Protein AF-A0AA38C274-F1 (afdb_monomer_lite)

Sequence (400 aa):
MEGNFMDNNTRTVDEELGSSNGDMHSKVSEFETTMLTLRRLDEKDYIDITPDGLDEDDSEDKEEDDNALPGQNKKLLSESEKHKRQLERLKEKDPEFFEFLKDHDKELLQFSDEDNDGNEEDDNSENEELAVPGEEQISDRKDSKHPERKVITTAIVDGWCKSIMEDQSLGALRSLMRAFRTACHYGDSGTDDSGPNLSVMTSNVFNKIMVFVLTEVDGIFRKLLGISSSGGKKGTILELKDTRRWMKFGSLVKSYLSNALHVLNQMTDNQMISFTIRRLRSSIIFLAVFPTLLRKYVKAALHFWGSGEGALSLVSFLFIRDMAVRLGSDCLEACLKGIYKVYVANCKFVNSAKLQQIQFLGNCVVELYGVDLASAYQHAFVFIRQLAMILRNAITMKTK

pLDDT: mean 70.93, std 26.47, range [25.7, 98.44]

Organism: Taxus chinensis (NCBI:txid29808)

Structure (mmCIF, N/CA/C/O backbone):
data_AF-A0AA38C274-F1
#
_entry.id   AF-A0AA38C274-F1
#
loop_
_atom_site.group_PDB
_atom_site.id
_atom_site.type_symbol
_atom_site.label_atom_id
_atom_site.label_alt_id
_atom_site.label_comp_id
_atom_site.label_asym_id
_atom_site.label_entity_id
_atom_site.label_seq_id
_atom_site.pdbx_PDB_ins_code
_atom_site.Cartn_x
_atom_site.Cartn_y
_atom_site.Cartn_z
_atom_site.occupancy
_atom_site.B_iso_or_equiv
_atom_site.auth_seq_id
_atom_site.auth_comp_id
_atom_site.auth_asym_id
_atom_site.auth_atom_id
_atom_site.pdbx_PDB_model_num
ATOM 1 N N . MET A 1 1 ? 55.433 37.184 35.333 1.00 33.81 1 MET A N 1
ATOM 2 C CA . MET A 1 1 ? 55.251 38.509 34.711 1.00 33.81 1 MET A CA 1
ATOM 3 C C . MET A 1 1 ? 54.304 38.291 33.550 1.00 33.81 1 MET A C 1
ATOM 5 O O . MET A 1 1 ? 54.651 37.525 32.668 1.00 33.81 1 MET A O 1
ATOM 9 N N . GLU A 1 2 ? 53.013 38.486 33.825 1.00 34.59 2 GLU A N 1
ATOM 10 C CA . GLU A 1 2 ? 52.192 39.613 33.311 1.00 34.59 2 GLU A CA 1
ATOM 11 C C . GLU A 1 2 ? 51.534 39.170 31.988 1.00 34.59 2 GLU A C 1
ATOM 13 O O . GLU A 1 2 ? 52.234 38.774 31.073 1.00 34.59 2 GLU A O 1
ATOM 18 N N . GLY A 1 3 ? 50.216 39.067 31.810 1.00 27.84 3 GLY A N 1
ATOM 19 C CA . GLY A 1 3 ? 49.087 39.662 32.517 1.00 27.84 3 GLY A CA 1
ATOM 20 C C . GLY A 1 3 ? 48.468 40.776 31.668 1.00 27.84 3 GLY A C 1
ATOM 21 O O . GLY A 1 3 ? 49.123 41.789 31.464 1.00 27.84 3 GLY A O 1
ATOM 22 N N . ASN A 1 4 ? 47.188 40.591 31.303 1.00 32.12 4 ASN A N 1
ATOM 23 C CA . ASN A 1 4 ? 46.208 41.609 30.874 1.00 32.12 4 ASN A CA 1
ATOM 24 C C . ASN A 1 4 ? 46.379 42.199 29.448 1.00 32.12 4 ASN A C 1
ATOM 26 O O . ASN A 1 4 ? 47.480 42.299 28.937 1.00 32.12 4 ASN A O 1
ATOM 30 N N . PHE A 1 5 ? 45.334 42.604 28.717 1.00 27.08 5 PHE A N 1
ATOM 31 C CA . PHE A 1 5 ? 43.948 42.905 29.085 1.00 27.08 5 PHE A CA 1
ATOM 32 C C . PHE A 1 5 ? 43.053 42.939 27.833 1.00 27.08 5 PHE A C 1
ATOM 34 O O . PHE A 1 5 ? 43.528 43.178 26.725 1.00 27.08 5 PHE A O 1
ATOM 41 N N . MET A 1 6 ? 41.759 42.743 28.069 1.00 35.56 6 MET A N 1
ATOM 42 C CA . MET A 1 6 ? 40.631 42.907 27.154 1.00 35.56 6 MET A CA 1
ATOM 43 C C . MET A 1 6 ? 40.442 44.370 26.700 1.00 35.56 6 MET A C 1
ATOM 45 O O . MET A 1 6 ? 40.862 45.283 27.402 1.00 35.56 6 MET A O 1
ATOM 49 N N . ASP A 1 7 ? 39.776 44.609 25.564 1.00 32.38 7 ASP A N 1
ATOM 50 C CA . ASP A 1 7 ? 38.358 45.029 25.538 1.00 32.38 7 ASP A CA 1
ATOM 51 C C . ASP A 1 7 ? 37.904 45.615 24.188 1.00 32.38 7 ASP A C 1
ATOM 53 O O . ASP A 1 7 ? 38.639 46.351 23.533 1.00 32.38 7 ASP A O 1
ATOM 57 N N . ASN A 1 8 ? 36.609 45.377 23.909 1.00 26.78 8 ASN A N 1
ATOM 58 C CA . ASN A 1 8 ? 35.688 46.164 23.069 1.00 26.78 8 ASN A CA 1
ATOM 59 C C . ASN A 1 8 ? 35.858 46.072 21.526 1.00 26.78 8 ASN A C 1
ATOM 61 O O . ASN A 1 8 ? 36.941 46.252 20.995 1.00 26.78 8 ASN A O 1
ATOM 65 N N . ASN A 1 9 ? 34.830 45.874 20.683 1.00 26.12 9 ASN A N 1
ATOM 66 C CA . ASN A 1 9 ? 33.372 45.913 20.846 1.00 26.12 9 ASN A CA 1
ATOM 67 C C . ASN A 1 9 ? 32.684 45.504 19.508 1.00 26.12 9 ASN A C 1
ATOM 69 O O . ASN A 1 9 ? 33.124 45.953 18.456 1.00 26.12 9 ASN A O 1
ATOM 73 N N . THR A 1 10 ? 31.594 44.727 19.575 1.00 34.69 10 THR A N 1
ATOM 74 C CA . THR A 1 10 ? 30.335 44.770 18.771 1.00 34.69 10 THR A CA 1
ATOM 75 C C . THR A 1 10 ? 30.289 45.168 17.277 1.00 34.69 10 THR A C 1
ATOM 77 O O . THR A 1 10 ? 30.739 46.253 16.915 1.00 34.69 10 THR A O 1
ATOM 80 N N . ARG A 1 11 ? 29.452 44.404 16.534 1.00 28.28 11 ARG A N 1
ATOM 81 C CA . ARG A 1 11 ? 28.863 44.557 15.165 1.00 28.28 11 ARG A CA 1
ATOM 82 C C . ARG A 1 11 ? 29.478 43.538 14.194 1.00 28.28 11 ARG A C 1
ATOM 84 O O . ARG A 1 11 ? 30.681 43.567 14.012 1.00 28.28 11 ARG A O 1
ATOM 91 N N . THR A 1 12 ? 28.786 42.582 13.577 1.00 32.59 12 THR A N 1
ATOM 92 C CA . THR A 1 12 ? 27.367 42.365 13.232 1.00 32.59 12 THR A CA 1
ATOM 93 C C . THR A 1 12 ? 27.217 40.866 12.918 1.00 32.59 12 THR A C 1
ATOM 95 O O . THR A 1 12 ? 27.958 40.359 12.084 1.00 32.59 12 THR A O 1
ATOM 98 N N . VAL A 1 13 ? 26.286 40.152 13.562 1.00 30.91 13 VAL A N 1
ATOM 99 C CA . VAL A 1 13 ? 25.948 38.735 13.261 1.00 30.91 13 VAL A CA 1
ATOM 100 C C . VAL A 1 13 ? 24.601 38.669 12.517 1.00 30.91 13 VAL A C 1
ATOM 102 O O . VAL A 1 13 ? 23.830 37.734 12.671 1.00 30.91 13 VAL A O 1
ATOM 105 N N . ASP A 1 14 ? 24.308 39.687 11.703 1.00 30.45 14 ASP A N 1
ATOM 106 C CA . ASP A 1 14 ? 23.024 39.830 10.999 1.00 30.45 14 ASP A CA 1
ATOM 107 C C . ASP A 1 14 ? 23.111 39.610 9.474 1.00 30.45 14 ASP A C 1
ATOM 109 O O . ASP A 1 14 ? 22.117 39.799 8.782 1.00 30.45 14 ASP A O 1
ATOM 113 N N . GLU A 1 15 ? 24.247 39.168 8.916 1.00 33.09 15 GLU A N 1
ATOM 114 C CA . GLU A 1 15 ? 24.390 39.023 7.448 1.00 33.09 15 GLU A CA 1
ATOM 115 C C . GLU A 1 15 ? 24.361 37.586 6.890 1.00 33.09 15 GLU A C 1
ATOM 117 O O . GLU A 1 15 ? 24.313 37.424 5.674 1.00 33.09 15 GLU A O 1
ATOM 122 N N . GLU A 1 16 ? 24.268 36.531 7.710 1.00 31.78 16 GLU A N 1
ATOM 123 C CA . GLU A 1 16 ? 24.236 35.138 7.199 1.00 31.78 16 GLU A CA 1
ATOM 124 C C . GLU A 1 16 ? 22.880 34.411 7.307 1.00 31.78 16 GLU A C 1
ATOM 126 O O . GLU A 1 16 ? 22.786 33.224 7.001 1.00 31.78 16 GLU A O 1
ATOM 131 N N . LEU A 1 17 ? 21.788 35.107 7.646 1.00 33.09 17 LEU A N 1
ATOM 132 C CA . LEU A 1 17 ? 20.430 34.523 7.640 1.00 33.09 17 LEU A CA 1
ATOM 133 C C . LEU A 1 17 ? 19.575 34.915 6.419 1.00 33.09 17 LEU A C 1
ATOM 135 O O . LEU A 1 17 ? 18.403 34.553 6.337 1.00 33.09 17 LEU A O 1
ATOM 139 N N . GLY A 1 18 ? 20.159 35.598 5.428 1.00 31.52 18 GLY A N 1
ATOM 140 C CA . GLY A 1 18 ? 19.436 36.094 4.250 1.00 31.52 18 GLY A CA 1
ATOM 141 C C . GLY A 1 18 ? 19.297 35.131 3.061 1.00 31.52 18 GLY A C 1
ATOM 142 O O . GLY A 1 18 ? 18.512 35.420 2.163 1.00 31.52 18 GLY A O 1
ATOM 143 N N . SER A 1 19 ? 20.016 34.000 3.018 1.00 35.91 19 SER A N 1
ATOM 144 C CA . SER A 1 19 ? 20.148 33.201 1.775 1.00 35.91 19 SER A CA 1
ATOM 145 C C . SER A 1 19 ? 19.495 31.806 1.795 1.00 35.91 19 SER A C 1
ATOM 147 O O . SER A 1 19 ? 19.570 31.073 0.814 1.00 35.91 19 SER A O 1
ATOM 149 N N . SER A 1 20 ? 18.815 31.413 2.881 1.00 39.56 20 SER A N 1
ATOM 150 C CA . SER A 1 20 ? 18.245 30.051 3.004 1.00 39.56 20 SER A CA 1
ATOM 151 C C . SER A 1 20 ? 16.761 29.942 2.603 1.00 39.56 20 SER A C 1
ATOM 153 O O . SER A 1 20 ? 16.269 28.860 2.287 1.00 39.56 20 SER A O 1
ATOM 155 N N . ASN A 1 21 ? 16.033 31.062 2.525 1.00 35.41 21 ASN A N 1
ATOM 156 C CA . ASN A 1 21 ? 14.605 31.039 2.168 1.00 35.41 21 ASN A CA 1
ATOM 157 C C . ASN A 1 21 ? 14.340 30.851 0.662 1.00 35.41 21 ASN A C 1
ATOM 159 O O . ASN A 1 21 ? 13.250 30.417 0.291 1.00 35.41 21 ASN A O 1
ATOM 163 N N . GLY A 1 22 ? 15.321 31.127 -0.206 1.00 36.56 22 GLY A N 1
ATOM 164 C CA . GLY A 1 22 ? 15.193 30.908 -1.654 1.00 36.56 22 GLY A CA 1
ATOM 165 C C . GLY A 1 22 ? 15.240 29.429 -2.055 1.00 36.56 22 GLY A C 1
ATOM 166 O O . GLY A 1 22 ? 14.537 29.013 -2.973 1.00 36.56 22 GLY A O 1
ATOM 167 N N . ASP A 1 23 ? 16.009 28.613 -1.328 1.00 42.88 23 ASP A N 1
ATOM 168 C CA . ASP A 1 23 ? 16.254 27.204 -1.669 1.00 42.88 23 ASP A CA 1
ATOM 169 C C . ASP A 1 23 ? 15.087 26.289 -1.247 1.00 42.88 23 ASP A C 1
ATOM 171 O O . ASP A 1 23 ? 14.753 25.317 -1.925 1.00 42.88 23 ASP A O 1
ATOM 175 N N . MET A 1 24 ? 14.377 26.636 -0.167 1.00 36.66 24 MET A N 1
ATOM 176 C CA . MET A 1 24 ? 13.190 25.887 0.264 1.00 36.66 24 MET A CA 1
ATOM 177 C C . MET A 1 24 ? 11.975 26.171 -0.631 1.00 36.66 24 MET A C 1
ATOM 179 O O . MET A 1 24 ? 11.243 25.247 -0.981 1.00 36.66 24 MET A O 1
ATOM 183 N N . HIS A 1 25 ? 11.804 27.418 -1.083 1.00 37.94 25 HIS A N 1
ATOM 184 C CA . HIS A 1 25 ? 10.734 27.773 -2.019 1.00 37.94 25 HIS A CA 1
ATOM 185 C C . HIS A 1 25 ? 10.987 27.200 -3.425 1.00 37.94 25 HIS A C 1
ATOM 187 O O . HIS A 1 25 ? 10.036 26.800 -4.098 1.00 37.94 25 HIS A O 1
ATOM 193 N N . SER A 1 26 ? 12.261 27.085 -3.830 1.00 38.41 26 SER A N 1
ATOM 194 C CA . SER A 1 26 ? 12.679 26.401 -5.061 1.00 38.41 26 SER A CA 1
ATOM 195 C C . SER A 1 26 ? 12.364 24.906 -5.014 1.00 38.41 26 SER A C 1
ATOM 197 O O . SER A 1 26 ? 11.780 24.387 -5.955 1.00 38.41 26 SER A O 1
ATOM 199 N N . LYS A 1 27 ? 12.661 24.213 -3.906 1.00 38.09 27 LYS A N 1
ATOM 200 C CA . LYS A 1 27 ? 12.401 22.765 -3.766 1.00 38.09 27 LYS A CA 1
ATOM 201 C C . LYS A 1 27 ? 10.914 22.422 -3.666 1.00 38.09 27 LYS A C 1
ATOM 203 O O . LYS A 1 27 ? 10.489 21.408 -4.212 1.00 38.09 27 LYS A O 1
ATOM 208 N N . VAL A 1 28 ? 10.111 23.274 -3.023 1.00 38.03 28 VAL A N 1
ATOM 209 C CA . VAL A 1 28 ? 8.642 23.130 -2.997 1.00 38.03 28 VAL A CA 1
ATOM 210 C C . VAL A 1 28 ? 8.048 23.402 -4.383 1.00 38.03 28 VAL A C 1
ATOM 212 O O . VAL A 1 28 ? 7.211 22.633 -4.845 1.00 38.03 28 VAL A O 1
ATOM 215 N N . SER A 1 29 ? 8.551 24.414 -5.097 1.00 36.66 29 SER A N 1
ATOM 216 C CA . SER A 1 29 ? 8.145 24.709 -6.477 1.00 36.66 29 SER A CA 1
ATOM 217 C C . SER A 1 29 ? 8.558 23.605 -7.458 1.00 36.66 29 SER A C 1
ATOM 219 O O . SER A 1 29 ? 7.803 23.270 -8.367 1.00 36.66 29 SER A O 1
ATOM 221 N N . GLU A 1 30 ? 9.716 22.977 -7.260 1.00 39.28 30 GLU A N 1
ATOM 222 C CA . GLU A 1 30 ? 10.208 21.863 -8.075 1.00 39.28 30 GLU A CA 1
ATOM 223 C C . GLU A 1 30 ? 9.433 20.563 -7.786 1.00 39.28 30 GLU A C 1
ATOM 225 O O . GLU A 1 30 ? 9.134 19.802 -8.709 1.00 39.28 30 GLU A O 1
ATOM 230 N N . PHE A 1 31 ? 8.996 20.347 -6.539 1.00 39.16 31 PHE A N 1
ATOM 231 C CA . PHE A 1 31 ? 8.083 19.266 -6.152 1.00 39.16 31 PHE A CA 1
ATOM 232 C C . PHE A 1 31 ? 6.672 19.461 -6.727 1.00 39.16 31 PHE A C 1
ATOM 234 O O . PHE A 1 31 ? 6.122 18.531 -7.318 1.00 39.16 31 PHE A O 1
ATOM 241 N N . GLU A 1 32 ? 6.109 20.670 -6.650 1.00 38.25 32 GLU A N 1
ATOM 242 C CA . GLU A 1 32 ? 4.829 21.017 -7.283 1.00 38.25 32 GLU A CA 1
ATOM 243 C C . GLU A 1 32 ? 4.909 20.929 -8.806 1.00 38.25 32 GLU A C 1
ATOM 245 O O . GLU A 1 32 ? 4.003 20.396 -9.441 1.00 38.25 32 GLU A O 1
ATOM 250 N N . THR A 1 33 ? 6.021 21.356 -9.404 1.00 37.88 33 THR A N 1
ATOM 251 C CA . THR A 1 33 ? 6.267 21.229 -10.845 1.00 37.88 33 THR A CA 1
ATOM 252 C C . THR A 1 33 ? 6.398 19.764 -11.240 1.00 37.88 33 THR A C 1
ATOM 254 O O . THR A 1 33 ? 5.824 19.359 -12.244 1.00 37.88 33 THR A O 1
ATOM 257 N N . THR A 1 34 ? 7.055 18.926 -10.438 1.00 39.81 34 THR A N 1
ATOM 258 C CA . THR A 1 34 ? 7.145 17.476 -10.677 1.00 39.81 34 THR A CA 1
ATOM 259 C C . THR A 1 34 ? 5.783 16.798 -10.515 1.00 39.81 34 THR A C 1
ATOM 261 O O . THR A 1 34 ? 5.417 15.971 -11.345 1.00 39.81 34 THR A O 1
ATOM 264 N N . MET A 1 35 ? 4.981 17.198 -9.527 1.00 39.28 35 MET A N 1
ATOM 265 C CA . MET A 1 35 ? 3.597 16.748 -9.335 1.00 39.28 35 MET A CA 1
ATOM 266 C C . MET A 1 35 ? 2.676 17.192 -10.476 1.00 39.28 35 MET A C 1
ATOM 268 O O . MET A 1 35 ? 1.863 16.400 -10.947 1.00 39.28 35 MET A O 1
ATOM 272 N N . LEU A 1 36 ? 2.836 18.418 -10.978 1.00 36.16 36 LEU A N 1
ATOM 273 C CA . LEU A 1 36 ? 2.133 18.951 -12.148 1.00 36.16 36 LEU A CA 1
ATOM 274 C C . LEU A 1 36 ? 2.602 18.291 -13.445 1.00 36.16 36 LEU A C 1
ATOM 276 O O . LEU A 1 36 ? 1.798 18.109 -14.350 1.00 36.16 36 LEU A O 1
ATOM 280 N N . THR A 1 37 ? 3.866 17.877 -13.531 1.00 35.47 37 THR A N 1
ATOM 281 C CA . THR A 1 37 ? 4.405 17.110 -14.663 1.00 35.47 37 THR A CA 1
ATOM 282 C C . THR A 1 37 ? 3.912 15.663 -14.613 1.00 35.47 37 THR A C 1
ATOM 284 O O . THR A 1 37 ? 3.541 15.110 -15.638 1.00 35.47 37 THR A O 1
ATOM 287 N N . LEU A 1 38 ? 3.795 15.064 -13.424 1.00 39.50 38 LEU A N 1
ATOM 288 C CA . LEU A 1 38 ? 3.184 13.748 -13.209 1.00 39.50 38 LEU A CA 1
ATOM 289 C C . LEU A 1 38 ? 1.660 13.757 -13.416 1.00 39.50 38 LEU A C 1
ATOM 291 O O . LEU A 1 38 ? 1.115 12.731 -13.816 1.00 39.50 38 LEU A O 1
ATOM 295 N N . ARG A 1 39 ? 0.989 14.896 -13.182 1.00 37.47 39 ARG A N 1
ATOM 296 C CA . ARG A 1 39 ? -0.410 15.156 -13.575 1.00 37.47 39 ARG A CA 1
ATOM 297 C C . ARG A 1 39 ? -0.559 15.449 -15.071 1.00 37.47 39 ARG A C 1
ATOM 299 O O . ARG A 1 39 ? -1.564 15.075 -15.638 1.00 37.47 39 ARG A O 1
ATOM 306 N N . ARG A 1 40 ? 0.423 16.093 -15.716 1.00 33.75 40 ARG A N 1
ATOM 307 C CA . ARG A 1 40 ? 0.431 16.379 -17.167 1.00 33.75 40 ARG A CA 1
ATOM 308 C C . ARG A 1 40 ? 0.866 15.208 -18.038 1.00 33.75 40 ARG A C 1
ATOM 310 O O . ARG A 1 40 ? 0.701 15.287 -19.248 1.00 33.75 40 ARG A O 1
ATOM 317 N N . LEU A 1 41 ? 1.382 14.126 -17.462 1.00 34.59 41 LEU A N 1
ATOM 318 C CA . LEU A 1 41 ? 1.585 12.858 -18.172 1.00 34.59 41 LEU A CA 1
ATOM 319 C C . LEU A 1 41 ? 0.264 12.074 -18.323 1.00 34.59 41 LEU A C 1
ATOM 321 O O . LEU A 1 41 ? 0.256 10.843 -18.207 1.00 34.59 41 LEU A O 1
ATOM 325 N N . ASP A 1 42 ? -0.825 12.804 -18.575 1.00 34.28 42 ASP A N 1
ATOM 326 C CA . ASP A 1 42 ? -2.084 12.295 -19.103 1.00 34.28 42 ASP A CA 1
ATOM 327 C C . ASP A 1 42 ? -1.873 11.979 -20.586 1.00 34.28 42 ASP A C 1
ATOM 329 O O . ASP A 1 42 ? -1.566 12.873 -21.371 1.00 34.28 42 ASP A O 1
ATOM 333 N N . GLU A 1 43 ? -1.989 10.689 -20.908 1.00 40.66 43 GLU A N 1
ATOM 334 C CA . GLU A 1 43 ? -2.330 10.017 -22.180 1.00 40.66 43 GLU A CA 1
ATOM 335 C C . GLU A 1 43 ? -1.762 10.482 -23.536 1.00 40.66 43 GLU A C 1
ATOM 337 O O . GLU A 1 43 ? -1.521 9.634 -24.386 1.00 40.66 43 GLU A O 1
ATOM 342 N N . LYS A 1 44 ? -1.499 11.763 -23.789 1.00 35.31 44 LYS A N 1
ATOM 343 C CA . LYS A 1 44 ? -1.290 12.303 -25.144 1.00 35.31 44 LYS A CA 1
ATOM 344 C C . LYS A 1 44 ? 0.108 12.105 -25.730 1.00 35.31 44 LYS A C 1
ATOM 346 O O . LYS A 1 44 ? 0.248 12.169 -26.946 1.00 35.31 44 LYS A O 1
ATOM 351 N N . ASP A 1 45 ? 1.107 11.819 -24.898 1.00 36.69 45 ASP A N 1
ATOM 352 C CA . ASP A 1 45 ? 2.456 11.426 -25.349 1.00 36.69 45 ASP A CA 1
ATOM 353 C C . ASP A 1 45 ? 2.698 9.912 -25.214 1.00 36.69 45 ASP A C 1
ATOM 355 O O . ASP A 1 45 ? 3.824 9.427 -25.356 1.00 36.69 45 ASP A O 1
ATOM 359 N N . TYR A 1 46 ? 1.646 9.148 -24.911 1.00 37.22 46 TYR A N 1
ATOM 360 C CA . TYR A 1 46 ? 1.692 7.698 -24.890 1.00 37.22 46 TYR A CA 1
ATOM 361 C C . TYR A 1 46 ? 1.103 7.179 -26.197 1.00 37.22 46 TYR A C 1
ATOM 363 O O . TYR A 1 46 ? -0.021 7.507 -26.563 1.00 37.22 46 TYR A O 1
ATOM 371 N N . ILE A 1 47 ? 1.883 6.369 -26.910 1.00 35.50 47 ILE A N 1
ATOM 372 C CA . ILE A 1 47 ? 1.347 5.514 -27.966 1.00 35.50 47 ILE A CA 1
ATOM 373 C C . ILE A 1 47 ? 0.303 4.631 -27.284 1.00 35.50 47 ILE A C 1
ATOM 375 O O . ILE A 1 47 ? 0.643 3.923 -26.332 1.00 35.50 47 ILE A O 1
ATOM 379 N N . ASP A 1 48 ? -0.944 4.744 -27.732 1.00 30.88 48 ASP A N 1
ATOM 380 C CA . ASP A 1 48 ? -2.066 3.931 -27.281 1.00 30.88 48 ASP A CA 1
ATOM 381 C C . ASP A 1 48 ? -1.646 2.452 -27.232 1.00 30.88 48 ASP A C 1
ATOM 383 O O . ASP A 1 48 ? -1.098 1.907 -28.193 1.00 30.88 48 ASP A O 1
ATOM 387 N N . ILE A 1 49 ? -1.794 1.837 -26.056 1.00 43.12 49 ILE A N 1
ATOM 388 C CA . ILE A 1 49 ? -1.471 0.426 -25.828 1.00 43.12 49 ILE A CA 1
ATOM 389 C C . ILE A 1 49 ? -2.790 -0.322 -25.776 1.00 43.12 49 ILE A C 1
ATOM 391 O O . ILE A 1 49 ? -3.230 -0.783 -24.721 1.00 43.12 49 ILE A O 1
ATOM 395 N N . THR A 1 50 ? -3.386 -0.448 -26.946 1.00 30.16 50 THR A N 1
ATOM 396 C CA . THR A 1 50 ? -4.298 -1.522 -27.303 1.00 30.16 50 THR A CA 1
ATOM 397 C C . THR A 1 50 ? -3.576 -2.375 -28.352 1.00 30.16 50 THR A C 1
ATOM 399 O O . THR A 1 50 ? -2.987 -1.843 -29.295 1.00 30.16 50 THR A O 1
ATOM 402 N N . PRO A 1 51 ? -3.487 -3.703 -28.174 1.00 28.59 51 PRO A N 1
ATOM 403 C CA . PRO A 1 51 ? -3.060 -4.571 -29.252 1.00 28.59 51 PRO A CA 1
ATOM 404 C C . PRO A 1 51 ? -4.226 -4.664 -30.233 1.00 28.59 51 PRO A C 1
ATOM 406 O O . PRO A 1 51 ? -5.144 -5.449 -30.007 1.00 28.59 51 PRO A O 1
ATOM 409 N N . ASP A 1 52 ? -4.192 -3.872 -31.304 1.00 28.80 52 ASP A N 1
ATOM 410 C CA . ASP A 1 52 ? -4.961 -4.222 -32.496 1.00 28.80 52 ASP A CA 1
ATOM 411 C C . ASP A 1 52 ? -4.470 -5.600 -32.959 1.00 28.80 52 ASP A C 1
ATOM 413 O O . ASP A 1 52 ? -3.280 -5.801 -33.245 1.00 28.80 52 ASP A O 1
ATOM 417 N N . GLY A 1 53 ? -5.391 -6.568 -32.922 1.00 26.30 53 GLY A N 1
ATOM 418 C CA . GLY A 1 53 ? -5.223 -7.901 -33.490 1.00 26.30 53 GLY A CA 1
ATOM 419 C C . GLY A 1 53 ? -4.730 -7.784 -34.930 1.00 26.30 53 GLY A C 1
ATOM 420 O O . GLY A 1 53 ? -5.084 -6.861 -35.652 1.00 26.30 53 GLY A O 1
ATOM 421 N N . LEU A 1 54 ? -3.748 -8.590 -35.326 1.00 29.69 54 LEU A N 1
ATOM 422 C CA . LEU A 1 54 ? -4.053 -9.828 -36.045 1.00 29.69 54 LEU A CA 1
ATOM 423 C C . LEU A 1 54 ? -5.096 -9.579 -37.140 1.00 29.69 54 LEU A C 1
ATOM 425 O O . LEU A 1 54 ? -6.266 -9.823 -36.898 1.00 29.69 54 LEU A O 1
ATOM 429 N N . ASP A 1 55 ? -4.639 -9.099 -38.297 1.00 28.22 55 ASP A N 1
ATOM 430 C CA . ASP A 1 55 ? -4.997 -9.681 -39.591 1.00 28.22 55 ASP A CA 1
ATOM 431 C C . ASP A 1 55 ? -3.902 -9.352 -40.623 1.00 28.22 55 ASP A C 1
ATOM 433 O O . ASP A 1 55 ? -3.472 -8.208 -40.792 1.00 28.22 55 ASP A O 1
ATOM 437 N N . GLU A 1 56 ? -3.387 -10.415 -41.237 1.00 32.69 56 GLU A N 1
ATOM 438 C CA . GLU A 1 56 ? -2.628 -10.410 -42.485 1.00 32.69 56 GLU A CA 1
ATOM 439 C C . GLU A 1 56 ? -3.599 -10.063 -43.627 1.00 32.69 56 GLU A C 1
ATOM 441 O O . GLU A 1 56 ? -4.611 -10.742 -43.741 1.00 32.69 56 GLU A O 1
ATOM 446 N N . ASP A 1 57 ? -3.313 -9.066 -44.473 1.00 26.69 57 ASP A N 1
ATOM 447 C CA . ASP A 1 57 ? -3.231 -9.288 -45.927 1.00 26.69 57 ASP A CA 1
ATOM 448 C C . ASP A 1 57 ? -2.643 -8.082 -46.685 1.00 26.69 57 ASP A C 1
ATOM 450 O O . ASP A 1 57 ? -2.671 -6.930 -46.250 1.00 26.69 57 ASP A O 1
ATOM 454 N N . ASP A 1 58 ? -2.078 -8.434 -47.828 1.00 29.53 58 ASP A N 1
ATOM 455 C CA . ASP A 1 58 ? -1.234 -7.726 -48.777 1.00 29.53 58 ASP A CA 1
ATOM 456 C C . ASP A 1 58 ? -2.011 -6.737 -49.678 1.00 29.53 58 ASP A C 1
ATOM 458 O O . ASP A 1 58 ? -3.120 -7.026 -50.128 1.00 29.53 58 ASP A O 1
ATOM 462 N N . SER A 1 59 ? -1.425 -5.573 -49.986 1.00 27.22 59 SER A N 1
ATOM 463 C CA . SER A 1 59 ? -1.398 -4.983 -51.345 1.00 27.22 59 SER A CA 1
ATOM 464 C C . SER A 1 59 ? -0.762 -3.586 -51.378 1.00 27.22 59 SER A C 1
ATOM 466 O O . SER A 1 59 ? -1.157 -2.645 -50.688 1.00 27.22 59 SER A O 1
ATOM 468 N N . GLU A 1 60 ? 0.249 -3.485 -52.238 1.00 30.95 60 GLU A N 1
ATOM 469 C CA . GLU A 1 60 ? 0.904 -2.277 -52.734 1.00 30.95 60 GLU A CA 1
ATOM 470 C C . GLU A 1 60 ? -0.073 -1.390 -53.535 1.00 30.95 60 GLU A C 1
ATOM 472 O O . GLU A 1 60 ? -0.858 -1.913 -54.319 1.00 30.95 60 GLU A O 1
ATOM 477 N N . ASP A 1 61 ? 0.011 -0.058 -53.407 1.00 26.58 61 ASP A N 1
ATOM 478 C CA . ASP A 1 61 ? 0.417 0.806 -54.530 1.00 26.58 61 ASP A CA 1
ATOM 479 C C . ASP A 1 61 ? 0.597 2.292 -54.142 1.00 26.58 61 ASP A C 1
ATOM 481 O O . ASP A 1 61 ? 0.056 2.799 -53.159 1.00 26.58 61 ASP A O 1
ATOM 485 N N . LYS A 1 62 ? 1.455 2.945 -54.934 1.00 30.89 62 LYS A N 1
ATOM 486 C CA . LYS A 1 62 ? 2.058 4.294 -54.831 1.00 30.89 62 LYS A CA 1
ATOM 487 C C . LYS A 1 62 ? 1.009 5.414 -55.066 1.00 30.89 62 LYS A C 1
ATOM 489 O O . LYS A 1 62 ? -0.089 5.127 -55.515 1.00 30.89 62 LYS A O 1
ATOM 494 N N . GLU A 1 63 ? 1.208 6.705 -54.780 1.00 27.73 63 GLU A N 1
ATOM 495 C CA . GLU A 1 63 ? 2.198 7.640 -55.349 1.00 27.73 63 GLU A CA 1
ATOM 496 C C . GLU A 1 63 ? 2.047 9.064 -54.724 1.00 27.73 63 GLU A C 1
ATOM 498 O O . GLU A 1 63 ? 1.105 9.328 -53.976 1.00 27.73 63 GLU A O 1
ATOM 503 N N . GLU A 1 64 ? 3.016 9.938 -55.028 1.00 29.22 64 GLU A N 1
ATOM 504 C CA . GLU A 1 64 ? 3.281 11.344 -54.620 1.00 29.22 64 GLU A CA 1
ATOM 505 C C . GLU A 1 64 ? 2.098 12.315 -54.949 1.00 29.22 64 GLU A C 1
ATOM 507 O O . GLU A 1 64 ? 1.199 11.951 -55.695 1.00 29.22 64 GLU A O 1
ATOM 512 N N . ASP A 1 65 ? 1.932 13.555 -54.465 1.00 27.42 65 ASP A N 1
ATOM 513 C CA . ASP A 1 65 ? 2.886 14.656 -54.313 1.00 27.42 65 ASP A CA 1
ATOM 514 C C . ASP A 1 65 ? 2.244 15.895 -53.613 1.00 27.42 65 ASP A C 1
ATOM 516 O O . ASP A 1 65 ? 1.036 16.129 -53.674 1.00 27.42 65 ASP A O 1
ATOM 520 N N . ASP A 1 66 ? 3.125 16.678 -52.990 1.00 29.42 66 ASP A N 1
ATOM 521 C CA . ASP A 1 66 ? 3.216 18.132 -52.791 1.00 29.42 66 ASP A CA 1
ATOM 522 C C . ASP A 1 66 ? 2.203 19.080 -52.083 1.00 29.42 66 ASP A C 1
ATOM 524 O O . ASP A 1 66 ? 1.066 19.328 -52.475 1.00 29.42 66 ASP A O 1
ATOM 528 N N . ASN A 1 67 ? 2.821 19.801 -51.127 1.00 28.02 67 ASN A N 1
ATOM 529 C CA . ASN A 1 67 ? 2.755 21.238 -50.802 1.00 28.02 67 ASN A CA 1
ATOM 530 C C . ASN A 1 67 ? 1.459 21.906 -50.290 1.00 28.02 67 ASN A C 1
ATOM 532 O O . ASN A 1 67 ? 0.588 22.292 -51.060 1.00 28.02 67 ASN A O 1
ATOM 536 N N . ALA A 1 68 ? 1.460 22.276 -48.995 1.00 27.19 68 ALA A N 1
ATOM 537 C CA . ALA A 1 68 ? 1.469 23.683 -48.533 1.00 27.19 68 ALA A CA 1
ATOM 538 C C . ALA A 1 68 ? 1.313 23.816 -46.995 1.00 27.19 68 ALA A C 1
ATOM 540 O O . ALA A 1 68 ? 0.395 23.279 -46.381 1.00 27.19 68 ALA A O 1
ATOM 541 N N . LEU A 1 69 ? 2.181 24.620 -46.376 1.00 31.48 69 LEU A N 1
ATOM 542 C CA . LEU A 1 69 ? 1.949 25.351 -45.112 1.00 31.48 69 LEU A CA 1
ATOM 543 C C . LEU A 1 69 ? 1.699 26.839 -45.481 1.00 31.48 69 LEU A C 1
ATOM 545 O O . LEU A 1 69 ? 2.071 27.197 -46.600 1.00 31.48 69 LEU A O 1
ATOM 549 N N . PRO A 1 70 ? 1.204 27.756 -44.609 1.00 41.69 70 PRO A N 1
ATOM 550 C CA . PRO A 1 70 ? 0.931 27.638 -43.168 1.00 41.69 70 PRO A CA 1
ATOM 551 C C . PRO A 1 70 ? -0.395 28.288 -42.670 1.00 41.69 70 PRO A C 1
ATOM 553 O O . PRO A 1 70 ? -0.930 29.218 -43.260 1.00 41.69 70 PRO A O 1
ATOM 556 N N . GLY A 1 71 ? -0.812 27.908 -41.454 1.00 29.52 71 GLY A N 1
ATOM 557 C CA . GLY A 1 71 ? -1.464 28.821 -40.501 1.00 29.52 71 GLY A CA 1
ATOM 558 C C . GLY A 1 71 ? -2.997 28.891 -40.491 1.00 29.52 71 GLY A C 1
ATOM 559 O O . GLY A 1 71 ? -3.597 29.491 -41.368 1.00 29.52 71 GLY A O 1
ATOM 560 N N . GLN A 1 72 ? -3.602 28.376 -39.410 1.00 30.41 72 GLN A N 1
ATOM 561 C CA . GLN A 1 72 ? -4.579 29.044 -38.520 1.00 30.41 72 GLN A CA 1
ATOM 562 C C . GLN A 1 72 ? -5.459 28.013 -37.787 1.00 30.41 72 GLN A C 1
ATOM 564 O O . GLN A 1 72 ? -6.030 27.114 -38.391 1.00 30.41 72 GLN A O 1
ATOM 569 N N . ASN A 1 73 ? -5.552 28.176 -36.461 1.00 36.00 73 ASN A N 1
ATOM 570 C CA . ASN A 1 73 ? -6.602 27.684 -35.561 1.00 36.00 73 ASN A CA 1
ATOM 571 C C . ASN A 1 73 ? -7.156 26.269 -35.818 1.00 36.00 73 ASN A C 1
ATOM 573 O O . ASN A 1 73 ? -8.236 26.098 -36.382 1.00 36.00 73 ASN A O 1
ATOM 577 N N . LYS A 1 74 ? -6.487 25.248 -35.259 1.00 37.94 74 LYS A N 1
ATOM 578 C CA . LYS A 1 74 ? -7.129 23.951 -34.996 1.00 37.94 74 LYS A CA 1
ATOM 579 C C . LYS A 1 74 ? -8.242 24.151 -33.963 1.00 37.94 74 LYS A C 1
ATOM 581 O O . LYS A 1 74 ? -8.008 24.104 -32.759 1.00 37.94 74 LYS A O 1
ATOM 586 N N . LYS A 1 75 ? -9.462 24.366 -34.454 1.00 42.41 75 LYS A N 1
ATOM 587 C CA . LYS A 1 75 ? -10.690 24.092 -33.709 1.00 42.41 75 LYS A CA 1
ATOM 588 C C . LYS A 1 75 ? -10.634 22.604 -33.346 1.00 42.41 75 LYS A C 1
ATOM 590 O O . LYS A 1 75 ? -10.563 21.760 -34.239 1.00 42.41 75 LYS A O 1
ATOM 595 N N . LEU A 1 76 ? -10.531 22.295 -32.057 1.00 39.91 76 LEU A N 1
ATOM 596 C CA . LEU A 1 76 ? -10.587 20.924 -31.557 1.00 39.91 76 LEU A CA 1
ATOM 597 C C . LEU A 1 76 ? -11.987 20.390 -31.881 1.00 39.91 76 LEU A C 1
ATOM 599 O O . LEU A 1 76 ? -12.946 20.748 -31.208 1.00 39.91 76 LEU A O 1
ATOM 603 N N . LEU A 1 77 ? -12.106 19.623 -32.965 1.00 45.22 77 LEU A N 1
ATOM 604 C CA . LEU A 1 77 ? -13.320 18.866 -33.263 1.00 45.22 77 LEU A CA 1
ATOM 605 C C . LEU A 1 77 ? -13.457 17.780 -32.196 1.00 45.22 77 LEU A C 1
ATOM 607 O O . LEU A 1 77 ? -12.462 17.101 -31.895 1.00 45.22 77 LEU A O 1
ATOM 611 N N . SER A 1 78 ? -14.650 17.651 -31.621 1.00 59.81 78 SER A N 1
ATOM 612 C CA . SER A 1 78 ? -14.914 16.664 -30.572 1.00 59.81 78 SER A CA 1
ATOM 613 C C . SER A 1 78 ? -14.743 15.244 -31.121 1.00 59.81 78 SER A C 1
ATOM 615 O O . SER A 1 78 ? -14.784 15.010 -32.334 1.00 59.81 78 SER A O 1
ATOM 617 N N . GLU A 1 79 ? -14.505 14.270 -30.246 1.00 54.03 79 GLU A N 1
ATOM 618 C CA . GLU A 1 79 ? -14.381 12.868 -30.666 1.00 54.03 79 GLU A CA 1
ATOM 619 C C . GLU A 1 79 ? -15.686 12.347 -31.287 1.00 54.03 79 GLU A C 1
ATOM 621 O O . GLU A 1 79 ? -15.632 11.653 -32.301 1.00 54.03 79 GLU A O 1
ATOM 626 N N . SER A 1 80 ? -16.837 12.837 -30.809 1.00 52.38 80 SER A N 1
ATOM 627 C CA . SER A 1 80 ? -18.167 12.626 -31.406 1.00 52.38 80 SER A CA 1
ATOM 628 C C . SER A 1 80 ? -18.231 13.094 -32.876 1.00 52.38 80 SER A C 1
ATOM 630 O O . SER A 1 80 ? -18.671 12.356 -33.762 1.00 52.38 80 SER A O 1
ATOM 632 N N . GLU A 1 81 ? -17.667 14.265 -33.207 1.00 61.53 81 GLU A N 1
ATOM 633 C CA . GLU A 1 81 ? -17.617 14.764 -34.592 1.00 61.53 81 GLU A CA 1
ATOM 634 C C . GLU A 1 81 ? -16.670 13.958 -35.498 1.00 61.53 81 GLU A C 1
ATOM 636 O O . GLU A 1 81 ? -16.926 13.810 -36.698 1.00 61.53 81 GLU A O 1
ATOM 641 N N . LYS A 1 82 ? -15.568 13.426 -34.954 1.00 65.25 82 LYS A N 1
ATOM 642 C CA . LYS A 1 82 ? -14.648 12.550 -35.703 1.00 65.25 82 LYS A CA 1
ATOM 643 C C . LYS A 1 82 ? -15.282 11.189 -35.978 1.00 65.25 82 LYS A C 1
ATOM 645 O O . LYS A 1 82 ? -15.139 10.679 -37.088 1.00 65.25 82 LYS A O 1
ATOM 650 N N . HIS A 1 83 ? -16.008 10.649 -35.004 1.00 63.12 83 HIS A N 1
ATOM 651 C CA . HIS A 1 83 ? -16.667 9.353 -35.105 1.00 63.12 83 HIS A CA 1
ATOM 652 C C . HIS A 1 83 ? -17.852 9.392 -36.079 1.00 63.12 83 HIS A C 1
ATOM 654 O O . HIS A 1 83 ? -17.977 8.540 -36.958 1.00 63.12 83 HIS A O 1
ATOM 660 N N . LYS A 1 84 ? -18.645 10.471 -36.056 1.00 72.62 84 LYS A N 1
ATOM 661 C CA . LYS A 1 84 ? -19.707 10.698 -37.049 1.00 72.62 84 LYS A CA 1
ATOM 662 C C . LYS A 1 84 ? -19.174 10.719 -38.486 1.00 72.62 84 LYS A C 1
ATOM 664 O O . LYS A 1 84 ? -19.772 10.131 -39.383 1.00 72.62 84 LYS A O 1
ATOM 669 N N . ARG A 1 85 ? -18.002 11.326 -38.700 1.00 73.31 85 ARG A N 1
ATOM 670 C CA . ARG A 1 85 ? -17.323 11.317 -40.007 1.00 73.31 85 ARG A CA 1
ATOM 671 C C . ARG A 1 85 ? -16.796 9.936 -40.405 1.00 73.31 85 ARG A C 1
ATOM 673 O O . ARG A 1 85 ? -16.695 9.658 -41.596 1.00 73.31 85 ARG A O 1
ATOM 680 N N . GLN A 1 86 ? -16.433 9.082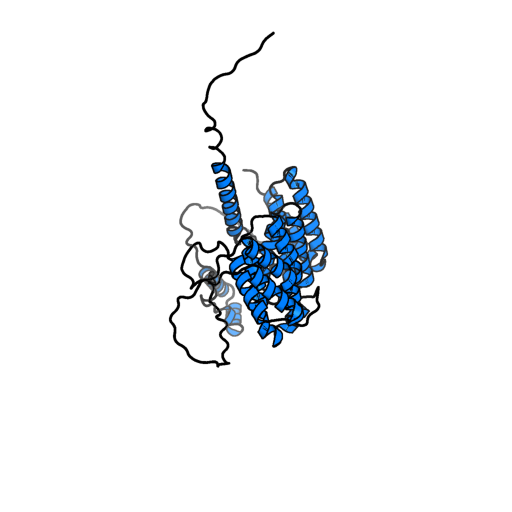 -39.449 1.00 71.25 86 GLN A N 1
ATOM 681 C CA . GLN A 1 86 ? -16.029 7.699 -39.730 1.00 71.25 86 GLN A CA 1
ATOM 682 C C . GLN A 1 86 ? -17.229 6.846 -40.159 1.00 71.25 86 GLN A C 1
ATOM 684 O O . GLN A 1 86 ? -17.116 6.108 -41.132 1.00 71.25 86 GLN A O 1
ATOM 689 N N . LEU A 1 87 ? -18.392 7.034 -39.529 1.00 69.69 87 LEU A N 1
ATOM 690 C CA . LEU A 1 87 ? -19.657 6.414 -39.941 1.00 69.69 87 LEU A CA 1
ATOM 691 C C . LEU A 1 87 ? -20.110 6.851 -41.342 1.00 69.69 87 LEU A C 1
ATOM 693 O O . LEU A 1 87 ? -20.522 6.016 -42.145 1.00 69.69 87 LEU A O 1
ATOM 697 N N . GLU A 1 88 ? -19.994 8.140 -41.671 1.00 74.88 88 GLU A N 1
ATOM 698 C CA . GLU A 1 88 ? -20.300 8.645 -43.020 1.00 74.88 88 GLU A CA 1
ATOM 699 C C . GLU A 1 88 ? -19.363 8.041 -44.077 1.00 74.88 88 GLU A C 1
ATOM 701 O O . GLU A 1 88 ? -19.816 7.623 -45.141 1.00 74.88 88 GLU A O 1
ATOM 706 N N . ARG A 1 89 ? -18.072 7.896 -43.753 1.00 78.44 89 ARG A N 1
ATOM 707 C CA . ARG A 1 89 ? -17.101 7.222 -44.627 1.00 78.44 89 ARG A CA 1
ATOM 708 C C . ARG A 1 89 ? -17.361 5.726 -44.775 1.00 78.44 89 ARG A C 1
ATOM 710 O O . ARG A 1 89 ? -17.111 5.194 -45.851 1.00 78.44 89 ARG A O 1
ATOM 717 N N . LEU A 1 90 ? -17.839 5.051 -43.728 1.00 74.19 90 LEU A N 1
ATOM 718 C CA . LEU A 1 90 ? -18.195 3.632 -43.793 1.00 74.19 90 LEU A CA 1
ATOM 719 C C . LEU A 1 90 ? -19.387 3.421 -44.729 1.00 74.19 90 LEU A C 1
ATOM 721 O O . LEU A 1 90 ? -19.345 2.545 -45.582 1.00 74.19 90 LEU A O 1
ATOM 725 N N . LYS A 1 91 ? -20.388 4.304 -44.651 1.00 77.56 91 LYS A N 1
ATOM 726 C CA . LYS A 1 91 ? -21.539 4.307 -45.560 1.00 77.56 91 LYS A CA 1
ATOM 727 C C . LYS A 1 91 ? -21.152 4.549 -47.025 1.00 77.56 91 LYS A C 1
ATOM 729 O O . LYS A 1 91 ? -21.799 4.010 -47.916 1.00 77.56 91 LYS A O 1
ATOM 734 N N . GLU A 1 92 ? -20.140 5.379 -47.283 1.00 77.25 92 GLU A N 1
ATOM 735 C CA . GLU A 1 92 ? -19.648 5.642 -48.643 1.00 77.25 92 GLU A CA 1
ATOM 736 C C . GLU A 1 92 ? -18.778 4.511 -49.200 1.00 77.25 92 GLU A C 1
ATOM 738 O O . GLU A 1 92 ? -18.856 4.220 -50.392 1.00 77.25 92 GLU A O 1
ATOM 743 N N . LYS A 1 93 ? -17.938 3.892 -48.362 1.00 79.19 93 LYS A N 1
ATOM 744 C CA . LYS A 1 93 ? -17.012 2.838 -48.795 1.00 79.19 93 LYS A CA 1
ATOM 745 C C . LYS A 1 93 ? -17.670 1.467 -48.904 1.00 79.19 93 LYS A C 1
ATOM 747 O O . LYS A 1 93 ? -17.302 0.718 -49.802 1.00 79.19 93 LYS A O 1
ATOM 752 N N . ASP A 1 94 ? -18.606 1.152 -48.013 1.00 81.12 94 ASP A N 1
ATOM 753 C CA . ASP A 1 94 ? -19.284 -0.142 -47.982 1.00 81.12 94 ASP A CA 1
ATOM 754 C C . ASP A 1 94 ? -20.742 -0.006 -47.488 1.00 81.12 94 ASP A C 1
ATOM 756 O O . ASP A 1 94 ? -21.034 -0.106 -46.288 1.00 81.12 94 ASP A O 1
ATOM 760 N N . PRO A 1 95 ? -21.683 0.268 -48.409 1.00 82.12 95 PRO A N 1
ATOM 761 C CA . PRO A 1 95 ? -23.086 0.447 -48.061 1.00 82.12 95 PRO A CA 1
ATOM 762 C C . PRO A 1 95 ? -23.773 -0.858 -47.631 1.00 82.12 95 PRO A C 1
ATOM 764 O O . PRO A 1 95 ? -24.677 -0.787 -46.799 1.00 82.12 95 PRO A O 1
ATOM 767 N N . GLU A 1 96 ? -23.345 -2.027 -48.130 1.00 76.88 96 GLU A N 1
ATOM 768 C CA . GLU A 1 96 ? -23.917 -3.323 -47.728 1.00 76.88 96 GLU A CA 1
ATOM 769 C C . GLU A 1 96 ? -23.541 -3.663 -46.281 1.00 76.88 96 GLU A C 1
ATOM 771 O O . GLU A 1 96 ? -24.400 -4.080 -45.503 1.00 76.88 96 GLU A O 1
ATOM 776 N N . PHE A 1 97 ? -22.294 -3.408 -45.873 1.00 75.06 97 PHE A N 1
ATOM 777 C CA . PHE A 1 97 ? -21.866 -3.627 -44.491 1.00 75.06 97 PHE A CA 1
ATOM 778 C C . PHE A 1 97 ? -22.501 -2.635 -43.508 1.00 75.06 97 PHE A C 1
ATOM 780 O O . PHE A 1 97 ? -22.894 -3.007 -42.399 1.00 75.06 97 PHE A O 1
ATOM 787 N N . PHE A 1 98 ? -22.670 -1.375 -43.917 1.00 78.50 98 PHE A N 1
ATOM 788 C CA . PHE A 1 98 ? -23.402 -0.387 -43.123 1.00 78.50 98 PHE A CA 1
ATOM 789 C C . PHE A 1 98 ? -24.873 -0.792 -42.918 1.00 78.50 98 PHE A C 1
ATOM 791 O O . PHE A 1 98 ? -25.425 -0.611 -41.830 1.00 78.50 98 PHE A O 1
ATOM 798 N N . GLU A 1 99 ? -25.516 -1.356 -43.943 1.00 79.50 99 GLU A N 1
ATOM 799 C CA . GLU A 1 99 ? -26.893 -1.854 -43.861 1.00 79.50 99 GLU A CA 1
ATOM 800 C C . GLU A 1 99 ? -26.989 -3.127 -43.000 1.00 79.50 99 GLU A C 1
ATOM 802 O O . GLU A 1 99 ? -27.888 -3.234 -42.166 1.00 79.50 99 GLU A O 1
ATOM 807 N N . PHE A 1 100 ? -25.991 -4.012 -43.075 1.00 77.38 100 PHE A N 1
ATOM 808 C CA . PHE A 1 100 ? -25.858 -5.178 -42.197 1.00 77.38 100 PHE A CA 1
ATOM 809 C C . PHE A 1 100 ? -25.716 -4.793 -40.712 1.00 77.38 100 PHE A C 1
ATOM 811 O O . PHE A 1 100 ? -26.432 -5.328 -39.863 1.00 77.38 100 PHE A O 1
ATOM 818 N N . LEU A 1 101 ? -24.854 -3.821 -40.386 1.00 75.06 101 LEU A N 1
ATOM 819 C CA . LEU A 1 101 ? -24.709 -3.282 -39.024 1.00 75.06 101 LEU A CA 1
ATOM 820 C C . LEU A 1 101 ? -26.012 -2.655 -38.522 1.00 75.06 101 LEU A C 1
ATOM 822 O O . LEU A 1 101 ? -26.388 -2.816 -37.362 1.00 75.06 101 LEU A O 1
ATOM 826 N N . LYS A 1 102 ? -26.748 -1.980 -39.408 1.00 76.50 102 LYS A N 1
ATOM 827 C CA . LYS A 1 102 ? -28.031 -1.363 -39.073 1.00 76.50 102 LYS A CA 1
ATOM 828 C C . LYS A 1 102 ? -29.123 -2.382 -38.762 1.00 76.50 102 LYS A C 1
ATOM 830 O O . LYS A 1 102 ? -30.007 -2.063 -37.969 1.00 76.50 102 LYS A O 1
ATOM 835 N N . ASP A 1 103 ? -29.083 -3.571 -39.347 1.00 76.19 103 ASP A N 1
ATOM 836 C CA . ASP A 1 103 ? -30.096 -4.601 -39.111 1.00 76.19 103 ASP A CA 1
ATOM 837 C C . ASP A 1 103 ? -29.745 -5.541 -37.952 1.00 76.19 103 ASP A C 1
ATOM 839 O O . ASP A 1 103 ? -30.655 -5.994 -37.251 1.00 76.19 103 ASP A O 1
ATOM 843 N N . HIS A 1 104 ? -28.454 -5.778 -37.697 1.00 67.81 104 HIS A N 1
ATOM 844 C CA . HIS A 1 104 ? -28.001 -6.750 -36.700 1.00 67.81 104 HIS A CA 1
ATOM 845 C C . HIS A 1 104 ? -27.467 -6.151 -35.395 1.00 67.81 104 HIS A C 1
ATOM 847 O O . HIS A 1 104 ? -27.615 -6.803 -34.362 1.00 67.81 104 HIS A O 1
ATOM 853 N N . ASP A 1 105 ? -26.906 -4.937 -35.401 1.00 62.69 105 ASP A N 1
ATOM 854 C CA . ASP A 1 105 ? -26.291 -4.343 -34.207 1.00 62.69 105 ASP A CA 1
ATOM 855 C C . ASP A 1 105 ? -26.455 -2.810 -34.161 1.00 62.69 105 ASP A C 1
ATOM 857 O O . ASP A 1 105 ? -25.550 -2.015 -34.424 1.00 62.69 105 ASP A O 1
ATOM 861 N N . LYS A 1 106 ? -27.685 -2.378 -33.854 1.00 67.44 106 LYS A N 1
ATOM 862 C CA . LYS A 1 106 ? -28.088 -0.959 -33.854 1.00 67.44 106 LYS A CA 1
ATOM 863 C C . LYS A 1 106 ? -27.434 -0.126 -32.749 1.00 67.44 106 LYS A C 1
ATOM 865 O O . LYS A 1 106 ? -27.420 1.097 -32.883 1.00 67.44 106 LYS A O 1
ATOM 870 N N . GLU A 1 107 ? -26.924 -0.753 -31.689 1.00 55.28 107 GLU A N 1
ATOM 871 C CA . GLU A 1 107 ? -26.286 -0.060 -30.561 1.00 55.28 107 GLU A CA 1
ATOM 872 C C . GLU A 1 107 ? -24.915 0.508 -30.958 1.00 55.28 107 GLU A C 1
ATOM 874 O O . GLU A 1 107 ? -24.597 1.634 -30.588 1.00 55.28 107 GLU A O 1
ATOM 879 N N . LEU A 1 108 ? -24.177 -0.163 -31.852 1.00 58.84 108 LEU A N 1
ATOM 880 C CA . LEU A 1 108 ? -22.921 0.351 -32.427 1.00 58.84 108 LEU A CA 1
ATOM 881 C C . LEU A 1 108 ? -23.104 1.592 -33.321 1.00 58.84 108 LEU A C 1
ATOM 883 O O . LEU A 1 108 ? -22.128 2.246 -33.684 1.00 58.84 108 LEU A O 1
ATOM 887 N N . LEU A 1 109 ? -24.339 1.920 -33.712 1.00 58.06 109 LEU A N 1
ATOM 888 C CA . LEU A 1 109 ? -24.655 3.088 -34.543 1.00 58.06 109 LEU A CA 1
ATOM 889 C C . LEU A 1 109 ? -25.227 4.264 -33.735 1.00 58.06 109 LEU A C 1
ATOM 891 O O . LEU A 1 109 ? -25.351 5.363 -34.280 1.00 58.06 109 LEU A O 1
ATOM 895 N N . GLN A 1 110 ? -25.601 4.051 -32.469 1.00 52.28 110 GLN A N 1
ATOM 896 C CA . GLN A 1 110 ? -26.255 5.048 -31.620 1.00 52.28 110 GLN A CA 1
ATOM 897 C C . GLN A 1 110 ? -25.360 5.411 -30.438 1.00 52.28 110 GLN A C 1
ATOM 899 O O . GLN A 1 110 ? -25.501 4.869 -29.350 1.00 52.28 110 GLN A O 1
ATOM 904 N N . PHE A 1 111 ? -24.468 6.377 -30.645 1.00 49.44 111 PHE A N 1
ATOM 905 C CA . PHE A 1 111 ? -23.744 7.005 -29.544 1.00 49.44 111 PHE A CA 1
ATOM 906 C C . PHE A 1 111 ? -24.486 8.275 -29.126 1.00 49.44 111 PHE A C 1
ATOM 908 O O . PHE A 1 111 ? -24.583 9.228 -29.903 1.00 49.44 111 PHE A O 1
ATOM 915 N N . SER A 1 112 ? -25.050 8.258 -27.918 1.00 36.97 112 SER A N 1
ATOM 916 C CA . SER A 1 112 ? -25.520 9.465 -27.236 1.00 36.97 112 SER A CA 1
ATOM 917 C C . SER A 1 112 ? -24.317 10.205 -26.656 1.00 36.97 112 SER A C 1
ATOM 919 O O . SER A 1 112 ? -23.397 9.579 -26.136 1.00 36.97 112 SER A O 1
ATOM 921 N N . ASP A 1 113 ? -24.350 11.538 -26.682 1.00 39.44 113 ASP A N 1
ATOM 922 C CA . ASP A 1 113 ? -23.326 12.424 -26.101 1.00 39.44 113 ASP A CA 1
ATOM 923 C C . ASP A 1 113 ? -23.199 12.308 -24.552 1.00 39.44 113 ASP A C 1
ATOM 925 O O . ASP A 1 113 ? -22.559 13.147 -23.927 1.00 39.44 113 ASP A O 1
ATOM 929 N N . GLU A 1 114 ? -23.787 11.283 -23.922 1.00 35.00 114 GLU A N 1
ATOM 930 C CA . GLU A 1 114 ? -23.746 11.030 -22.471 1.00 35.00 114 GLU A CA 1
ATOM 931 C C . GLU A 1 114 ? -22.562 10.147 -22.031 1.00 35.00 114 GLU A C 1
ATOM 933 O O . GLU A 1 114 ? -22.220 10.150 -20.853 1.00 35.00 114 GLU A O 1
ATOM 938 N N . ASP A 1 115 ? -21.864 9.470 -22.953 1.00 36.81 115 ASP A N 1
ATOM 939 C CA . ASP A 1 115 ? -20.664 8.669 -22.627 1.00 36.81 115 ASP A CA 1
ATOM 940 C C . ASP A 1 115 ? -19.352 9.477 -22.697 1.00 36.81 115 ASP A C 1
ATOM 942 O O . ASP A 1 115 ? -18.251 8.926 -22.636 1.00 36.81 115 ASP A O 1
ATOM 946 N N . ASN A 1 116 ? -19.451 10.804 -22.819 1.00 35.28 116 ASN A N 1
ATOM 947 C CA . ASN A 1 116 ? -18.310 11.710 -22.794 1.00 35.28 116 ASN A CA 1
ATOM 948 C C . ASN A 1 116 ? -18.533 12.846 -21.792 1.00 35.28 116 ASN A C 1
ATOM 950 O O . ASN A 1 116 ? -18.652 14.008 -22.178 1.00 35.28 116 ASN A O 1
ATOM 954 N N . ASP A 1 117 ? -18.494 12.504 -20.506 1.00 29.20 117 ASP A N 1
ATOM 955 C CA . ASP A 1 117 ? -18.055 13.446 -19.482 1.00 29.20 117 ASP A CA 1
ATOM 956 C C . ASP A 1 117 ? -16.822 12.897 -18.759 1.00 29.20 117 ASP A C 1
ATOM 958 O O . ASP A 1 117 ? -16.865 12.216 -17.735 1.00 29.20 117 ASP A O 1
ATOM 962 N N . GLY A 1 118 ? -15.660 13.247 -19.315 1.00 41.72 118 GLY A N 1
ATOM 963 C CA . GLY A 1 118 ? -14.435 13.384 -18.547 1.00 41.72 118 GLY A CA 1
ATOM 964 C C . GLY A 1 118 ? -14.594 14.525 -17.546 1.00 41.72 118 GLY A C 1
ATOM 965 O O . GLY A 1 118 ? -14.127 15.629 -17.801 1.00 41.72 118 GLY A O 1
ATOM 966 N N . ASN A 1 119 ? -15.283 14.241 -16.443 1.00 38.78 119 ASN A N 1
ATOM 967 C CA . ASN A 1 119 ? -15.262 14.934 -15.156 1.00 38.78 119 ASN A CA 1
ATOM 968 C C . ASN A 1 119 ? -16.202 14.183 -14.199 1.00 38.78 119 ASN A C 1
ATOM 970 O O . ASN A 1 119 ? -17.270 14.671 -13.851 1.00 38.78 119 ASN A O 1
ATOM 974 N N . GLU A 1 120 ? -15.799 13.003 -13.725 1.00 30.02 120 GLU A N 1
ATOM 975 C CA . GLU A 1 120 ? -16.417 12.448 -12.516 1.00 30.02 120 GLU A CA 1
ATOM 976 C C . GLU A 1 120 ? -15.777 13.117 -11.298 1.00 30.02 120 GLU A C 1
ATOM 978 O O . GLU A 1 120 ? -14.733 12.708 -10.785 1.00 30.02 120 GLU A O 1
ATOM 983 N N . GLU A 1 121 ? -16.377 14.262 -10.990 1.00 26.95 121 GLU A N 1
ATOM 984 C CA . GLU A 1 121 ? -16.702 14.785 -9.670 1.00 26.95 121 GLU A CA 1
ATOM 985 C C . GLU A 1 121 ? -15.762 14.412 -8.514 1.00 26.95 121 GLU A C 1
ATOM 987 O O . GLU A 1 121 ? -15.595 13.270 -8.081 1.00 26.95 121 GLU A O 1
ATOM 992 N N . ASP A 1 122 ? -15.193 15.484 -7.971 1.00 31.05 122 ASP A N 1
ATOM 993 C CA . ASP A 1 122 ? -15.024 15.711 -6.545 1.00 31.05 122 ASP A CA 1
ATOM 994 C C . ASP A 1 122 ? -16.139 15.018 -5.737 1.00 31.05 122 ASP A C 1
ATOM 996 O O . ASP A 1 122 ? -17.208 15.583 -5.517 1.00 31.05 122 ASP A O 1
ATOM 1000 N N . ASP A 1 123 ? -15.890 13.776 -5.305 1.00 25.70 123 ASP A N 1
ATOM 1001 C CA . ASP A 1 123 ? -16.661 13.101 -4.254 1.00 25.70 123 ASP A CA 1
ATOM 1002 C C . ASP A 1 123 ? -16.310 13.802 -2.937 1.00 25.70 123 ASP A C 1
ATOM 1004 O O . ASP A 1 123 ? -15.525 13.336 -2.097 1.00 25.70 123 ASP A O 1
ATOM 1008 N N . ASN A 1 124 ? -16.833 15.023 -2.854 1.00 26.92 124 ASN A N 1
ATOM 1009 C CA . ASN A 1 124 ? -16.948 15.825 -1.671 1.00 26.92 124 ASN A CA 1
ATOM 1010 C C . ASN A 1 124 ? -17.541 14.923 -0.594 1.00 26.92 124 ASN A C 1
ATOM 1012 O O . ASN A 1 124 ? -18.463 14.151 -0.843 1.00 26.92 124 ASN A O 1
ATOM 1016 N N . SER A 1 125 ? -16.965 14.985 0.600 1.00 36.03 125 SER A N 1
ATOM 1017 C CA . SER A 1 125 ? -17.368 14.173 1.741 1.00 36.03 125 SER A CA 1
ATOM 1018 C C . SER A 1 125 ? -18.850 14.375 2.075 1.00 36.03 125 SER A C 1
ATOM 1020 O O . SER A 1 125 ? -19.184 15.143 2.976 1.00 36.03 125 SER A O 1
ATOM 1022 N N . GLU A 1 126 ? -19.742 13.612 1.450 1.00 27.55 126 GLU A N 1
ATOM 1023 C CA . GLU A 1 126 ? -21.088 13.419 1.961 1.00 27.55 126 GLU A CA 1
ATOM 1024 C C . GLU A 1 126 ? -21.009 12.460 3.147 1.00 27.55 126 GLU A C 1
ATOM 1026 O O . GLU A 1 126 ? -20.926 11.235 3.067 1.00 27.55 126 GLU A O 1
ATOM 1031 N N . ASN A 1 127 ? -20.872 13.109 4.295 1.00 35.50 127 ASN A N 1
ATOM 1032 C CA . ASN A 1 127 ? -21.535 12.833 5.555 1.00 35.50 127 ASN A CA 1
ATOM 1033 C C . ASN A 1 127 ? -22.559 11.669 5.535 1.00 35.50 127 ASN A C 1
ATOM 1035 O O . ASN A 1 127 ? -23.759 11.884 5.672 1.00 35.50 127 ASN A O 1
ATOM 1039 N N . GLU A 1 128 ? -22.092 10.417 5.483 1.00 28.59 128 GLU A N 1
ATOM 1040 C CA . GLU A 1 128 ? -22.856 9.289 6.025 1.00 28.59 128 GLU A CA 1
ATOM 1041 C C . GLU A 1 128 ? -22.893 9.445 7.552 1.00 28.59 128 GLU A C 1
ATOM 1043 O O . GLU A 1 128 ? -22.077 8.897 8.308 1.00 28.59 128 GLU A O 1
ATOM 1048 N N . GLU A 1 129 ? -23.857 10.239 8.016 1.00 31.84 129 GLU A N 1
ATOM 1049 C CA . GLU A 1 129 ? -24.401 10.085 9.351 1.00 31.84 129 GLU A CA 1
ATOM 1050 C C . GLU A 1 129 ? -24.767 8.611 9.532 1.00 31.84 129 GLU A C 1
ATOM 1052 O O . GLU A 1 129 ? -25.623 8.056 8.846 1.00 31.84 129 GLU A O 1
ATOM 1057 N N . LEU A 1 130 ? -24.095 7.961 10.480 1.00 30.94 130 LEU A N 1
ATOM 1058 C CA . LEU A 1 130 ? -24.491 6.662 11.004 1.00 30.94 130 LEU A CA 1
ATOM 1059 C C . LEU A 1 130 ? -25.819 6.823 11.760 1.00 30.94 130 LEU A C 1
ATOM 1061 O O . LEU A 1 130 ? -25.844 6.793 12.989 1.00 30.94 130 LEU A O 1
ATOM 1065 N N . ALA A 1 131 ? -26.913 7.011 11.030 1.00 32.62 131 ALA A N 1
ATOM 1066 C CA . ALA A 1 131 ? -28.263 6.928 11.546 1.00 32.62 131 ALA A CA 1
ATOM 1067 C C . ALA A 1 131 ? -28.776 5.503 11.312 1.00 32.62 131 ALA A C 1
ATOM 1069 O O . ALA A 1 131 ? -29.086 5.105 10.193 1.00 32.62 131 ALA A O 1
ATOM 1070 N N . VAL A 1 132 ? -28.872 4.720 12.387 1.00 30.98 132 VAL A N 1
ATOM 1071 C CA . VAL A 1 132 ? -29.773 3.562 12.429 1.00 30.98 132 VAL A CA 1
ATOM 1072 C C . VAL A 1 132 ? -30.632 3.702 13.692 1.00 30.98 132 VAL A C 1
ATOM 1074 O O . VAL A 1 132 ? -30.070 3.952 14.763 1.00 30.98 132 VAL A O 1
ATOM 1077 N N . PRO A 1 133 ? -31.970 3.610 13.571 1.00 33.09 133 PRO A N 1
ATOM 1078 C CA . PRO A 1 133 ? -32.918 3.996 14.609 1.00 33.09 133 PRO A CA 1
ATOM 1079 C C . PRO A 1 133 ? -33.133 2.901 15.659 1.00 33.09 133 PRO A C 1
ATOM 1081 O O . PRO A 1 133 ? -33.106 1.713 15.345 1.00 33.09 133 PRO A O 1
ATOM 1084 N N . GLY A 1 134 ? -33.460 3.336 16.879 1.00 27.25 134 GLY A N 1
ATOM 1085 C CA . GLY A 1 134 ? -34.160 2.526 17.877 1.00 27.25 134 GLY A CA 1
ATOM 1086 C C . GLY A 1 134 ? -33.294 1.992 19.015 1.00 27.25 134 GLY A C 1
ATOM 1087 O O . GLY A 1 134 ? -32.779 0.886 18.931 1.00 27.25 134 GLY A O 1
ATOM 1088 N N . GLU A 1 135 ? -33.197 2.766 20.097 1.00 28.30 135 GLU A N 1
ATOM 1089 C CA . GLU A 1 135 ? -33.728 2.363 21.410 1.00 28.30 135 GLU A CA 1
ATOM 1090 C C . GLU A 1 135 ? -33.743 3.594 22.333 1.00 28.30 135 GLU A C 1
ATOM 1092 O O . GLU A 1 135 ? -32.720 4.062 22.833 1.00 28.30 135 GLU A O 1
ATOM 1097 N N . GLU A 1 136 ? -34.938 4.165 22.494 1.00 30.30 136 GLU A N 1
ATOM 1098 C CA . GLU A 1 136 ? -35.247 5.133 23.539 1.00 30.30 136 GLU A CA 1
ATOM 1099 C C . GLU A 1 136 ? -35.241 4.435 24.903 1.00 30.30 136 GLU A C 1
ATOM 1101 O O . GLU A 1 136 ? -35.874 3.396 25.070 1.00 30.30 136 GLU A O 1
ATOM 1106 N N . GLN A 1 137 ? -34.597 5.050 25.894 1.00 29.28 137 GLN A N 1
ATOM 1107 C CA . GLN A 1 137 ? -35.243 5.619 27.087 1.00 29.28 137 GLN A CA 1
ATOM 1108 C C . GLN A 1 137 ? -34.169 5.918 28.141 1.00 29.28 137 GLN A C 1
ATOM 1110 O O . GLN A 1 137 ? -33.408 5.037 28.525 1.00 29.28 137 GLN A O 1
ATOM 1115 N N . ILE A 1 138 ? -34.124 7.166 28.619 1.00 30.06 138 ILE A N 1
ATOM 1116 C CA . ILE A 1 138 ? -34.278 7.532 30.039 1.00 30.06 138 ILE A CA 1
ATOM 1117 C C . ILE A 1 138 ? -34.316 9.071 30.145 1.00 30.06 138 ILE A C 1
ATOM 1119 O O . ILE A 1 138 ? -33.328 9.768 29.939 1.00 30.06 138 ILE A O 1
ATOM 1123 N N . SER A 1 139 ? -35.528 9.535 30.461 1.00 29.02 139 SER A N 1
ATOM 1124 C CA . SER A 1 139 ? -35.949 10.724 31.216 1.00 29.02 139 SER A CA 1
ATOM 1125 C C . SER A 1 139 ? -35.341 12.106 30.940 1.00 29.02 139 SER A C 1
ATOM 1127 O O . SER A 1 139 ? -34.192 12.397 31.270 1.00 29.02 139 SER A O 1
ATOM 1129 N N . ASP A 1 140 ? -36.248 12.990 30.522 1.00 30.58 140 ASP A N 1
ATOM 1130 C CA . ASP A 1 140 ? -36.277 14.440 30.702 1.00 30.58 140 ASP A CA 1
ATOM 1131 C C . ASP A 1 140 ? -35.468 14.997 31.883 1.00 30.58 140 ASP A C 1
ATOM 1133 O O . ASP A 1 140 ? -35.728 14.675 33.045 1.00 30.58 140 ASP A O 1
ATOM 1137 N N . ARG A 1 141 ? -34.623 15.989 31.580 1.00 29.59 141 ARG A N 1
ATOM 1138 C CA . ARG A 1 141 ? -34.579 17.277 32.294 1.00 29.59 141 ARG A CA 1
ATOM 1139 C C . ARG A 1 141 ? -33.839 18.316 31.450 1.00 29.59 141 ARG A C 1
ATOM 1141 O O . ARG A 1 141 ? -32.671 18.153 31.116 1.00 29.59 141 ARG A O 1
ATOM 1148 N N . LYS A 1 142 ? -34.567 19.386 31.123 1.00 35.00 142 LYS A N 1
ATOM 1149 C CA . LYS A 1 142 ? -34.074 20.635 30.534 1.00 35.00 142 LYS A CA 1
ATOM 1150 C C . LYS A 1 142 ? -32.848 21.146 31.293 1.00 35.00 142 LYS A C 1
ATOM 1152 O O . LYS A 1 142 ? -32.971 21.440 32.477 1.00 35.00 142 LYS A O 1
ATOM 1157 N N . ASP A 1 143 ? -31.739 21.346 30.589 1.00 28.44 143 ASP A N 1
ATOM 1158 C CA . ASP A 1 143 ? -30.928 22.547 30.779 1.00 28.44 143 ASP A CA 1
ATOM 1159 C C . ASP A 1 143 ? -30.050 22.817 29.553 1.00 28.44 143 ASP A C 1
ATOM 1161 O O . ASP A 1 143 ? -29.291 21.974 29.078 1.00 28.44 143 ASP A O 1
ATOM 1165 N N . SER A 1 144 ? -30.193 24.024 29.026 1.00 37.94 144 SER A N 1
ATOM 1166 C CA . SER A 1 144 ? -29.405 24.605 27.948 1.00 37.94 144 SER A CA 1
ATOM 1167 C C . SER A 1 144 ? -27.939 24.753 28.363 1.00 37.94 144 SER A C 1
ATOM 1169 O O . SER A 1 144 ? -27.607 25.628 29.163 1.00 37.94 144 SER A O 1
ATOM 1171 N N . LYS A 1 145 ? -27.046 23.941 27.786 1.00 32.16 145 LYS A N 1
ATOM 1172 C CA . LYS A 1 145 ? -25.593 24.159 27.820 1.00 32.16 145 LYS A CA 1
ATOM 1173 C C . LYS A 1 145 ? -25.004 23.977 26.424 1.00 32.16 145 LYS A C 1
ATOM 1175 O O . LYS A 1 145 ? -25.295 23.002 25.740 1.00 32.16 145 LYS A O 1
ATOM 1180 N N . HIS A 1 146 ? -24.180 24.941 26.019 1.00 31.56 146 HIS A N 1
ATOM 1181 C CA . HIS A 1 146 ? -23.327 24.879 24.833 1.00 31.56 146 HIS A CA 1
ATOM 1182 C C . HIS A 1 146 ? -22.593 23.525 24.735 1.00 31.56 146 HIS A C 1
ATOM 1184 O O . HIS A 1 146 ? -22.206 22.986 25.774 1.00 31.56 146 HIS A O 1
ATOM 1190 N N . PRO A 1 147 ? -22.348 22.982 23.526 1.00 37.50 147 PRO A N 1
ATOM 1191 C CA . PRO A 1 147 ? -21.609 21.736 23.378 1.00 37.50 147 PRO A CA 1
ATOM 1192 C C . PRO A 1 147 ? -20.152 21.974 23.788 1.00 37.50 147 PRO A C 1
ATOM 1194 O O . PRO A 1 147 ? -19.359 22.548 23.038 1.00 37.50 147 PRO A O 1
ATOM 1197 N N . GLU A 1 148 ? -19.804 21.565 25.007 1.00 39.41 148 GLU A N 1
ATOM 1198 C CA . GLU A 1 148 ? -18.427 21.562 25.488 1.00 39.41 148 GLU A CA 1
ATOM 1199 C C . GLU A 1 148 ? -17.566 20.736 24.524 1.00 39.41 148 GLU A C 1
ATOM 1201 O O . GLU A 1 148 ? -17.844 19.569 24.234 1.00 39.41 148 GLU A O 1
ATOM 1206 N N . ARG A 1 149 ? -16.510 21.361 23.994 1.00 51.66 149 ARG A N 1
ATOM 1207 C CA . ARG A 1 149 ? -15.504 20.708 23.154 1.00 51.66 149 ARG A CA 1
ATOM 1208 C C . ARG A 1 149 ? -14.915 19.526 23.925 1.00 51.66 149 ARG A C 1
ATOM 1210 O O . ARG A 1 149 ? -14.124 19.717 24.844 1.00 51.66 149 ARG A O 1
ATOM 1217 N N . LYS A 1 150 ? -15.286 18.300 23.553 1.00 59.53 150 LYS A N 1
ATOM 1218 C CA . LYS A 1 150 ? -14.776 17.083 24.192 1.00 59.53 150 LYS A CA 1
ATOM 1219 C C . LYS A 1 150 ? -13.292 16.916 23.855 1.00 59.53 150 LYS A C 1
ATOM 1221 O O . LYS A 1 150 ? -12.948 16.504 22.750 1.00 59.53 150 LYS A O 1
ATOM 1226 N N . VAL A 1 151 ? -12.419 17.270 24.795 1.00 71.75 151 VAL A N 1
ATOM 1227 C CA . VAL A 1 151 ? -10.968 17.079 24.672 1.00 71.75 151 VAL A CA 1
ATOM 1228 C C . VAL A 1 151 ? -10.658 15.590 24.794 1.00 71.75 151 VAL A C 1
ATOM 1230 O O . VAL A 1 151 ? -10.981 14.960 25.803 1.00 71.75 151 VAL A O 1
ATOM 1233 N N . ILE A 1 152 ? -10.033 15.013 23.770 1.00 77.44 152 ILE A N 1
ATOM 1234 C CA . ILE A 1 152 ? -9.570 13.625 23.812 1.00 77.44 152 ILE A CA 1
ATOM 1235 C C . ILE A 1 152 ? -8.247 13.594 24.581 1.00 77.44 152 ILE A C 1
ATOM 1237 O O . ILE A 1 152 ? -7.247 14.160 24.145 1.00 77.44 152 ILE A O 1
ATOM 1241 N N . THR A 1 153 ? -8.242 12.935 25.739 1.00 83.12 153 THR A N 1
ATOM 1242 C CA . THR A 1 153 ? -7.044 12.732 26.563 1.00 83.12 153 THR A CA 1
ATOM 1243 C C . THR A 1 153 ? -6.449 11.346 26.324 1.00 83.12 153 THR A C 1
ATOM 1245 O O . THR A 1 153 ? -7.128 10.426 25.866 1.00 83.12 153 THR A O 1
ATOM 1248 N N . THR A 1 154 ? -5.175 11.161 26.673 1.00 83.50 154 THR A N 1
ATOM 1249 C CA . THR A 1 154 ? -4.501 9.857 26.563 1.00 83.50 154 THR A CA 1
ATOM 1250 C C . THR A 1 154 ? -5.192 8.774 27.388 1.00 83.50 154 THR A C 1
ATOM 1252 O O . THR A 1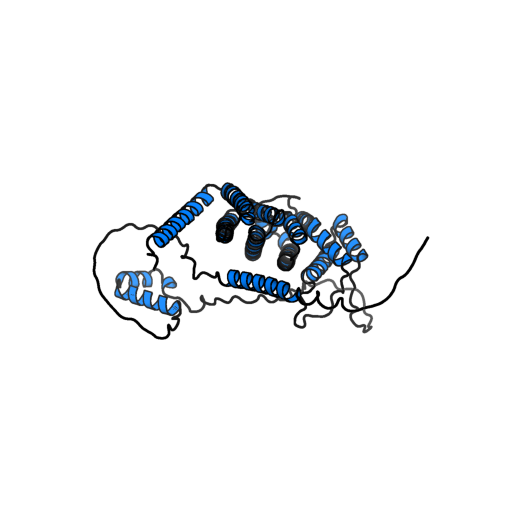 154 ? -5.290 7.645 26.922 1.00 83.50 154 THR A O 1
ATOM 1255 N N . ALA A 1 155 ? -5.738 9.125 28.557 1.00 83.69 155 ALA A N 1
ATOM 1256 C CA . ALA A 1 155 ? -6.479 8.205 29.418 1.00 83.69 155 ALA A CA 1
ATOM 1257 C C . ALA A 1 155 ? -7.778 7.696 28.768 1.00 83.69 155 ALA A C 1
ATOM 1259 O O . ALA A 1 155 ? -8.126 6.527 28.922 1.00 83.69 155 ALA A O 1
ATOM 1260 N N . ILE A 1 156 ? -8.476 8.549 28.007 1.00 85.81 156 ILE A N 1
ATOM 1261 C CA . ILE A 1 156 ? -9.668 8.142 27.248 1.00 85.81 156 ILE A CA 1
ATOM 1262 C C . ILE A 1 156 ? -9.275 7.143 26.155 1.00 85.81 156 ILE A C 1
ATOM 1264 O O . ILE A 1 156 ? -9.927 6.110 26.006 1.00 85.81 156 ILE A O 1
ATOM 1268 N N . VAL A 1 157 ? -8.185 7.422 25.433 1.00 86.62 157 VAL A N 1
ATOM 1269 C CA . VAL A 1 157 ? -7.662 6.511 24.404 1.00 86.62 157 VAL A CA 1
ATOM 1270 C C . VAL A 1 157 ? -7.237 5.179 25.026 1.00 86.62 157 VAL A C 1
ATOM 1272 O O . VAL A 1 157 ? -7.596 4.137 24.495 1.00 86.62 157 VAL A O 1
ATOM 1275 N N . ASP A 1 158 ? -6.562 5.188 26.178 1.00 89.12 158 ASP A N 1
ATOM 1276 C CA . ASP A 1 158 ? -6.206 3.967 26.915 1.00 89.12 158 ASP A CA 1
ATOM 1277 C C . ASP A 1 158 ? -7.426 3.137 27.315 1.00 89.12 158 ASP A C 1
ATOM 1279 O O . ASP A 1 158 ? -7.412 1.914 27.175 1.00 89.12 158 ASP A O 1
ATOM 1283 N N . GLY A 1 159 ? -8.487 3.798 27.783 1.00 89.38 159 GLY A N 1
ATOM 1284 C CA . GLY A 1 159 ? -9.759 3.145 28.078 1.00 89.38 159 GLY A CA 1
ATOM 1285 C C . GLY A 1 159 ? -10.340 2.462 26.841 1.00 89.38 159 GLY A C 1
ATOM 1286 O O . GLY A 1 159 ? -10.700 1.289 26.903 1.00 89.38 159 GLY A O 1
ATOM 1287 N N . TRP A 1 160 ? -10.360 3.153 25.694 1.00 91.31 160 TRP A N 1
ATOM 1288 C CA . TRP A 1 160 ? -10.811 2.552 24.437 1.00 91.31 160 TRP A CA 1
ATOM 1289 C C . TRP A 1 160 ? -9.943 1.365 24.022 1.00 91.31 160 TRP A C 1
ATOM 1291 O O . TRP A 1 160 ? -10.488 0.314 23.698 1.00 91.31 160 TRP A O 1
ATOM 1301 N N . CYS A 1 161 ? -8.616 1.496 24.070 1.00 88.56 161 CYS A N 1
ATOM 1302 C CA . CYS A 1 161 ? -7.694 0.419 23.716 1.00 88.56 161 CYS A CA 1
ATOM 1303 C C . CYS A 1 161 ? -7.932 -0.834 24.570 1.00 88.56 161 CYS A C 1
ATOM 1305 O O . CYS A 1 161 ? -8.037 -1.928 24.020 1.00 88.56 161 CYS A O 1
ATOM 1307 N N . LYS A 1 162 ? -8.082 -0.682 25.893 1.00 90.31 162 LYS A N 1
ATOM 1308 C CA . LYS A 1 162 ? -8.369 -1.805 26.802 1.00 90.31 162 LYS A CA 1
ATOM 1309 C C . LYS A 1 162 ? -9.711 -2.459 26.494 1.00 90.31 162 LYS A C 1
ATOM 1311 O O . LYS A 1 162 ? -9.745 -3.655 26.235 1.00 90.31 162 LYS A O 1
ATOM 1316 N N . SER A 1 163 ? -10.789 -1.680 26.399 1.00 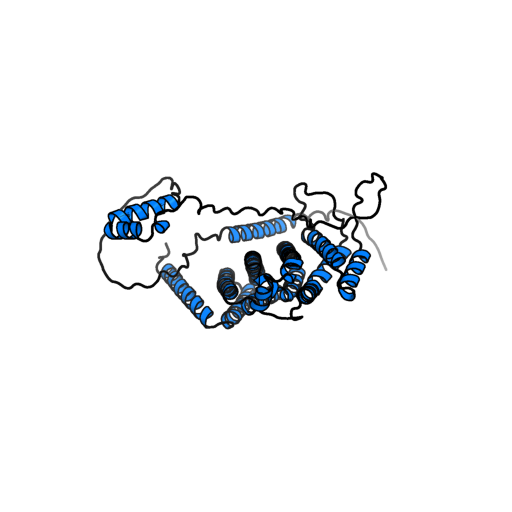90.25 163 SER A N 1
ATOM 1317 C CA . SER A 1 163 ? -12.123 -2.217 26.095 1.00 90.25 163 SER A CA 1
ATOM 1318 C C . SER A 1 163 ? -12.215 -2.884 24.717 1.00 90.25 163 SER A C 1
ATOM 1320 O O . SER A 1 163 ? -13.048 -3.762 24.508 1.00 90.25 163 SER A O 1
ATOM 1322 N N . ILE A 1 164 ? -11.391 -2.482 23.746 1.00 89.94 164 ILE A N 1
ATOM 1323 C CA . ILE A 1 164 ? -11.322 -3.154 22.441 1.00 89.94 164 ILE A CA 1
ATOM 1324 C C . ILE A 1 164 ? -10.591 -4.496 22.559 1.00 89.94 164 ILE A C 1
ATOM 1326 O O . ILE A 1 164 ? -11.027 -5.481 21.963 1.00 89.94 164 ILE A O 1
ATOM 1330 N N . MET A 1 165 ? -9.488 -4.539 23.308 1.00 86.75 165 MET A N 1
ATOM 1331 C CA . MET A 1 165 ? -8.647 -5.733 23.424 1.00 86.75 165 MET A CA 1
ATOM 1332 C C . MET A 1 165 ? -9.249 -6.801 24.342 1.00 86.75 165 MET A C 1
ATOM 1334 O O . MET A 1 165 ? -9.146 -7.985 24.025 1.00 86.75 165 MET A O 1
ATOM 1338 N N . GLU A 1 166 ? -9.877 -6.387 25.443 1.00 89.56 166 GLU A N 1
ATOM 1339 C CA . GLU A 1 166 ? -10.457 -7.268 26.462 1.00 89.56 166 GLU A CA 1
ATOM 1340 C C . GLU A 1 166 ? -11.914 -7.625 26.124 1.00 89.56 166 GLU A C 1
ATOM 1342 O O . GLU A 1 166 ? -12.245 -8.804 26.002 1.00 89.56 166 GLU A O 1
ATOM 1347 N N . ASP A 1 167 ? -12.760 -6.619 25.869 1.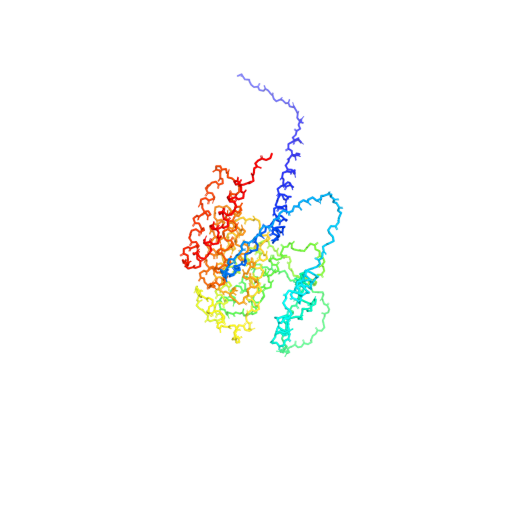00 84.56 167 ASP A N 1
ATOM 1348 C CA . ASP A 1 167 ? -14.218 -6.798 25.757 1.00 84.56 167 ASP A CA 1
ATOM 1349 C C . ASP A 1 167 ? -14.748 -6.803 24.311 1.00 84.56 167 ASP A C 1
ATOM 1351 O O . ASP A 1 167 ? -15.952 -6.936 24.087 1.00 84.56 167 ASP A O 1
ATOM 1355 N N . GLN A 1 168 ? -13.883 -6.601 23.307 1.00 84.44 168 GLN A N 1
ATOM 1356 C CA . GLN A 1 168 ? -14.273 -6.410 21.898 1.00 84.44 168 GLN A CA 1
ATOM 1357 C C . GLN A 1 168 ? -15.354 -5.324 21.710 1.00 84.44 168 GLN A C 1
ATOM 1359 O O . GLN A 1 168 ? -16.241 -5.426 20.855 1.00 84.44 168 GLN A O 1
ATOM 1364 N N . SER A 1 169 ? -15.281 -4.253 22.509 1.00 89.88 169 SER A N 1
ATOM 1365 C CA . SER A 1 169 ? -16.295 -3.198 22.529 1.00 89.88 169 SER A CA 1
ATOM 1366 C C . SER A 1 169 ? -16.376 -2.432 21.204 1.00 89.88 169 SER A C 1
ATOM 1368 O O . SER A 1 169 ? -15.489 -1.655 20.834 1.00 89.88 169 SER A O 1
ATOM 1370 N N . LEU A 1 170 ? -17.508 -2.579 20.506 1.00 87.12 170 LEU A N 1
ATOM 1371 C CA . LEU A 1 170 ? -17.776 -1.862 19.254 1.00 87.12 170 LEU A CA 1
ATOM 1372 C C . LEU A 1 170 ? -17.931 -0.349 19.458 1.00 87.12 170 LEU A C 1
ATOM 1374 O O . LEU A 1 170 ? -17.601 0.429 18.565 1.00 87.12 170 LEU A O 1
ATOM 1378 N N . GLY A 1 171 ? -18.433 0.083 20.618 1.00 88.31 171 GLY A N 1
ATOM 1379 C CA . GLY A 1 171 ? -18.553 1.506 20.950 1.00 88.31 171 GLY A CA 1
ATOM 1380 C C . GLY A 1 171 ? -17.184 2.178 21.079 1.00 88.31 171 GLY A C 1
ATOM 1381 O O . GLY A 1 171 ? -16.965 3.261 20.528 1.00 88.31 171 GLY A O 1
ATOM 1382 N N . ALA A 1 172 ? -16.241 1.495 21.734 1.00 90.62 172 ALA A N 1
ATOM 1383 C CA . ALA A 1 172 ? -14.859 1.947 21.849 1.00 90.62 172 ALA A CA 1
ATOM 1384 C C . ALA A 1 172 ? -14.161 1.975 20.480 1.00 90.62 172 ALA A C 1
ATOM 1386 O O . ALA A 1 172 ? -13.540 2.980 20.141 1.00 90.62 172 ALA A O 1
ATOM 1387 N N . LEU A 1 173 ? -14.346 0.939 19.649 1.00 92.06 173 LEU A N 1
ATOM 1388 C CA . LEU A 1 173 ? -13.785 0.903 18.294 1.00 92.06 173 LEU A CA 1
ATOM 1389 C C . LEU A 1 173 ? -14.287 2.068 17.432 1.00 92.06 173 LEU A C 1
ATOM 1391 O O . LEU A 1 173 ? -13.484 2.751 16.806 1.00 92.06 173 LEU A O 1
ATOM 1395 N N . ARG A 1 174 ? -15.597 2.350 17.420 1.00 91.44 174 ARG A N 1
ATOM 1396 C CA . ARG A 1 174 ? -16.143 3.487 16.654 1.00 91.44 174 ARG A CA 1
ATOM 1397 C C . ARG A 1 174 ? -15.610 4.831 17.149 1.00 91.44 174 ARG A C 1
ATOM 1399 O O . ARG A 1 174 ? -15.321 5.706 16.335 1.00 91.44 174 ARG A O 1
ATOM 1406 N N . SER A 1 175 ? -15.461 4.987 18.464 1.00 91.00 175 SER A N 1
ATOM 1407 C CA . SER A 1 175 ? -14.897 6.203 19.063 1.00 91.00 175 SER A CA 1
ATOM 1408 C C . SER A 1 175 ? -13.432 6.393 18.663 1.00 91.00 175 SER A C 1
ATOM 1410 O O . SER A 1 175 ? -13.046 7.481 18.236 1.00 91.00 175 SER A O 1
ATOM 1412 N N . LEU A 1 176 ? -12.645 5.315 18.704 1.00 93.12 176 LEU A N 1
ATOM 1413 C CA . LEU A 1 176 ? -11.255 5.303 18.259 1.00 93.12 176 LEU A CA 1
ATOM 1414 C C . LEU A 1 176 ? -11.129 5.599 16.758 1.00 93.12 176 LEU A C 1
ATOM 1416 O O . LEU A 1 176 ? -10.298 6.414 16.373 1.00 93.12 176 LEU A O 1
ATOM 1420 N N . MET A 1 177 ? -11.973 5.001 15.912 1.00 93.31 177 MET A N 1
ATOM 1421 C CA . MET A 1 177 ? -11.970 5.253 14.465 1.00 93.31 177 MET A CA 1
ATOM 1422 C C . MET A 1 177 ? -12.339 6.702 14.125 1.00 93.31 177 MET A C 1
ATOM 1424 O O . MET A 1 177 ? -11.758 7.283 13.211 1.00 93.31 177 MET A O 1
ATOM 1428 N N . ARG A 1 178 ? -13.256 7.321 14.880 1.00 91.19 178 ARG A N 1
ATOM 1429 C CA . ARG A 1 178 ? -13.566 8.752 14.735 1.00 91.19 178 ARG A CA 1
ATOM 1430 C C . ARG A 1 178 ? -12.364 9.619 15.107 1.00 91.19 178 ARG A C 1
ATOM 1432 O O . ARG A 1 178 ? -12.026 10.533 14.366 1.00 91.19 178 ARG A O 1
ATOM 1439 N N . ALA A 1 179 ? -11.694 9.294 16.211 1.00 91.44 179 ALA A N 1
ATOM 1440 C CA . ALA A 1 179 ? -10.474 9.980 16.620 1.00 91.44 179 ALA A CA 1
ATOM 1441 C C . ALA A 1 179 ? -9.348 9.809 15.581 1.00 91.44 179 ALA A C 1
ATOM 1443 O O . ALA A 1 179 ? -8.654 10.769 15.267 1.00 91.44 179 ALA A O 1
ATOM 1444 N N . PHE A 1 180 ? -9.212 8.620 14.987 1.00 93.56 180 PHE A N 1
ATOM 1445 C CA . PHE A 1 180 ? -8.268 8.357 13.900 1.00 93.56 180 PHE A CA 1
ATOM 1446 C C . PHE A 1 180 ? -8.559 9.186 12.649 1.00 93.56 180 PHE A C 1
ATOM 1448 O O . PHE A 1 180 ? -7.636 9.767 12.090 1.00 93.56 180 PHE A O 1
ATOM 1455 N N . ARG A 1 181 ? -9.829 9.295 12.236 1.00 92.38 181 ARG A N 1
ATOM 1456 C CA . ARG A 1 181 ? -10.233 10.157 11.114 1.00 92.38 181 ARG A CA 1
ATOM 1457 C C . ARG A 1 181 ? -9.812 11.606 11.348 1.00 92.38 181 ARG A C 1
ATOM 1459 O O . ARG A 1 181 ? -9.201 12.206 10.469 1.00 92.38 181 ARG A O 1
ATOM 1466 N N . THR A 1 182 ? -10.091 12.139 12.537 1.00 90.00 182 THR A N 1
ATOM 1467 C CA . THR A 1 182 ? -9.690 13.500 12.923 1.00 90.00 182 THR A CA 1
ATOM 1468 C C . THR A 1 182 ? -8.175 13.663 12.975 1.00 90.00 182 THR A C 1
ATOM 1470 O O . THR A 1 182 ? -7.671 14.692 12.547 1.00 90.00 182 THR A O 1
ATOM 1473 N N . ALA A 1 183 ? -7.441 12.650 13.443 1.00 89.31 183 ALA A N 1
ATOM 1474 C CA . ALA A 1 183 ? -5.982 12.660 13.406 1.00 89.31 183 ALA A CA 1
ATOM 1475 C C . ALA A 1 183 ? -5.451 12.668 11.960 1.00 89.31 183 ALA A C 1
ATOM 1477 O O . ALA A 1 183 ? -4.546 13.430 11.651 1.00 89.31 183 ALA A O 1
ATOM 1478 N N . CYS A 1 184 ? -6.024 11.876 11.052 1.00 90.31 184 CYS A N 1
ATOM 1479 C CA . CYS A 1 184 ? -5.561 11.814 9.661 1.00 90.31 184 CYS A CA 1
ATOM 1480 C C . CYS A 1 184 ? -5.750 13.134 8.904 1.00 90.31 184 CYS A C 1
ATOM 1482 O O . CYS A 1 184 ? -4.913 13.452 8.072 1.00 90.31 184 CYS A O 1
ATOM 1484 N N . HIS A 1 185 ? -6.800 13.893 9.226 1.00 87.44 185 HIS A N 1
ATOM 1485 C CA . HIS A 1 185 ? -7.100 15.205 8.633 1.00 87.44 185 HIS A CA 1
ATOM 1486 C C . HIS A 1 185 ? -6.597 16.368 9.507 1.00 87.44 185 HIS A C 1
ATOM 1488 O O . HIS A 1 185 ? -7.058 17.506 9.398 1.00 87.44 185 HIS A O 1
ATOM 1494 N N . TYR A 1 186 ? -5.673 16.090 10.431 1.00 77.00 186 TYR A N 1
ATOM 1495 C CA . TYR A 1 186 ? -5.103 17.107 11.301 1.00 77.00 186 TYR A CA 1
ATOM 1496 C C . TYR A 1 186 ? -4.213 18.042 10.473 1.00 77.00 186 TYR A C 1
ATOM 1498 O O . TYR A 1 186 ? -3.112 17.668 10.079 1.00 77.00 186 TYR A O 1
ATOM 1506 N N . GLY A 1 187 ? -4.703 19.255 10.208 1.00 68.44 187 GLY A N 1
ATOM 1507 C CA . GLY A 1 187 ? -4.030 20.246 9.359 1.00 68.44 187 GLY A CA 1
ATOM 1508 C C . GLY A 1 187 ? -4.696 20.492 8.002 1.00 68.44 187 GLY A C 1
ATOM 1509 O O . GLY A 1 187 ? -4.278 21.411 7.311 1.00 68.44 187 GLY A O 1
ATOM 1510 N N . ASP A 1 188 ? -5.753 19.747 7.656 1.00 69.88 188 ASP A N 1
ATOM 1511 C CA . ASP A 1 188 ? -6.523 19.920 6.407 1.00 69.88 188 ASP A CA 1
ATOM 1512 C C . ASP A 1 188 ? -7.530 21.090 6.480 1.00 69.88 188 ASP A C 1
ATOM 1514 O O . ASP A 1 188 ? -8.191 21.445 5.510 1.00 69.88 188 ASP A O 1
ATOM 1518 N N . SER A 1 189 ? -7.660 21.729 7.649 1.00 54.94 189 SER A N 1
ATOM 1519 C CA . SER A 1 189 ? -8.553 22.868 7.886 1.00 54.94 189 SER A CA 1
ATOM 1520 C C . SER A 1 189 ? -7.984 24.164 7.291 1.00 54.94 189 SER A C 1
ATOM 1522 O O . SER A 1 189 ? -7.598 25.076 8.026 1.00 54.94 189 SER A O 1
ATOM 1524 N N . GLY A 1 190 ? -7.891 24.202 5.962 1.00 50.53 190 GLY A N 1
ATOM 1525 C CA . GLY A 1 190 ? -7.455 25.343 5.164 1.00 50.53 190 GLY A CA 1
ATOM 1526 C C . GLY A 1 190 ? -8.584 26.218 4.610 1.00 50.53 190 GLY A C 1
ATOM 1527 O O . GLY A 1 190 ? -8.311 27.378 4.329 1.00 50.53 190 GLY A O 1
ATOM 1528 N N . THR A 1 191 ? -9.828 25.734 4.491 1.00 43.53 191 THR A N 1
ATOM 1529 C CA . THR A 1 191 ? -10.975 26.501 3.949 1.00 43.53 191 THR A CA 1
ATOM 1530 C C . THR A 1 191 ? -12.319 25.847 4.322 1.00 43.53 191 THR A C 1
ATOM 1532 O O . THR A 1 191 ? -12.526 24.679 4.022 1.00 43.53 191 THR A O 1
ATOM 1535 N N . ASP A 1 192 ? -13.204 26.628 4.949 1.00 37.34 192 ASP A N 1
ATOM 1536 C CA . ASP A 1 192 ? -14.664 26.479 5.129 1.00 37.34 192 ASP A CA 1
ATOM 1537 C C . ASP A 1 192 ? -15.311 25.313 5.928 1.00 37.34 192 ASP A C 1
ATOM 1539 O O . ASP A 1 192 ? -15.377 24.150 5.545 1.00 37.34 192 ASP A O 1
ATOM 1543 N N . ASP A 1 193 ? -15.879 25.725 7.070 1.00 45.78 193 ASP A N 1
ATOM 1544 C CA . ASP A 1 193 ? -17.224 25.432 7.598 1.00 45.78 193 ASP A CA 1
ATOM 1545 C C . ASP A 1 193 ? -17.841 24.031 7.383 1.00 45.78 193 ASP A C 1
ATOM 1547 O O . ASP A 1 193 ? -18.830 23.849 6.678 1.00 45.78 193 ASP A O 1
ATOM 1551 N N . SER A 1 194 ? -17.323 23.028 8.100 1.00 38.28 194 SER A N 1
ATOM 1552 C CA . SER A 1 194 ? -18.008 21.743 8.310 1.00 38.28 194 SER A CA 1
ATOM 1553 C C . SER A 1 194 ? -18.147 21.410 9.802 1.00 38.28 194 SER A C 1
ATOM 1555 O O . SER A 1 194 ? -17.353 20.664 10.370 1.00 38.28 194 SER A O 1
ATOM 1557 N N . GLY A 1 195 ? -19.199 21.944 10.432 1.00 35.19 195 GLY A N 1
ATOM 1558 C CA . GLY A 1 195 ? -19.830 21.386 11.638 1.00 35.19 195 GLY A CA 1
ATOM 1559 C C . GLY A 1 195 ? -19.100 21.547 12.991 1.00 35.19 195 GLY A C 1
ATOM 1560 O O . GLY A 1 195 ? -17.893 21.777 13.073 1.00 35.19 195 GLY A O 1
ATOM 1561 N N . PRO A 1 196 ? -19.830 21.438 14.120 1.00 36.72 196 PRO A N 1
ATOM 1562 C CA . PRO A 1 196 ? -19.308 21.777 15.435 1.00 36.72 196 PRO A CA 1
ATOM 1563 C C . PRO A 1 196 ? -18.363 20.693 15.983 1.00 36.72 196 PRO A C 1
ATOM 1565 O O . PRO A 1 196 ? -18.771 19.578 16.288 1.00 36.72 196 PRO A O 1
ATOM 1568 N N . ASN A 1 197 ? -17.121 21.110 16.241 1.00 48.06 197 ASN A N 1
ATOM 1569 C CA . ASN A 1 197 ? -16.216 20.627 17.291 1.00 48.06 197 ASN A CA 1
ATOM 1570 C C . ASN A 1 197 ? -15.839 19.128 17.299 1.00 48.06 197 ASN A C 1
ATOM 1572 O O . ASN A 1 197 ? -16.492 18.316 17.958 1.00 48.06 197 ASN A O 1
ATOM 1576 N N . LEU A 1 198 ? -14.628 18.801 16.824 1.00 43.03 198 LEU A N 1
ATOM 1577 C CA . LEU A 1 198 ? -13.871 17.695 17.420 1.00 43.03 198 LEU A CA 1
ATOM 1578 C C . LEU A 1 198 ? -12.418 18.069 17.746 1.00 43.03 198 LEU A C 1
ATOM 1580 O O . LEU A 1 198 ? -11.555 18.129 16.885 1.00 43.03 198 LEU A O 1
ATOM 1584 N N . SER A 1 199 ? -12.205 18.247 19.054 1.00 52.78 199 SER A N 1
ATOM 1585 C CA . SER A 1 199 ? -10.987 17.994 19.832 1.00 52.78 199 SER A CA 1
ATOM 1586 C C . SER A 1 199 ? -9.671 18.616 19.353 1.00 52.78 199 SER A C 1
ATOM 1588 O O . SER A 1 199 ? -8.986 18.076 18.492 1.00 52.78 199 SER A O 1
ATOM 1590 N N . VAL A 1 200 ? -9.197 19.620 20.098 1.00 56.38 200 VAL A N 1
ATOM 1591 C CA . VAL A 1 200 ? -7.758 19.915 20.194 1.00 56.38 200 VAL A CA 1
ATOM 1592 C C . VAL A 1 200 ? -7.049 18.639 20.672 1.00 56.38 200 VAL A C 1
ATOM 1594 O O . VAL A 1 200 ? -7.204 18.235 21.825 1.00 56.38 200 VAL A O 1
ATOM 1597 N N . MET A 1 201 ? -6.337 17.955 19.776 1.00 70.44 201 MET A N 1
ATOM 1598 C CA . MET A 1 201 ? -5.511 16.795 20.110 1.00 70.44 201 MET A CA 1
ATOM 1599 C C . MET A 1 201 ? -4.098 17.266 20.441 1.00 70.44 201 MET A C 1
ATOM 1601 O O . MET A 1 201 ? -3.486 18.007 19.680 1.00 70.44 201 MET A O 1
ATOM 1605 N N . THR A 1 202 ? -3.553 16.818 21.570 1.00 81.19 202 THR A N 1
ATOM 1606 C CA . THR A 1 202 ? -2.123 17.012 21.846 1.00 81.19 202 THR A CA 1
ATOM 1607 C C . THR A 1 202 ? -1.294 16.046 20.999 1.00 81.19 202 THR A C 1
ATOM 1609 O O . THR A 1 202 ? -1.759 14.949 20.676 1.00 81.19 202 THR A O 1
ATOM 1612 N N . SER A 1 203 ? -0.039 16.393 20.695 1.00 84.50 203 SER A N 1
ATOM 1613 C CA . SER A 1 203 ? 0.862 15.542 19.895 1.00 84.50 203 SER A CA 1
ATOM 1614 C C . SER A 1 203 ? 1.005 14.123 20.461 1.00 84.50 203 SER A C 1
ATOM 1616 O O . SER A 1 203 ? 1.138 13.157 19.712 1.00 84.50 203 SER A O 1
ATOM 1618 N N . ASN A 1 204 ? 0.917 13.975 21.787 1.00 86.31 204 ASN A N 1
ATOM 1619 C CA . ASN A 1 204 ? 0.971 12.675 22.453 1.00 86.31 204 ASN A CA 1
ATOM 1620 C C . ASN A 1 204 ? -0.290 11.827 22.194 1.00 86.31 204 ASN A C 1
ATOM 1622 O O . ASN A 1 204 ? -0.197 10.625 21.957 1.00 86.31 204 ASN A O 1
ATOM 1626 N N . VAL A 1 205 ? -1.474 12.452 22.204 1.00 88.12 205 VAL A N 1
ATOM 1627 C CA . VAL A 1 205 ? -2.748 11.788 21.878 1.00 88.12 205 VAL A CA 1
ATOM 1628 C C . VAL A 1 205 ? -2.770 11.379 20.408 1.00 88.12 205 VAL A C 1
ATOM 1630 O O . VAL A 1 205 ? -3.105 10.236 20.108 1.00 88.12 205 VAL A O 1
ATOM 1633 N N . PHE A 1 206 ? -2.342 12.276 19.514 1.00 87.44 206 PHE A N 1
ATOM 1634 C CA . PHE A 1 206 ? -2.204 11.999 18.085 1.00 87.44 206 PHE A CA 1
ATOM 1635 C C . PHE A 1 206 ? -1.314 10.776 17.829 1.00 87.44 206 PHE A C 1
ATOM 1637 O O . PHE A 1 206 ? -1.761 9.802 17.225 1.00 87.44 206 PHE A O 1
ATOM 1644 N N . ASN A 1 207 ? -0.078 10.789 18.345 1.00 89.44 207 ASN A N 1
ATOM 1645 C CA . ASN A 1 207 ? 0.883 9.707 18.128 1.00 89.44 207 ASN A CA 1
ATOM 1646 C C . ASN A 1 207 ? 0.332 8.373 18.653 1.00 89.44 207 ASN A C 1
ATOM 1648 O O . ASN A 1 207 ? 0.335 7.367 17.946 1.00 89.44 207 ASN A O 1
ATOM 1652 N N . LYS A 1 208 ? -0.253 8.380 19.854 1.00 91.06 208 LYS A N 1
ATOM 1653 C CA . LYS A 1 208 ? -0.848 7.184 20.452 1.00 91.06 208 LYS A CA 1
ATOM 1654 C C . LYS A 1 208 ? -1.971 6.587 19.604 1.00 91.06 208 LYS A C 1
ATOM 1656 O O . LYS A 1 208 ? -1.993 5.373 19.413 1.00 91.06 208 LYS A O 1
ATOM 1661 N N . ILE A 1 209 ? -2.875 7.422 19.087 1.00 92.50 209 ILE A N 1
ATOM 1662 C CA . ILE A 1 209 ? -3.954 6.981 18.193 1.00 92.50 209 ILE A CA 1
ATOM 1663 C C . ILE A 1 209 ? -3.360 6.388 16.916 1.00 92.50 209 ILE A C 1
ATOM 1665 O O . ILE A 1 209 ? -3.714 5.267 16.556 1.00 92.50 209 ILE A O 1
ATOM 1669 N N . MET A 1 210 ? -2.436 7.099 16.265 1.00 91.50 210 MET A N 1
ATOM 1670 C CA . MET A 1 210 ? -1.803 6.654 15.021 1.00 91.50 210 MET A CA 1
ATOM 1671 C C . MET A 1 210 ? -1.094 5.310 15.192 1.00 91.50 210 MET A C 1
ATOM 1673 O O . MET A 1 210 ? -1.335 4.380 14.423 1.00 91.50 210 MET A O 1
ATOM 1677 N N . VAL A 1 211 ? -0.264 5.180 16.231 1.00 92.75 211 VAL A N 1
ATOM 1678 C CA . VAL A 1 211 ? 0.468 3.946 16.521 1.00 92.75 211 VAL A CA 1
ATOM 1679 C C . VAL A 1 211 ? -0.498 2.812 16.822 1.00 92.75 211 VAL A C 1
ATOM 1681 O O . VAL A 1 211 ? -0.369 1.755 16.212 1.00 92.75 211 VAL A O 1
ATOM 1684 N N . PHE A 1 212 ? -1.475 3.002 17.710 1.00 94.38 212 PHE A N 1
ATOM 1685 C CA . PHE A 1 212 ? -2.400 1.929 18.071 1.00 94.38 212 PHE A CA 1
ATOM 1686 C C . PHE A 1 212 ? -3.242 1.480 16.870 1.00 94.38 212 PHE A C 1
ATOM 1688 O O . PHE A 1 212 ? -3.308 0.289 16.576 1.00 94.38 212 PHE A O 1
ATOM 1695 N N . VAL A 1 213 ? -3.831 2.424 16.130 1.00 95.62 213 VAL A N 1
ATOM 1696 C CA . VAL A 1 213 ? -4.720 2.118 15.003 1.00 95.62 213 VAL A CA 1
ATOM 1697 C C . VAL A 1 213 ? -3.973 1.406 13.884 1.00 95.62 213 VAL A C 1
ATOM 1699 O O . VAL A 1 213 ? -4.399 0.338 13.455 1.00 95.62 213 VAL A O 1
ATOM 1702 N N . LEU A 1 214 ? -2.823 1.927 13.453 1.00 94.31 214 LEU A N 1
ATOM 1703 C CA . LEU A 1 214 ? -2.029 1.285 12.403 1.00 94.31 214 LEU A CA 1
ATOM 1704 C C . LEU A 1 214 ? -1.470 -0.081 12.838 1.00 94.31 214 LEU A C 1
ATOM 1706 O O . LEU A 1 214 ? -1.148 -0.910 11.993 1.00 94.31 214 LEU A O 1
ATOM 1710 N N . THR A 1 215 ? -1.351 -0.334 14.141 1.00 94.25 215 THR A N 1
ATOM 1711 C CA . THR A 1 215 ? -0.819 -1.593 14.671 1.00 94.25 215 THR A CA 1
ATOM 1712 C C . THR A 1 215 ? -1.878 -2.678 14.829 1.00 94.25 215 THR A C 1
ATOM 1714 O O . THR A 1 215 ? -1.653 -3.807 14.399 1.00 94.25 215 THR A O 1
ATOM 1717 N N . GLU A 1 216 ? -3.001 -2.353 15.468 1.00 94.00 216 GLU A N 1
ATOM 1718 C CA . GLU A 1 216 ? -3.919 -3.353 16.026 1.00 94.00 216 GLU A CA 1
ATOM 1719 C C . GLU A 1 216 ? -5.202 -3.519 15.203 1.00 94.00 216 GLU A C 1
ATOM 1721 O O . GLU A 1 216 ? -5.826 -4.583 15.230 1.00 94.00 216 GLU A O 1
ATOM 1726 N N . VAL A 1 217 ? -5.617 -2.491 14.450 1.00 93.56 217 VAL A N 1
ATOM 1727 C CA . VAL A 1 217 ? -6.947 -2.474 13.810 1.00 93.56 217 VAL A CA 1
ATOM 1728 C C . VAL A 1 217 ? -7.102 -3.552 12.742 1.00 93.56 217 VAL A C 1
ATOM 1730 O O . VAL A 1 217 ? -8.184 -4.126 12.629 1.00 93.56 217 VAL A O 1
ATOM 1733 N N . ASP A 1 218 ? -6.027 -3.926 12.047 1.00 94.88 218 ASP A N 1
ATOM 1734 C CA . ASP A 1 218 ? -6.033 -5.088 11.153 1.00 94.88 218 ASP A CA 1
ATOM 1735 C C . ASP A 1 218 ? -6.474 -6.370 11.881 1.00 94.88 218 ASP A C 1
ATOM 1737 O O . ASP A 1 218 ? -7.415 -7.048 11.464 1.00 94.88 218 ASP A O 1
ATOM 1741 N N . GLY A 1 219 ? -5.839 -6.668 13.018 1.00 93.94 219 GLY A N 1
ATOM 1742 C CA . GLY A 1 219 ? -6.148 -7.838 13.836 1.00 93.94 219 GLY A CA 1
ATOM 1743 C C . GLY A 1 219 ? -7.562 -7.786 14.414 1.00 93.94 219 GLY A C 1
ATOM 1744 O O . GLY A 1 219 ? -8.247 -8.810 14.470 1.00 93.94 219 GLY A O 1
ATOM 1745 N N . ILE A 1 220 ? -8.031 -6.595 14.792 1.00 93.88 220 ILE A N 1
ATOM 1746 C CA . ILE A 1 220 ? -9.400 -6.376 15.271 1.00 93.88 220 ILE A CA 1
ATOM 1747 C C . ILE A 1 220 ? -10.411 -6.663 14.153 1.00 93.88 220 ILE A C 1
ATOM 1749 O O . ILE A 1 220 ? -11.337 -7.446 14.362 1.00 93.88 220 ILE A O 1
ATOM 1753 N N . PHE A 1 221 ? -10.225 -6.110 12.951 1.00 94.38 221 PHE A N 1
ATOM 1754 C CA . PHE A 1 221 ? -11.110 -6.385 11.817 1.00 94.38 221 PHE A CA 1
ATOM 1755 C C . PHE A 1 221 ? -11.102 -7.858 11.425 1.00 94.38 221 PHE A C 1
ATOM 1757 O O . PHE A 1 221 ? -12.166 -8.422 11.175 1.00 94.38 221 PHE A O 1
ATOM 1764 N N . ARG A 1 222 ? -9.938 -8.517 11.446 1.00 93.69 222 ARG A N 1
ATOM 1765 C CA . ARG A 1 222 ? -9.840 -9.959 11.182 1.00 93.69 222 ARG A CA 1
ATOM 1766 C C . ARG A 1 222 ? -10.665 -10.783 12.168 1.00 93.69 222 ARG A C 1
ATOM 1768 O O . ARG A 1 222 ? -11.413 -11.659 11.739 1.00 93.69 222 ARG A O 1
ATOM 1775 N N . LYS A 1 223 ? -10.598 -10.464 13.466 1.00 92.44 223 LYS A N 1
ATOM 1776 C CA . LYS A 1 223 ? -11.422 -11.107 14.506 1.00 92.44 223 LYS A CA 1
ATOM 1777 C C . LYS A 1 223 ? -12.916 -10.855 14.287 1.00 92.44 223 LYS A C 1
ATOM 1779 O O . LYS A 1 223 ? -13.692 -11.804 14.308 1.00 92.44 223 LYS A O 1
ATOM 1784 N N . LEU A 1 224 ? -13.312 -9.608 14.016 1.00 90.62 224 LEU A N 1
ATOM 1785 C CA . LEU A 1 224 ? -14.716 -9.232 13.783 1.00 90.62 224 LEU A CA 1
ATOM 1786 C C . LEU A 1 224 ? -15.312 -9.891 12.531 1.00 90.62 224 LEU A C 1
ATOM 1788 O O . LEU A 1 224 ? -16.486 -10.265 12.513 1.00 90.62 224 LEU A O 1
ATOM 1792 N N . LEU A 1 225 ? -14.502 -10.050 11.485 1.00 90.19 225 LEU A N 1
ATOM 1793 C CA . LEU A 1 225 ? -14.890 -10.724 10.248 1.00 90.19 225 LEU A CA 1
ATOM 1794 C C . LEU A 1 225 ? -14.760 -12.250 10.349 1.00 90.19 225 LEU A C 1
ATOM 1796 O O . LEU A 1 225 ? -15.363 -12.961 9.548 1.00 90.19 225 LEU A O 1
ATOM 1800 N N . GLY A 1 226 ? -14.064 -12.770 11.363 1.00 89.38 226 GLY A N 1
ATOM 1801 C CA . GLY A 1 226 ? -13.837 -14.200 11.575 1.00 89.38 226 GLY A CA 1
ATOM 1802 C C . GLY A 1 226 ? -12.928 -14.828 10.519 1.00 89.38 226 GLY A C 1
ATOM 1803 O O . GLY A 1 226 ? -13.191 -15.943 10.078 1.00 89.38 226 GLY A O 1
ATOM 1804 N N . ILE A 1 227 ? -11.894 -14.099 10.092 1.00 91.19 227 ILE A N 1
ATOM 1805 C CA . ILE A 1 227 ? -10.865 -14.572 9.153 1.00 91.19 227 ILE A CA 1
ATOM 1806 C C . ILE A 1 227 ? -9.545 -14.843 9.873 1.00 91.19 227 ILE A C 1
ATOM 1808 O O . ILE A 1 227 ? -9.344 -14.425 11.013 1.00 91.19 227 ILE A O 1
ATOM 1812 N N . SER A 1 228 ? -8.626 -15.529 9.185 1.00 89.06 228 SER A N 1
ATOM 1813 C CA . SER A 1 228 ? -7.281 -15.811 9.699 1.00 89.06 228 SER A CA 1
ATOM 1814 C C . SER A 1 228 ? -6.595 -14.547 10.228 1.00 89.06 228 SER A C 1
ATOM 1816 O O . SER A 1 228 ? -6.654 -13.476 9.610 1.00 89.06 228 SER A O 1
ATOM 1818 N N . SER A 1 229 ? -5.894 -14.703 11.352 1.00 84.12 229 SER A N 1
ATOM 1819 C CA . SER A 1 229 ? -5.159 -13.640 12.044 1.00 84.12 229 SER A CA 1
ATOM 1820 C C . SER A 1 229 ? -4.030 -13.035 11.209 1.00 84.12 229 SER A C 1
ATOM 1822 O O . SER A 1 229 ? -3.602 -11.920 11.486 1.00 84.12 229 SER A O 1
ATOM 1824 N N . SER A 1 230 ? -3.562 -13.731 10.170 1.00 84.56 230 SER A N 1
ATOM 1825 C CA . SER A 1 230 ? -2.601 -13.197 9.208 1.00 84.56 230 SER A CA 1
ATOM 1826 C C . SER A 1 230 ? -2.785 -13.801 7.814 1.00 84.56 230 SER A C 1
ATOM 1828 O O . SER A 1 230 ? -3.452 -14.825 7.631 1.00 84.56 230 SER A O 1
ATOM 1830 N N . GLY A 1 231 ? -2.202 -13.137 6.812 1.00 83.00 231 GLY A N 1
ATOM 1831 C CA . GLY A 1 231 ? -2.246 -13.578 5.420 1.00 83.00 231 GLY A CA 1
ATOM 1832 C C . GLY A 1 231 ? -3.622 -13.398 4.775 1.00 83.00 231 GLY A C 1
ATOM 1833 O O . GLY A 1 231 ? -4.330 -12.429 5.066 1.00 83.00 231 GLY A O 1
ATOM 1834 N N . GLY A 1 232 ? -3.969 -14.325 3.882 1.00 86.19 232 GLY A N 1
ATOM 1835 C CA . GLY A 1 232 ? -5.185 -14.303 3.065 1.00 86.19 232 GLY A CA 1
ATOM 1836 C C . GLY A 1 232 ? -4.920 -13.925 1.604 1.00 86.19 232 GLY A C 1
ATOM 1837 O O . GLY A 1 232 ? -3.898 -13.314 1.280 1.00 86.19 232 GLY A O 1
ATOM 1838 N N . LYS A 1 233 ? -5.854 -14.308 0.730 1.00 89.94 233 LYS A N 1
ATOM 1839 C CA . LYS A 1 233 ? -5.880 -13.959 -0.701 1.00 89.94 233 LYS A CA 1
ATOM 1840 C C . LYS A 1 233 ? -7.171 -13.200 -1.027 1.00 89.94 233 LYS A C 1
ATOM 1842 O O . LYS A 1 233 ? -8.094 -13.199 -0.216 1.00 89.94 233 LYS A O 1
ATOM 1847 N N . LYS A 1 234 ? -7.255 -12.615 -2.229 1.00 89.38 234 LYS A N 1
ATOM 1848 C CA . LYS A 1 234 ? -8.435 -11.910 -2.774 1.00 89.38 234 LYS A CA 1
ATOM 1849 C C . LYS A 1 234 ? -9.749 -12.639 -2.453 1.00 89.38 234 LYS A C 1
ATOM 1851 O O . LYS A 1 234 ? -10.660 -12.037 -1.891 1.00 89.38 234 LYS A O 1
ATOM 1856 N N . GLY A 1 235 ? -9.804 -13.946 -2.735 1.00 87.25 235 GLY A N 1
ATOM 1857 C CA . GLY A 1 235 ? -10.993 -14.784 -2.531 1.00 87.25 235 GLY A CA 1
ATOM 1858 C C . GLY A 1 235 ? -11.524 -14.773 -1.096 1.00 87.25 235 GLY A C 1
ATOM 1859 O O . GLY A 1 235 ? -12.723 -14.633 -0.897 1.00 87.25 235 GLY A O 1
ATOM 1860 N N . THR A 1 236 ? -10.637 -14.771 -0.094 1.00 86.62 236 THR A N 1
ATOM 1861 C CA . THR A 1 236 ? -11.014 -14.793 1.330 1.00 86.62 236 THR A CA 1
ATOM 1862 C C . THR A 1 236 ? -11.905 -13.616 1.733 1.00 86.62 236 THR A C 1
ATOM 1864 O O . THR A 1 236 ? -12.769 -13.767 2.589 1.00 86.62 236 THR A O 1
ATOM 1867 N N . ILE A 1 237 ? -11.685 -12.431 1.154 1.00 88.62 237 ILE A N 1
ATOM 1868 C CA . ILE A 1 237 ? -12.487 -11.237 1.460 1.00 88.62 237 ILE A CA 1
ATOM 1869 C C . ILE A 1 237 ? -13.670 -11.100 0.500 1.00 88.62 237 ILE A C 1
ATOM 1871 O O . ILE A 1 237 ? -14.734 -10.655 0.922 1.00 88.62 237 ILE A O 1
ATOM 1875 N N . LEU A 1 238 ? -13.523 -11.512 -0.764 1.00 88.69 238 LEU A N 1
ATOM 1876 C CA . LEU A 1 238 ? -14.627 -11.473 -1.726 1.00 88.69 238 LEU A CA 1
ATOM 1877 C C . LEU A 1 238 ? -15.795 -12.372 -1.304 1.00 88.69 238 LEU A C 1
ATOM 1879 O O . LEU A 1 238 ? -16.936 -11.936 -1.388 1.00 88.69 238 LEU A O 1
ATOM 1883 N N . GLU A 1 239 ? -15.521 -13.557 -0.754 1.00 88.25 239 GLU A N 1
ATOM 1884 C CA . GLU A 1 239 ? -16.548 -14.452 -0.190 1.00 88.25 239 GLU A CA 1
ATOM 1885 C C . GLU A 1 239 ? -17.319 -13.819 0.979 1.00 88.25 239 GLU A C 1
ATOM 1887 O O . GLU A 1 239 ? -18.457 -14.188 1.265 1.00 88.25 239 GLU A O 1
ATOM 1892 N N . LEU A 1 240 ? -16.712 -12.850 1.670 1.00 87.75 240 LEU A N 1
ATOM 1893 C CA . LEU A 1 240 ? -17.349 -12.163 2.786 1.00 87.75 240 LEU A CA 1
ATOM 1894 C C . LEU A 1 240 ? -18.210 -10.984 2.358 1.00 87.75 240 LEU A C 1
ATOM 1896 O O . LEU A 1 240 ? -19.029 -10.558 3.171 1.00 87.75 240 LEU A O 1
ATOM 1900 N N . LYS A 1 241 ? -18.054 -10.474 1.133 1.00 85.12 241 LYS A N 1
ATOM 1901 C CA . LYS A 1 241 ? -18.687 -9.233 0.663 1.00 85.12 241 LYS A CA 1
ATOM 1902 C C . LYS A 1 241 ? -20.205 -9.228 0.878 1.00 85.12 241 LYS A C 1
ATOM 1904 O O . LYS A 1 241 ? -20.747 -8.221 1.322 1.00 85.12 241 LYS A O 1
ATOM 1909 N N . ASP A 1 242 ? -20.853 -10.370 0.666 1.00 85.38 242 ASP A N 1
ATOM 1910 C CA . ASP A 1 242 ? -22.314 -10.504 0.754 1.00 85.38 242 ASP A CA 1
ATOM 1911 C C . ASP A 1 242 ? -22.801 -10.958 2.144 1.00 85.38 242 ASP A C 1
ATOM 1913 O O . ASP A 1 242 ? -23.991 -11.164 2.389 1.00 85.38 242 ASP A O 1
ATOM 1917 N N . THR A 1 243 ? -21.889 -11.123 3.104 1.00 90.06 243 THR A N 1
ATOM 1918 C CA . THR A 1 243 ? -22.239 -11.583 4.451 1.00 90.06 243 THR A CA 1
ATOM 1919 C C . THR A 1 243 ? -22.728 -10.438 5.337 1.00 90.06 243 THR A C 1
ATOM 1921 O O . THR A 1 243 ? -22.230 -9.313 5.292 1.00 90.06 243 THR A O 1
ATOM 1924 N N . ARG A 1 244 ? -23.632 -10.745 6.281 1.00 88.19 244 ARG A N 1
ATOM 1925 C CA . ARG A 1 244 ? -24.078 -9.779 7.309 1.00 88.19 244 ARG A CA 1
ATOM 1926 C C . ARG A 1 244 ? -22.920 -9.189 8.126 1.00 88.19 244 ARG A C 1
ATOM 1928 O O . ARG A 1 244 ? -23.019 -8.062 8.601 1.00 88.19 244 ARG A O 1
ATOM 1935 N N . ARG A 1 245 ? -21.827 -9.946 8.298 1.00 87.62 245 ARG A N 1
ATOM 1936 C CA . ARG A 1 245 ? -20.608 -9.475 8.975 1.00 87.62 245 ARG A CA 1
ATOM 1937 C C . ARG A 1 245 ? -19.961 -8.332 8.197 1.00 87.62 245 ARG A C 1
ATOM 1939 O O . ARG A 1 245 ? -19.650 -7.304 8.793 1.00 87.62 245 ARG A O 1
ATOM 1946 N N . TRP A 1 246 ? -19.820 -8.481 6.883 1.00 92.31 246 TRP A N 1
ATOM 1947 C CA . TRP A 1 246 ? -19.293 -7.421 6.033 1.00 92.31 246 TRP A CA 1
ATOM 1948 C C . TRP A 1 246 ? -20.218 -6.207 5.986 1.00 92.31 246 TRP A C 1
ATOM 1950 O O . TRP A 1 246 ? -19.749 -5.098 6.202 1.00 92.31 246 TRP A O 1
ATOM 1960 N N . MET A 1 247 ? -21.532 -6.399 5.851 1.00 89.62 247 MET A N 1
ATOM 1961 C CA . MET A 1 247 ? -22.491 -5.282 5.888 1.00 89.62 247 MET A CA 1
ATOM 1962 C C . MET A 1 247 ? -22.406 -4.470 7.193 1.00 89.62 247 MET A C 1
ATOM 1964 O O . MET A 1 247 ? -22.607 -3.260 7.192 1.00 89.62 247 MET A O 1
ATOM 1968 N N . LYS A 1 248 ? -22.057 -5.115 8.314 1.00 89.44 248 LYS A N 1
ATOM 1969 C CA . LYS A 1 248 ? -21.910 -4.458 9.621 1.00 89.44 248 LYS A CA 1
ATOM 1970 C C . LYS A 1 248 ? -20.584 -3.707 9.801 1.00 89.44 248 LYS A C 1
ATOM 1972 O O . LYS A 1 248 ? -20.557 -2.708 10.519 1.00 89.44 248 LYS A O 1
ATOM 1977 N N . PHE A 1 249 ? -19.483 -4.202 9.232 1.00 90.56 249 PHE A N 1
ATOM 1978 C CA . PHE A 1 249 ? -18.127 -3.703 9.524 1.00 90.56 249 PHE A CA 1
ATOM 1979 C C . PHE A 1 249 ? -17.380 -3.130 8.311 1.00 90.56 249 PHE A C 1
ATOM 1981 O O . PHE A 1 249 ? -16.379 -2.441 8.488 1.00 90.56 249 PHE A O 1
ATOM 1988 N N . GLY A 1 250 ? -17.854 -3.372 7.092 1.00 91.31 250 GLY A N 1
ATOM 1989 C CA . GLY A 1 250 ? -17.193 -2.991 5.845 1.00 91.31 250 GLY A CA 1
ATOM 1990 C C . GLY A 1 250 ? -16.998 -1.482 5.708 1.00 91.31 250 GLY A C 1
ATOM 1991 O O . GLY A 1 250 ? -15.940 -1.048 5.261 1.00 91.31 250 GLY A O 1
ATOM 1992 N N . SER A 1 251 ? -17.951 -0.671 6.181 1.00 93.06 251 SER A N 1
ATOM 1993 C CA . SER A 1 251 ? -17.809 0.792 6.211 1.00 93.06 251 SER A CA 1
ATOM 1994 C C . SER A 1 251 ? -16.694 1.257 7.157 1.00 93.06 251 SER A C 1
ATOM 1996 O O . SER A 1 251 ? -15.950 2.177 6.820 1.00 93.06 251 SER A O 1
ATOM 1998 N N . LEU A 1 252 ? -16.491 0.583 8.298 1.00 94.50 252 LEU A N 1
ATOM 1999 C CA . LEU A 1 252 ? -15.366 0.864 9.203 1.00 94.50 252 LEU A CA 1
ATOM 2000 C C . LEU A 1 252 ? -14.024 0.496 8.565 1.00 94.50 252 LEU A C 1
ATOM 2002 O O . LEU A 1 252 ? -13.060 1.247 8.708 1.00 94.50 252 LEU A O 1
ATOM 2006 N N . VAL A 1 253 ? -13.970 -0.621 7.834 1.00 96.19 253 VAL A N 1
ATOM 2007 C CA . VAL A 1 253 ? -12.776 -1.037 7.084 1.00 96.19 253 VAL A CA 1
ATOM 2008 C C . VAL A 1 253 ? -12.458 -0.032 5.975 1.00 96.19 253 VAL A C 1
ATOM 2010 O O . VAL A 1 253 ? -11.320 0.425 5.877 1.00 96.19 253 VAL A O 1
ATOM 2013 N N . LYS A 1 254 ? -13.462 0.372 5.181 1.00 96.00 254 LYS A N 1
ATOM 2014 C CA . LYS A 1 254 ? -13.315 1.407 4.144 1.00 96.00 254 LYS A CA 1
ATOM 2015 C C . LYS A 1 254 ? -12.797 2.706 4.755 1.00 96.00 254 LYS A C 1
ATOM 2017 O O . LYS A 1 254 ? -11.817 3.257 4.271 1.00 96.00 254 LYS A O 1
ATOM 2022 N N . SER A 1 255 ? -13.412 3.156 5.850 1.00 96.31 255 SER A N 1
ATOM 2023 C CA . SER A 1 255 ? -13.013 4.370 6.563 1.00 96.31 255 SER A CA 1
ATOM 2024 C C . SER A 1 255 ? -11.559 4.298 7.034 1.00 96.31 255 SER A C 1
ATOM 2026 O O . SER A 1 255 ? -10.793 5.219 6.768 1.00 96.31 255 SER A O 1
ATOM 2028 N N . TYR A 1 256 ? -11.137 3.194 7.658 1.00 97.31 256 TYR A N 1
ATOM 2029 C CA . TYR A 1 256 ? -9.743 2.989 8.062 1.00 97.31 256 TYR A CA 1
ATOM 2030 C C . TYR A 1 256 ? -8.768 3.147 6.889 1.00 97.31 256 TYR A C 1
ATOM 2032 O O . TYR A 1 256 ? -7.830 3.938 6.977 1.00 97.31 256 TYR A O 1
ATOM 2040 N N . LEU A 1 257 ? -9.012 2.432 5.789 1.00 97.75 257 LEU A N 1
ATOM 2041 C CA . LEU A 1 257 ? -8.121 2.432 4.630 1.00 97.75 257 LEU A CA 1
ATOM 2042 C C . LEU A 1 257 ? -8.106 3.799 3.931 1.00 97.75 257 LEU A C 1
ATOM 2044 O O . LEU A 1 257 ? -7.040 4.317 3.621 1.00 97.75 257 LEU A O 1
ATOM 2048 N N . SER A 1 258 ? -9.261 4.435 3.733 1.00 97.25 258 SER A N 1
ATOM 2049 C CA . SER A 1 258 ? -9.324 5.764 3.112 1.00 97.25 258 SER A CA 1
ATOM 2050 C C . SER A 1 258 ? -8.585 6.823 3.934 1.00 97.25 258 SER A C 1
ATOM 2052 O O . SER A 1 258 ? -7.797 7.586 3.381 1.00 97.25 258 SER A O 1
ATOM 2054 N N . ASN A 1 259 ? -8.778 6.841 5.258 1.00 96.00 259 ASN A N 1
ATOM 2055 C CA . ASN A 1 259 ? -8.088 7.779 6.150 1.00 96.00 259 ASN A CA 1
ATOM 2056 C C . ASN A 1 259 ? -6.577 7.508 6.209 1.00 96.00 259 ASN A C 1
ATOM 2058 O O . ASN A 1 259 ? -5.777 8.440 6.164 1.00 96.00 259 ASN A O 1
ATOM 2062 N N . ALA A 1 260 ? -6.177 6.233 6.252 1.00 96.56 260 ALA A N 1
ATOM 2063 C CA . ALA A 1 260 ? -4.770 5.854 6.244 1.00 96.56 260 ALA A CA 1
ATOM 2064 C C . ALA A 1 260 ? -4.073 6.218 4.923 1.00 96.56 260 ALA A C 1
ATOM 2066 O O . ALA A 1 260 ? -2.905 6.597 4.931 1.00 96.56 260 ALA A O 1
ATOM 2067 N N . LEU A 1 261 ? -4.774 6.125 3.790 1.00 96.62 261 LEU A N 1
ATOM 2068 C CA . LEU A 1 261 ? -4.260 6.593 2.506 1.00 96.62 261 LEU A CA 1
ATOM 2069 C C . LEU A 1 261 ? -4.137 8.120 2.465 1.00 96.62 261 LEU A C 1
ATOM 2071 O O . LEU A 1 261 ? -3.136 8.624 1.964 1.00 96.62 261 LEU A O 1
ATOM 2075 N N . HIS A 1 262 ? -5.137 8.844 2.980 1.00 94.75 262 HIS A N 1
ATOM 2076 C CA . HIS A 1 262 ? -5.092 10.304 3.046 1.00 94.75 262 HIS A CA 1
ATOM 2077 C C . HIS A 1 262 ? -3.845 10.758 3.808 1.00 94.75 262 HIS A C 1
ATOM 2079 O O . HIS A 1 262 ? -3.003 11.441 3.235 1.00 94.75 262 HIS A O 1
ATOM 2085 N N . VAL A 1 263 ? -3.659 10.292 5.048 1.00 91.94 263 VAL A N 1
ATOM 2086 C CA . VAL A 1 263 ? -2.496 10.699 5.849 1.00 91.94 263 VAL A CA 1
ATOM 2087 C C . VAL A 1 263 ? -1.178 10.265 5.200 1.00 91.94 263 VAL A C 1
ATOM 2089 O O . VAL A 1 263 ? -0.221 11.030 5.205 1.00 91.94 263 VAL A O 1
ATOM 2092 N N . LEU A 1 264 ? -1.127 9.085 4.569 1.00 94.00 264 LEU A N 1
ATOM 2093 C CA . LEU A 1 264 ? 0.057 8.617 3.845 1.00 94.00 264 LEU A CA 1
ATOM 2094 C C . LEU A 1 264 ? 0.467 9.579 2.716 1.00 94.00 264 LEU A C 1
ATOM 2096 O O . LEU A 1 264 ? 1.659 9.782 2.513 1.00 94.00 264 LEU A O 1
ATOM 2100 N N . ASN A 1 265 ? -0.497 10.174 2.010 1.00 92.56 265 ASN A N 1
ATOM 2101 C CA . ASN A 1 265 ? -0.231 11.132 0.932 1.00 92.56 265 ASN A CA 1
ATOM 2102 C C . ASN A 1 265 ? 0.154 12.531 1.440 1.00 92.56 265 ASN A C 1
ATOM 2104 O O . ASN A 1 265 ? 0.772 13.281 0.692 1.00 92.56 265 ASN A O 1
ATOM 2108 N N . GLN A 1 266 ? -0.205 12.878 2.679 1.00 90.38 266 GLN A N 1
ATOM 2109 C CA . GLN A 1 266 ? 0.153 14.160 3.298 1.00 90.38 266 GLN A CA 1
ATOM 2110 C C . GLN A 1 266 ? 1.503 14.115 4.032 1.00 90.38 266 GLN A C 1
ATOM 2112 O O . GLN A 1 266 ? 2.111 15.149 4.299 1.00 90.38 266 GLN A O 1
ATOM 2117 N N . MET A 1 267 ? 1.988 12.922 4.390 1.00 88.75 267 MET A N 1
ATOM 2118 C CA . MET A 1 267 ? 3.269 12.769 5.075 1.00 88.75 267 MET A CA 1
ATOM 2119 C C . MET A 1 267 ? 4.451 13.069 4.146 1.00 88.75 267 MET A C 1
ATOM 2121 O O . MET A 1 267 ? 4.507 12.601 3.012 1.00 88.75 267 MET A O 1
ATOM 2125 N N . THR A 1 268 ? 5.447 13.776 4.681 1.00 89.75 268 THR A N 1
ATOM 2126 C CA . THR A 1 268 ? 6.732 14.052 4.013 1.00 89.75 268 THR A CA 1
ATOM 2127 C C . THR A 1 268 ? 7.915 13.343 4.675 1.00 89.75 268 THR A C 1
ATOM 2129 O O . THR A 1 268 ? 8.958 13.159 4.053 1.00 89.75 268 THR A O 1
ATOM 2132 N N . ASP A 1 269 ? 7.769 12.909 5.930 1.00 90.88 269 ASP A N 1
ATOM 2133 C CA . ASP A 1 269 ? 8.822 12.203 6.660 1.00 90.88 269 ASP A CA 1
ATOM 2134 C C . ASP A 1 269 ? 8.945 10.743 6.189 1.00 90.88 269 ASP A C 1
ATOM 2136 O O . ASP A 1 269 ? 8.055 9.913 6.402 1.00 90.88 269 ASP A O 1
ATOM 2140 N N . ASN A 1 270 ? 10.088 10.407 5.583 1.00 93.00 270 ASN A N 1
ATOM 2141 C CA . ASN A 1 270 ? 10.350 9.082 5.012 1.00 93.00 270 ASN A CA 1
ATOM 2142 C C . ASN A 1 270 ? 10.237 7.931 6.029 1.00 93.00 270 ASN A C 1
ATOM 2144 O O . ASN A 1 270 ? 9.862 6.817 5.646 1.00 93.00 270 ASN A O 1
ATOM 2148 N N . GLN A 1 271 ? 10.552 8.158 7.309 1.00 92.44 271 GLN A N 1
ATOM 2149 C CA . GLN A 1 271 ? 10.451 7.128 8.348 1.00 92.44 271 GLN A CA 1
ATOM 2150 C C . GLN A 1 271 ? 8.993 6.881 8.733 1.00 92.44 271 GLN A C 1
ATOM 2152 O O . GLN A 1 271 ? 8.577 5.727 8.848 1.00 92.44 271 GLN A O 1
ATOM 2157 N N . MET A 1 272 ? 8.195 7.941 8.859 1.00 91.38 272 MET A N 1
ATOM 2158 C CA . MET A 1 272 ? 6.760 7.855 9.135 1.00 91.38 272 MET A CA 1
ATOM 2159 C C . MET A 1 272 ? 5.988 7.229 7.972 1.00 91.38 272 MET A C 1
ATOM 2161 O O . MET A 1 272 ? 5.136 6.364 8.199 1.00 91.38 272 MET A O 1
ATOM 2165 N N . ILE A 1 273 ? 6.332 7.578 6.729 1.00 95.06 273 ILE A N 1
ATOM 2166 C CA . ILE A 1 273 ? 5.777 6.936 5.528 1.00 95.06 273 ILE A CA 1
ATOM 2167 C C . ILE A 1 273 ? 6.130 5.442 5.540 1.00 95.06 273 ILE A C 1
ATOM 2169 O O . ILE A 1 273 ? 5.247 4.590 5.426 1.00 95.06 273 ILE A O 1
ATOM 2173 N N . SER A 1 274 ? 7.404 5.101 5.771 1.00 95.94 274 SER A N 1
ATOM 2174 C CA . SER A 1 274 ? 7.863 3.706 5.845 1.00 95.94 274 SER A CA 1
ATOM 2175 C C . SER A 1 274 ? 7.147 2.917 6.943 1.00 95.94 274 SER A C 1
ATOM 2177 O O . SER A 1 274 ? 6.736 1.775 6.724 1.00 95.94 274 SER A O 1
ATOM 2179 N N . PHE A 1 275 ? 6.974 3.512 8.124 1.00 94.31 275 PHE A N 1
ATOM 2180 C CA . PHE A 1 275 ? 6.224 2.920 9.229 1.00 94.31 275 PHE A CA 1
ATOM 2181 C C . PHE A 1 275 ? 4.768 2.656 8.830 1.00 94.31 275 PHE A C 1
ATOM 2183 O O . PHE A 1 275 ? 4.268 1.544 9.017 1.00 94.31 275 PHE A O 1
ATOM 2190 N N . THR A 1 276 ? 4.114 3.643 8.220 1.00 95.25 276 THR A N 1
ATOM 2191 C CA . THR A 1 276 ? 2.708 3.568 7.809 1.00 95.25 276 THR A CA 1
ATOM 2192 C C . THR A 1 276 ? 2.495 2.497 6.740 1.00 95.25 276 THR A C 1
ATOM 2194 O O . THR A 1 276 ? 1.641 1.629 6.914 1.00 95.25 276 THR A O 1
ATOM 2197 N N . ILE A 1 277 ? 3.320 2.462 5.687 1.00 96.75 277 ILE A N 1
ATOM 2198 C CA . ILE A 1 277 ? 3.253 1.420 4.647 1.00 96.75 277 ILE A CA 1
ATOM 2199 C C . ILE A 1 277 ? 3.496 0.036 5.256 1.00 96.75 277 ILE A C 1
ATOM 2201 O O . ILE A 1 277 ? 2.750 -0.906 4.982 1.00 96.75 277 ILE A O 1
ATOM 2205 N N . ARG A 1 278 ? 4.509 -0.105 6.125 1.00 95.88 278 ARG A N 1
ATOM 2206 C CA . ARG A 1 278 ? 4.814 -1.381 6.792 1.00 95.88 278 ARG A CA 1
ATOM 2207 C C . ARG A 1 278 ? 3.630 -1.893 7.602 1.00 95.88 278 ARG A C 1
ATOM 2209 O O . ARG A 1 278 ? 3.387 -3.097 7.611 1.00 95.88 278 ARG A O 1
ATOM 2216 N N . ARG A 1 279 ? 2.909 -0.993 8.267 1.00 94.44 279 ARG A N 1
ATOM 2217 C CA . ARG A 1 279 ? 1.692 -1.321 9.002 1.00 94.44 279 ARG A CA 1
ATOM 2218 C C . ARG A 1 279 ? 0.543 -1.699 8.080 1.00 94.44 279 ARG A C 1
ATOM 2220 O O . ARG A 1 279 ? -0.040 -2.757 8.267 1.00 94.44 279 ARG A O 1
ATOM 2227 N N . LEU A 1 280 ? 0.300 -0.933 7.022 1.00 95.88 280 LEU A N 1
ATOM 2228 C CA . LEU A 1 280 ? -0.779 -1.207 6.069 1.00 95.88 280 LEU A CA 1
ATOM 2229 C C . LEU A 1 280 ? -0.588 -2.509 5.274 1.00 95.88 280 LEU A C 1
ATOM 2231 O O . LEU A 1 280 ? -1.569 -3.061 4.774 1.00 95.88 280 LEU A O 1
ATOM 2235 N N . ARG A 1 281 ? 0.635 -3.064 5.201 1.00 95.00 281 ARG A N 1
ATOM 2236 C CA . ARG A 1 281 ? 0.890 -4.401 4.620 1.00 95.00 281 ARG A CA 1
ATOM 2237 C C . ARG A 1 281 ? -0.005 -5.490 5.211 1.00 95.00 281 ARG A C 1
ATOM 2239 O O . ARG A 1 281 ? -0.368 -6.420 4.489 1.00 95.00 281 ARG A O 1
ATOM 2246 N N . SER A 1 282 ? -0.341 -5.434 6.501 1.00 92.44 282 SER A N 1
ATOM 2247 C CA . SER A 1 282 ? -1.204 -6.452 7.120 1.00 92.44 282 SER A CA 1
ATOM 2248 C C . SER A 1 282 ? -2.638 -6.392 6.574 1.00 92.44 282 SER A C 1
ATOM 2250 O O . SER A 1 282 ? -3.252 -7.439 6.360 1.00 92.44 282 SER A O 1
ATOM 2252 N N . SER A 1 283 ? -3.098 -5.194 6.207 1.00 95.38 283 SER A N 1
ATOM 2253 C CA . SER A 1 283 ? -4.462 -4.893 5.760 1.00 95.38 283 SER A CA 1
ATOM 2254 C C . SER A 1 283 ? -4.695 -4.938 4.250 1.00 95.38 283 SER A C 1
ATOM 2256 O O . SER A 1 283 ? -5.817 -4.698 3.809 1.00 95.38 283 SER A O 1
ATOM 2258 N N . ILE A 1 284 ? -3.688 -5.305 3.447 1.00 95.88 284 ILE A N 1
ATOM 2259 C CA . ILE A 1 284 ? -3.781 -5.368 1.973 1.00 95.88 284 ILE A CA 1
ATOM 2260 C C . ILE A 1 284 ? -5.017 -6.131 1.486 1.00 95.88 284 ILE A C 1
ATOM 2262 O O . ILE A 1 284 ? -5.670 -5.699 0.541 1.00 95.88 284 ILE A O 1
ATOM 2266 N N . ILE A 1 285 ? -5.359 -7.254 2.123 1.00 95.06 285 ILE A N 1
ATOM 2267 C CA . ILE A 1 285 ? -6.463 -8.112 1.664 1.00 95.06 285 ILE A CA 1
ATOM 2268 C C . ILE A 1 285 ? -7.810 -7.379 1.651 1.00 95.06 285 ILE A C 1
ATOM 2270 O O . ILE A 1 285 ? -8.662 -7.687 0.823 1.00 95.06 285 ILE A O 1
ATOM 2274 N N . PHE A 1 286 ? -7.993 -6.385 2.524 1.00 95.81 286 PHE A N 1
ATOM 2275 C CA . PHE A 1 286 ? -9.223 -5.605 2.599 1.00 95.81 286 PHE A CA 1
ATOM 2276 C C . PHE A 1 286 ? -9.396 -4.660 1.406 1.00 95.81 286 PHE A C 1
ATOM 2278 O O . PHE A 1 286 ? -10.515 -4.252 1.119 1.00 95.81 286 PHE A O 1
ATOM 2285 N N . LEU A 1 287 ? -8.327 -4.354 0.663 1.00 96.19 287 LEU A N 1
ATOM 2286 C CA . LEU A 1 287 ? -8.415 -3.572 -0.572 1.00 96.19 287 LEU A CA 1
ATOM 2287 C C . LEU A 1 287 ? -9.101 -4.339 -1.711 1.00 96.19 287 LEU A C 1
ATOM 2289 O O . LEU A 1 287 ? -9.585 -3.711 -2.648 1.00 96.19 287 LEU A O 1
ATOM 2293 N N . ALA A 1 288 ? -9.201 -5.673 -1.624 1.00 94.25 288 ALA A N 1
ATOM 2294 C CA . ALA A 1 288 ? -9.792 -6.524 -2.665 1.00 94.25 288 ALA A CA 1
ATOM 2295 C C . ALA A 1 288 ? -11.235 -6.138 -3.042 1.00 94.25 288 ALA A C 1
ATOM 2297 O O . ALA A 1 288 ? -11.660 -6.349 -4.173 1.00 94.25 288 ALA A O 1
ATOM 2298 N N . VAL A 1 289 ? -11.982 -5.586 -2.089 1.00 93.88 289 VAL A N 1
ATOM 2299 C CA . VAL A 1 289 ? -13.395 -5.189 -2.221 1.00 93.88 289 VAL A CA 1
ATOM 2300 C C . VAL A 1 289 ? -13.575 -3.702 -2.527 1.00 93.88 289 VAL A C 1
ATOM 2302 O O . VAL A 1 289 ? -14.697 -3.259 -2.756 1.00 93.88 289 VAL A O 1
ATOM 2305 N N . PHE A 1 290 ? -12.480 -2.939 -2.577 1.00 95.00 290 PHE A N 1
ATOM 2306 C CA . PHE A 1 290 ? -12.471 -1.507 -2.870 1.00 95.00 290 PHE A CA 1
ATOM 2307 C C . PHE A 1 290 ? -11.529 -1.218 -4.054 1.00 95.00 290 PHE A C 1
ATOM 2309 O O . PHE A 1 290 ? -10.442 -0.676 -3.853 1.00 95.00 290 PHE A O 1
ATOM 2316 N N . PRO A 1 291 ? -11.907 -1.565 -5.301 1.00 93.75 291 PRO A N 1
ATOM 2317 C CA . PRO A 1 291 ? -11.015 -1.471 -6.462 1.00 93.75 291 PRO A CA 1
ATOM 2318 C C . PRO A 1 291 ? -10.530 -0.041 -6.749 1.00 93.75 291 PRO A C 1
ATOM 2320 O O . PRO A 1 291 ? -9.376 0.156 -7.127 1.00 93.75 291 PRO A O 1
ATOM 2323 N N . THR A 1 292 ? -11.369 0.972 -6.518 1.00 95.38 292 THR A N 1
ATOM 2324 C CA . THR A 1 292 ? -10.985 2.390 -6.626 1.00 95.38 292 THR A CA 1
ATOM 2325 C C . THR A 1 292 ? -9.884 2.747 -5.630 1.00 95.38 292 THR A C 1
ATOM 2327 O O . THR A 1 292 ? -8.878 3.354 -5.996 1.00 95.38 292 THR A O 1
ATOM 2330 N N . LEU A 1 293 ? -10.038 2.322 -4.376 1.00 96.19 293 LEU A N 1
ATOM 2331 C CA . LEU A 1 293 ? -9.064 2.557 -3.317 1.00 96.19 293 LEU A CA 1
ATOM 2332 C C . LEU A 1 293 ? -7.765 1.781 -3.567 1.00 96.19 293 LEU A C 1
ATOM 2334 O O . LEU A 1 293 ? -6.683 2.343 -3.419 1.00 96.19 293 LEU A O 1
ATOM 2338 N N . LEU A 1 294 ? -7.864 0.530 -4.027 1.00 96.75 294 LEU A N 1
ATOM 2339 C CA . LEU A 1 294 ? -6.721 -0.285 -4.436 1.00 96.75 294 LEU A CA 1
ATOM 2340 C C . LEU A 1 294 ? -5.865 0.429 -5.490 1.00 96.75 294 LEU A C 1
ATOM 2342 O O . LEU A 1 294 ? -4.654 0.538 -5.313 1.00 96.75 294 LEU A O 1
ATOM 2346 N N . ARG A 1 295 ? -6.479 0.976 -6.549 1.00 96.44 295 ARG A N 1
ATOM 2347 C CA . ARG A 1 295 ? -5.748 1.738 -7.579 1.00 96.44 295 ARG A CA 1
ATOM 2348 C C . ARG A 1 295 ? -4.992 2.928 -6.986 1.00 96.44 295 ARG A C 1
ATOM 2350 O O . ARG A 1 295 ? -3.833 3.152 -7.337 1.00 96.44 295 ARG A O 1
ATOM 2357 N N . LYS A 1 296 ? -5.612 3.662 -6.053 1.00 97.69 296 LYS A N 1
ATOM 2358 C CA . LYS A 1 296 ? -4.957 4.786 -5.363 1.00 97.69 296 LYS A CA 1
ATOM 2359 C C . LYS A 1 296 ? -3.761 4.315 -4.520 1.00 97.69 296 LYS A C 1
ATOM 2361 O O . LYS A 1 296 ? -2.707 4.944 -4.568 1.00 97.69 296 LYS A O 1
ATOM 2366 N N . TYR A 1 297 ? -3.879 3.181 -3.826 1.00 98.25 297 TYR A N 1
ATOM 2367 C CA . TYR A 1 297 ? -2.770 2.571 -3.082 1.00 98.25 297 TYR A CA 1
ATOM 2368 C C . TYR A 1 297 ? -1.620 2.104 -3.975 1.00 98.25 297 TYR A C 1
ATOM 2370 O O . TYR A 1 297 ? -0.463 2.353 -3.645 1.00 98.25 297 TYR A O 1
ATOM 2378 N N . VAL A 1 298 ? -1.917 1.463 -5.110 1.00 97.94 298 VAL A N 1
ATOM 2379 C CA . VAL A 1 298 ? -0.897 1.059 -6.090 1.00 97.94 298 VAL A CA 1
ATOM 2380 C C . VAL A 1 298 ? -0.132 2.285 -6.587 1.00 97.94 298 VAL A C 1
ATOM 2382 O O . VAL A 1 298 ? 1.097 2.280 -6.574 1.00 97.94 298 VAL A O 1
ATOM 2385 N N . LYS A 1 299 ? -0.836 3.369 -6.940 1.00 97.62 299 LYS A N 1
ATOM 2386 C CA . LYS A 1 299 ? -0.214 4.627 -7.380 1.00 97.62 299 LYS A CA 1
ATOM 2387 C C . LYS A 1 299 ? 0.682 5.243 -6.299 1.00 97.62 299 LYS A C 1
ATOM 2389 O O . LYS A 1 299 ? 1.820 5.599 -6.597 1.00 97.62 299 LYS A O 1
ATOM 2394 N N . ALA A 1 3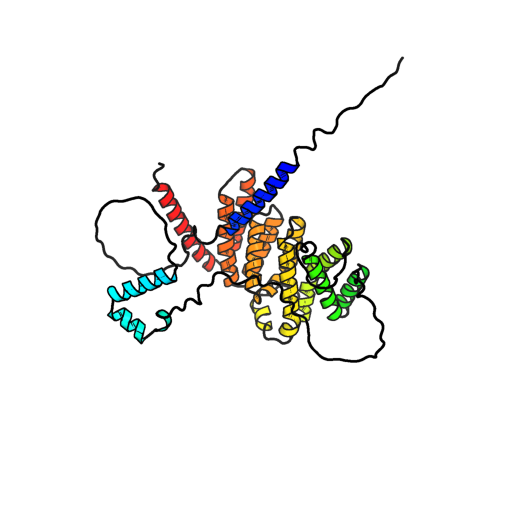00 ? 0.203 5.329 -5.057 1.00 97.62 300 ALA A N 1
ATOM 2395 C CA . ALA A 1 300 ? 0.982 5.861 -3.937 1.00 97.62 300 ALA A CA 1
ATOM 2396 C C . ALA A 1 300 ? 2.237 5.015 -3.659 1.00 97.62 300 ALA A C 1
ATOM 2398 O O . ALA A 1 300 ? 3.337 5.545 -3.528 1.00 97.62 300 ALA A O 1
ATOM 2399 N N . ALA A 1 301 ? 2.100 3.688 -3.642 1.00 98.06 301 ALA A N 1
ATOM 2400 C CA . ALA A 1 301 ? 3.221 2.784 -3.412 1.00 98.06 301 ALA A CA 1
ATOM 2401 C C . ALA A 1 301 ? 4.274 2.861 -4.528 1.00 98.06 301 ALA A C 1
ATOM 2403 O O . ALA A 1 301 ? 5.467 2.873 -4.240 1.00 98.06 301 ALA A O 1
ATOM 2404 N N . LEU A 1 302 ? 3.845 2.959 -5.791 1.00 98.19 302 LEU A N 1
ATOM 2405 C CA . LEU A 1 302 ? 4.738 3.154 -6.937 1.00 98.19 302 LEU A CA 1
ATOM 2406 C C . LEU A 1 302 ? 5.486 4.488 -6.864 1.00 98.19 302 LEU A C 1
ATOM 2408 O O . LEU A 1 302 ? 6.678 4.525 -7.162 1.00 98.19 302 LEU A O 1
ATOM 2412 N N . HIS A 1 303 ? 4.809 5.556 -6.431 1.00 96.38 303 HIS A N 1
ATOM 2413 C CA . HIS A 1 303 ? 5.445 6.847 -6.185 1.00 96.38 303 HIS A CA 1
ATOM 2414 C C . HIS A 1 303 ? 6.566 6.711 -5.148 1.00 96.38 303 HIS A C 1
ATOM 2416 O O . HIS A 1 303 ? 7.719 6.962 -5.483 1.00 96.38 303 HIS A O 1
ATOM 2422 N N . PHE A 1 304 ? 6.264 6.226 -3.938 1.00 96.50 304 PHE A N 1
ATOM 2423 C CA . PHE A 1 304 ? 7.268 6.090 -2.874 1.00 96.50 304 PHE A CA 1
ATOM 2424 C C . PHE A 1 304 ? 8.363 5.067 -3.186 1.00 96.50 304 PHE A C 1
ATOM 2426 O O . PHE A 1 304 ? 9.484 5.197 -2.701 1.00 96.50 304 PHE A O 1
ATOM 2433 N N . TRP A 1 305 ? 8.073 4.054 -4.002 1.00 97.50 305 TRP A N 1
ATOM 2434 C CA . TRP A 1 305 ? 9.090 3.132 -4.494 1.00 97.50 305 TRP A CA 1
ATOM 2435 C C . TRP A 1 305 ? 10.099 3.828 -5.413 1.00 97.50 305 TRP A C 1
ATOM 2437 O O . TRP A 1 305 ? 11.301 3.642 -5.240 1.00 97.50 305 TRP A O 1
ATOM 2447 N N . GLY A 1 306 ? 9.618 4.633 -6.365 1.00 94.19 306 GLY A N 1
ATOM 2448 C CA . GLY A 1 306 ? 10.467 5.312 -7.340 1.00 94.19 306 GLY A CA 1
ATOM 2449 C C . GLY A 1 306 ? 11.199 6.534 -6.787 1.00 94.19 306 GLY A C 1
ATOM 2450 O O . GLY A 1 306 ? 12.368 6.722 -7.104 1.00 94.19 306 GLY A O 1
ATOM 2451 N N . SER A 1 307 ? 10.525 7.361 -5.982 1.00 90.69 307 SER A N 1
ATOM 2452 C CA . SER A 1 307 ? 11.087 8.607 -5.435 1.00 90.69 307 SER A CA 1
ATOM 2453 C C . SER A 1 307 ? 11.723 8.443 -4.058 1.00 90.69 307 SER A C 1
ATOM 2455 O O . SER A 1 307 ? 12.558 9.258 -3.674 1.00 90.69 307 SER A O 1
ATOM 2457 N N . GLY A 1 308 ? 11.347 7.403 -3.310 1.00 87.19 308 GLY A N 1
ATOM 2458 C CA . GLY A 1 308 ? 11.923 7.138 -2.001 1.00 87.19 308 GLY A CA 1
ATOM 2459 C C . GLY A 1 308 ? 13.388 6.728 -2.094 1.00 87.19 308 GLY A C 1
ATOM 2460 O O . GLY A 1 308 ? 13.837 6.179 -3.105 1.00 87.19 308 GLY A O 1
ATOM 2461 N N . GLU A 1 309 ? 14.109 6.927 -0.993 1.00 82.19 309 GLU A N 1
ATOM 2462 C CA . GLU A 1 309 ? 15.490 6.480 -0.819 1.00 82.19 309 GLU A CA 1
ATOM 2463 C C . GLU A 1 309 ? 15.587 5.364 0.234 1.00 82.19 309 GLU A C 1
ATOM 2465 O O . GLU A 1 309 ? 14.850 5.334 1.229 1.00 82.19 309 GLU A O 1
ATOM 2470 N N . GLY A 1 310 ? 16.525 4.435 0.025 1.00 88.06 310 GLY A N 1
ATOM 2471 C CA . GLY A 1 310 ? 16.882 3.387 0.980 1.00 88.06 310 GLY A CA 1
ATOM 2472 C C . GLY A 1 310 ? 15.691 2.555 1.470 1.00 88.06 310 GLY A C 1
ATOM 2473 O O . GLY A 1 310 ? 15.077 1.792 0.722 1.00 88.06 310 GLY A O 1
ATOM 2474 N N . ALA A 1 311 ? 15.383 2.671 2.765 1.00 92.12 311 ALA A N 1
ATOM 2475 C CA . ALA A 1 311 ? 14.344 1.876 3.415 1.00 92.12 311 ALA A CA 1
ATOM 2476 C C . ALA A 1 311 ? 12.935 2.155 2.866 1.00 92.12 311 ALA A C 1
ATOM 2478 O O . ALA A 1 311 ? 12.123 1.228 2.813 1.00 92.12 311 ALA A O 1
ATOM 2479 N N . LEU A 1 312 ? 12.648 3.390 2.438 1.00 95.00 312 LEU A N 1
ATOM 2480 C CA . LEU A 1 312 ? 11.325 3.754 1.931 1.00 95.00 312 LEU A CA 1
ATOM 2481 C C . LEU A 1 312 ? 11.031 3.050 0.604 1.00 95.00 312 LEU A C 1
ATOM 2483 O O . LEU A 1 312 ? 9.959 2.455 0.453 1.00 95.00 312 LEU A O 1
ATOM 2487 N N . SER A 1 313 ? 11.995 3.039 -0.321 1.00 95.88 313 SER A N 1
ATOM 2488 C CA . SER A 1 313 ? 11.858 2.352 -1.609 1.00 95.88 313 SER A CA 1
ATOM 2489 C C . SER A 1 313 ? 11.622 0.859 -1.393 1.00 95.88 313 SER A C 1
ATOM 2491 O O . SER A 1 313 ? 10.706 0.279 -1.972 1.00 95.88 313 SER A O 1
ATOM 2493 N N . LEU A 1 314 ? 12.397 0.235 -0.497 1.00 96.62 314 LEU A N 1
ATOM 2494 C CA . LEU A 1 314 ? 12.265 -1.187 -0.182 1.00 96.62 314 LEU A CA 1
ATOM 2495 C C . LEU A 1 314 ? 10.909 -1.530 0.438 1.00 96.62 314 LEU A C 1
ATOM 2497 O O . LEU A 1 314 ? 10.253 -2.472 -0.002 1.00 96.62 314 LEU A O 1
ATOM 2501 N N . VAL A 1 315 ? 10.463 -0.784 1.449 1.00 97.69 315 VAL A N 1
ATOM 2502 C CA . VAL A 1 315 ? 9.174 -1.056 2.103 1.00 97.69 315 VAL A CA 1
ATOM 2503 C C . VAL A 1 315 ? 8.009 -0.856 1.127 1.00 97.69 315 VAL A C 1
ATOM 2505 O O . VAL A 1 315 ? 7.077 -1.665 1.121 1.00 97.69 315 VAL A O 1
ATOM 2508 N N . SER A 1 316 ? 8.091 0.159 0.266 1.00 98.31 316 SER A N 1
ATOM 2509 C CA . SER A 1 316 ? 7.105 0.418 -0.790 1.00 98.31 316 SER A CA 1
ATOM 2510 C C . SER A 1 316 ? 7.081 -0.702 -1.829 1.00 98.31 316 SER A C 1
ATOM 2512 O O . SER A 1 316 ? 6.007 -1.205 -2.159 1.00 98.31 316 SER A O 1
ATOM 2514 N N . PHE A 1 317 ? 8.251 -1.178 -2.268 1.00 98.44 317 PHE A N 1
ATOM 2515 C CA . PHE A 1 317 ? 8.359 -2.328 -3.168 1.00 98.44 317 PHE A CA 1
ATOM 2516 C C . PHE A 1 317 ? 7.716 -3.579 -2.578 1.00 98.44 317 PHE A C 1
ATOM 2518 O O . PHE A 1 317 ? 6.908 -4.240 -3.229 1.00 98.44 317 PHE A O 1
ATOM 2525 N N . LEU A 1 318 ? 8.047 -3.898 -1.326 1.00 97.94 318 LEU A N 1
ATOM 2526 C CA . LEU A 1 318 ? 7.462 -5.052 -0.667 1.00 97.94 318 LEU A CA 1
ATOM 2527 C C . LEU A 1 318 ? 5.933 -4.914 -0.644 1.00 97.94 318 LEU A C 1
ATOM 2529 O O . LEU A 1 318 ? 5.235 -5.904 -0.857 1.00 97.94 318 LEU A O 1
ATOM 2533 N N . PHE A 1 319 ? 5.391 -3.722 -0.363 1.00 98.12 319 PHE A N 1
ATOM 2534 C CA . PHE A 1 319 ? 3.943 -3.476 -0.359 1.00 98.12 319 PHE A CA 1
ATOM 2535 C C . PHE A 1 319 ? 3.315 -3.705 -1.745 1.00 98.12 319 PHE A C 1
ATOM 2537 O O . PHE A 1 319 ? 2.295 -4.387 -1.826 1.00 98.12 319 PHE A O 1
ATOM 2544 N N . ILE A 1 320 ? 3.961 -3.248 -2.827 1.00 98.44 320 ILE A N 1
ATOM 2545 C CA . ILE A 1 320 ? 3.560 -3.538 -4.218 1.00 98.44 320 ILE A CA 1
ATOM 2546 C C . ILE A 1 320 ? 3.527 -5.048 -4.471 1.00 98.44 320 ILE A C 1
ATOM 2548 O O . ILE A 1 320 ? 2.508 -5.576 -4.913 1.00 98.44 320 ILE A O 1
ATOM 2552 N N . ARG A 1 321 ? 4.614 -5.757 -4.145 1.00 97.38 321 ARG A N 1
ATOM 2553 C CA . ARG A 1 321 ? 4.717 -7.210 -4.335 1.00 97.38 321 ARG A CA 1
ATOM 2554 C C . ARG A 1 321 ? 3.621 -7.956 -3.579 1.00 97.38 321 ARG A C 1
ATOM 2556 O O . ARG A 1 321 ? 2.991 -8.855 -4.125 1.00 97.38 321 ARG A O 1
ATOM 2563 N N . ASP A 1 322 ? 3.363 -7.572 -2.334 1.00 96.44 322 ASP A N 1
ATOM 2564 C CA . ASP A 1 322 ? 2.316 -8.189 -1.529 1.00 96.44 322 ASP A CA 1
ATOM 2565 C C . ASP A 1 322 ? 0.916 -7.963 -2.112 1.00 96.44 322 ASP A C 1
ATOM 2567 O O . ASP A 1 322 ? 0.094 -8.875 -2.035 1.00 96.44 322 ASP A O 1
ATOM 2571 N N . MET A 1 323 ? 0.632 -6.778 -2.668 1.00 96.75 323 MET A N 1
ATOM 2572 C CA . MET A 1 323 ? -0.627 -6.512 -3.371 1.00 96.75 323 MET A CA 1
ATOM 2573 C C . MET A 1 323 ? -0.740 -7.392 -4.617 1.00 96.75 323 MET A C 1
ATOM 2575 O O . MET A 1 323 ? -1.734 -8.102 -4.761 1.00 96.75 323 MET A O 1
ATOM 2579 N N . ALA A 1 324 ? 0.302 -7.431 -5.449 1.00 95.88 324 ALA A N 1
ATOM 2580 C CA . ALA A 1 324 ? 0.343 -8.240 -6.664 1.00 95.88 324 ALA A CA 1
ATOM 2581 C C . ALA A 1 324 ? 0.116 -9.739 -6.383 1.00 95.88 324 ALA A C 1
ATOM 2583 O O . ALA A 1 324 ? -0.713 -10.381 -7.021 1.00 95.88 324 ALA A O 1
ATOM 2584 N N . VAL A 1 325 ? 0.783 -10.290 -5.363 1.00 94.50 325 VAL A N 1
ATOM 2585 C CA . VAL A 1 325 ? 0.672 -11.715 -5.003 1.00 94.50 325 VAL A CA 1
ATOM 2586 C C . VAL A 1 325 ? -0.671 -12.046 -4.344 1.00 94.50 325 VAL A C 1
ATOM 2588 O O . VAL A 1 325 ? -1.223 -13.127 -4.557 1.00 94.50 325 VAL A O 1
ATOM 2591 N N . ARG A 1 326 ? -1.209 -11.154 -3.501 1.00 94.75 326 ARG A N 1
ATOM 2592 C CA . ARG A 1 326 ? -2.399 -11.464 -2.689 1.00 94.75 326 ARG A CA 1
ATOM 2593 C C . ARG A 1 326 ? -3.717 -11.092 -3.357 1.00 94.75 326 ARG A C 1
ATOM 2595 O O . ARG A 1 326 ? -4.725 -11.724 -3.037 1.00 94.75 326 ARG A O 1
ATOM 2602 N N . LEU A 1 327 ? -3.735 -10.104 -4.252 1.00 94.19 327 LEU A N 1
ATOM 2603 C CA . LEU A 1 327 ? -4.962 -9.548 -4.839 1.00 94.19 327 LEU A CA 1
ATOM 2604 C C . LEU A 1 327 ? -5.268 -10.053 -6.258 1.00 94.19 327 LEU A C 1
ATOM 2606 O O . LEU A 1 327 ? -6.315 -9.710 -6.804 1.00 94.19 327 LEU A O 1
ATOM 2610 N N . GLY A 1 328 ? -4.430 -10.936 -6.804 1.00 88.81 328 GLY A N 1
ATOM 2611 C CA . GLY A 1 328 ? -4.682 -11.646 -8.059 1.00 88.81 328 GLY A CA 1
ATOM 2612 C C . GLY A 1 328 ? -4.252 -10.881 -9.313 1.00 88.81 328 GLY A C 1
ATOM 2613 O O . GLY A 1 328 ? -3.632 -9.821 -9.225 1.00 88.81 328 GLY A O 1
ATOM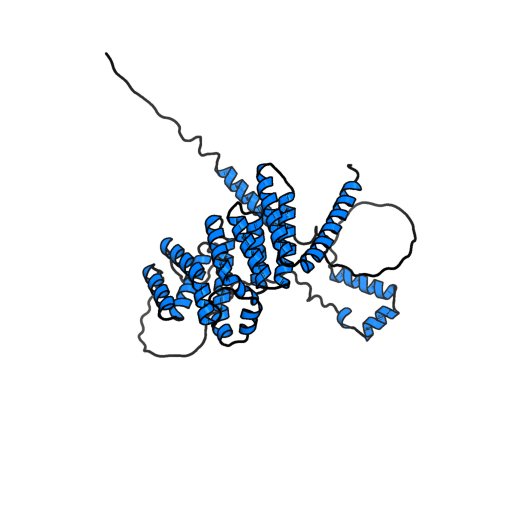 2614 N N . SER A 1 329 ? -4.600 -11.444 -10.474 1.00 89.44 329 SER A N 1
ATOM 2615 C CA . SER A 1 329 ? -4.139 -11.023 -11.806 1.00 89.44 329 SER A CA 1
ATOM 2616 C C . SER A 1 329 ? -4.363 -9.539 -12.088 1.00 89.44 329 SER A C 1
ATOM 2618 O O . SER A 1 329 ? -3.410 -8.848 -12.411 1.00 89.44 329 SER A O 1
ATOM 2620 N N . ASP A 1 330 ? -5.570 -9.009 -11.873 1.00 89.38 330 ASP A N 1
ATOM 2621 C CA . ASP A 1 330 ? -5.883 -7.609 -12.219 1.00 89.38 330 ASP A CA 1
ATOM 2622 C C . ASP A 1 330 ? -4.963 -6.612 -11.491 1.00 89.38 330 ASP A C 1
ATOM 2624 O O . ASP A 1 330 ? -4.547 -5.592 -12.040 1.00 89.38 330 ASP A O 1
ATOM 2628 N N . CYS A 1 331 ? -4.626 -6.916 -10.232 1.00 94.62 331 CYS A N 1
ATOM 2629 C CA . CYS A 1 331 ? -3.698 -6.103 -9.456 1.00 94.62 331 CYS A CA 1
ATOM 2630 C C . CYS A 1 331 ? -2.254 -6.311 -9.918 1.00 94.62 331 CYS A C 1
ATOM 2632 O O . CYS A 1 331 ? -1.495 -5.346 -9.969 1.00 94.62 331 CYS A O 1
ATOM 2634 N N . LEU A 1 332 ? -1.870 -7.551 -10.239 1.00 95.56 332 LEU A N 1
ATOM 2635 C CA . LEU A 1 332 ? -0.546 -7.872 -10.765 1.00 95.56 332 LEU A CA 1
ATOM 2636 C C . LEU A 1 332 ? -0.271 -7.112 -12.068 1.00 95.56 332 LEU A C 1
ATOM 2638 O O . LEU A 1 332 ? 0.758 -6.450 -12.151 1.00 95.56 332 LEU A O 1
ATOM 2642 N N . GLU A 1 333 ? -1.201 -7.123 -13.023 1.00 94.25 333 GLU A N 1
ATOM 2643 C CA . GLU A 1 333 ? -1.095 -6.394 -14.294 1.00 94.25 333 GLU A CA 1
ATOM 2644 C C . GLU A 1 333 ? -0.864 -4.890 -14.062 1.00 94.25 333 GLU A C 1
ATOM 2646 O O . GLU A 1 333 ? 0.081 -4.294 -14.587 1.00 94.25 333 GLU A O 1
ATOM 2651 N N . ALA A 1 334 ? -1.662 -4.274 -13.180 1.00 94.50 334 ALA A N 1
ATOM 2652 C CA . ALA A 1 334 ? -1.491 -2.870 -12.809 1.00 94.50 334 ALA A CA 1
ATOM 2653 C C . ALA A 1 334 ? -0.123 -2.595 -12.154 1.00 94.50 334 ALA A C 1
ATOM 2655 O O . ALA A 1 334 ? 0.505 -1.565 -12.421 1.00 94.50 334 ALA A O 1
ATOM 2656 N N . CYS A 1 335 ? 0.361 -3.513 -11.311 1.00 97.62 335 CYS A N 1
ATOM 2657 C CA . CYS A 1 335 ? 1.672 -3.407 -10.680 1.00 97.62 335 CYS A CA 1
ATOM 2658 C C . CYS A 1 335 ? 2.824 -3.580 -11.686 1.00 97.62 335 CYS A C 1
ATOM 2660 O O . CYS A 1 335 ? 3.776 -2.807 -11.614 1.00 97.62 335 CYS A O 1
ATOM 2662 N N . LEU A 1 336 ? 2.745 -4.525 -12.631 1.00 96.38 336 LEU A N 1
ATOM 2663 C CA . LEU A 1 336 ? 3.766 -4.761 -13.663 1.00 96.38 336 LEU A CA 1
ATOM 2664 C C . LEU A 1 336 ? 3.888 -3.562 -14.612 1.00 96.38 336 LEU A C 1
ATOM 2666 O O . LEU A 1 336 ? 4.975 -3.007 -14.788 1.00 96.38 336 LEU A O 1
ATOM 2670 N N . LYS A 1 337 ? 2.764 -3.077 -15.150 1.00 94.38 337 LYS A N 1
ATOM 2671 C CA . LYS A 1 337 ? 2.749 -1.869 -15.989 1.00 94.38 337 LYS A CA 1
ATOM 2672 C C . LYS A 1 337 ? 3.279 -0.649 -15.229 1.00 94.38 337 LYS A C 1
ATOM 2674 O O . LYS A 1 337 ? 4.086 0.124 -15.752 1.00 94.38 337 LYS A O 1
ATOM 2679 N N . GLY A 1 338 ? 2.848 -0.482 -13.978 1.00 95.81 338 GLY A N 1
ATOM 2680 C CA . GLY A 1 338 ? 3.243 0.637 -13.129 1.00 95.81 338 GLY A CA 1
ATOM 2681 C C . GLY A 1 338 ? 4.727 0.632 -12.755 1.00 95.81 338 GLY A C 1
ATOM 2682 O O . GLY A 1 338 ? 5.381 1.674 -12.859 1.00 95.81 338 GLY A O 1
ATOM 2683 N N . ILE A 1 339 ? 5.273 -0.525 -12.359 1.00 97.12 339 ILE A N 1
ATOM 2684 C CA . ILE A 1 339 ? 6.674 -0.645 -11.934 1.00 97.12 339 ILE A CA 1
ATOM 2685 C C . ILE A 1 339 ? 7.617 -0.337 -13.099 1.00 97.12 339 ILE A C 1
ATOM 2687 O O . ILE A 1 339 ? 8.582 0.405 -12.929 1.00 97.12 339 ILE A O 1
ATOM 2691 N N . TYR A 1 340 ? 7.294 -0.818 -14.305 1.00 94.88 340 TYR A N 1
ATOM 2692 C CA . TYR A 1 340 ? 8.078 -0.537 -15.503 1.00 94.88 340 TYR A CA 1
ATOM 2693 C C . TYR A 1 340 ? 8.056 0.956 -15.851 1.00 94.88 340 TYR A C 1
ATOM 2695 O O . TYR A 1 340 ? 9.111 1.562 -16.049 1.00 94.88 340 TYR A O 1
ATOM 2703 N N . LYS A 1 341 ? 6.870 1.586 -15.845 1.00 92.81 341 LYS A N 1
ATOM 2704 C CA . LYS A 1 341 ? 6.722 3.024 -16.136 1.00 92.81 341 LYS A CA 1
ATOM 2705 C C . LYS A 1 341 ? 7.564 3.882 -15.189 1.00 92.81 341 LYS A C 1
ATOM 2707 O O . LYS A 1 341 ? 8.280 4.778 -15.637 1.00 92.81 341 LYS A O 1
ATOM 2712 N N . VAL A 1 342 ? 7.497 3.604 -13.887 1.00 95.50 342 VAL A N 1
ATOM 2713 C CA . VAL A 1 342 ? 8.263 4.351 -12.880 1.00 95.50 342 VAL A CA 1
ATOM 2714 C C . VAL A 1 342 ? 9.764 4.052 -12.980 1.00 95.50 342 VAL A C 1
ATOM 2716 O O . VAL A 1 342 ? 10.570 4.974 -12.838 1.00 95.50 342 VAL A O 1
ATOM 2719 N N . TYR A 1 343 ? 10.161 2.816 -13.296 1.00 94.88 343 TYR A N 1
ATOM 2720 C CA . TYR A 1 343 ? 11.564 2.463 -13.525 1.00 94.88 343 TYR A CA 1
ATOM 2721 C C . TYR A 1 343 ? 12.180 3.252 -14.686 1.00 94.88 343 TYR A C 1
ATOM 2723 O O . TYR A 1 343 ? 13.202 3.917 -14.511 1.00 94.88 343 TYR A O 1
ATOM 2731 N N . VAL A 1 344 ? 11.530 3.242 -15.855 1.00 91.25 344 VAL A N 1
ATOM 2732 C CA . VAL A 1 344 ? 12.006 3.958 -17.050 1.00 91.25 344 VAL A CA 1
ATOM 2733 C C . VAL A 1 344 ? 12.099 5.461 -16.788 1.00 91.25 344 VAL A C 1
ATOM 2735 O O . VAL A 1 344 ? 13.077 6.095 -17.185 1.00 91.25 344 VAL A O 1
ATOM 2738 N N . ALA A 1 345 ? 11.132 6.039 -16.066 1.00 90.25 345 ALA A N 1
ATOM 2739 C CA . ALA A 1 345 ? 11.174 7.449 -15.682 1.00 90.25 345 ALA A CA 1
ATOM 2740 C C . ALA A 1 345 ? 12.412 7.796 -14.832 1.00 90.25 345 ALA A C 1
ATOM 2742 O O . ALA A 1 345 ? 13.018 8.847 -15.043 1.00 90.25 345 ALA A O 1
ATOM 2743 N N . ASN A 1 346 ? 12.829 6.896 -13.936 1.00 89.75 346 ASN A N 1
ATOM 2744 C CA . ASN A 1 346 ? 14.023 7.065 -13.104 1.00 89.75 346 ASN A CA 1
ATOM 2745 C C . ASN A 1 346 ? 15.343 6.811 -13.853 1.00 89.75 346 ASN A C 1
ATOM 2747 O O . ASN A 1 346 ? 16.396 7.254 -13.400 1.00 89.75 346 ASN A O 1
ATOM 2751 N N . CYS A 1 347 ? 15.302 6.166 -15.021 1.00 89.44 347 CYS A N 1
ATOM 2752 C CA . CYS A 1 347 ? 16.487 5.895 -15.841 1.00 89.44 347 CYS A CA 1
ATOM 2753 C C . CYS A 1 347 ? 16.871 7.045 -16.792 1.00 89.44 347 CYS A C 1
ATOM 2755 O O . CYS A 1 347 ? 17.920 6.972 -17.427 1.00 89.44 347 CYS A O 1
ATOM 2757 N N . LYS A 1 348 ? 16.059 8.111 -16.906 1.00 82.81 348 LYS A N 1
ATOM 2758 C CA . LYS A 1 348 ? 16.284 9.207 -17.874 1.00 82.81 348 LYS A CA 1
ATOM 2759 C C . LYS A 1 348 ? 17.593 9.975 -17.657 1.00 82.81 348 LYS A C 1
ATOM 2761 O O . LYS A 1 348 ? 18.229 10.376 -18.625 1.00 82.81 348 LYS A O 1
ATOM 2766 N N . PHE A 1 349 ? 17.987 10.189 -16.401 1.00 77.12 349 PHE A N 1
ATOM 2767 C CA . PHE A 1 349 ? 19.181 10.958 -16.043 1.00 77.12 349 PHE A CA 1
ATOM 2768 C C . PHE A 1 349 ? 20.035 10.171 -15.054 1.00 77.12 349 PHE A C 1
ATOM 2770 O O . PHE A 1 349 ? 19.694 10.062 -13.874 1.00 77.12 349 PHE A O 1
ATOM 2777 N N . VAL A 1 350 ? 21.152 9.635 -15.541 1.00 79.81 350 VAL A N 1
ATOM 2778 C CA . VAL A 1 350 ? 22.052 8.780 -14.762 1.00 79.81 350 VAL A CA 1
ATOM 2779 C C . VAL A 1 350 ? 23.249 9.590 -14.275 1.00 79.81 350 VAL A C 1
ATOM 2781 O O . VAL A 1 350 ? 23.918 10.267 -15.050 1.00 79.81 350 VAL A O 1
ATOM 2784 N N . ASN A 1 351 ? 23.538 9.498 -12.980 1.00 79.44 351 ASN A N 1
ATOM 2785 C CA . ASN A 1 351 ? 24.782 9.968 -12.379 1.00 79.44 351 ASN A CA 1
ATOM 2786 C C . ASN A 1 351 ? 25.303 8.907 -11.390 1.00 79.44 351 ASN A C 1
ATOM 2788 O O . ASN A 1 351 ? 24.601 7.938 -11.094 1.00 79.44 351 ASN A O 1
ATOM 2792 N N . SER A 1 352 ? 26.527 9.078 -10.884 1.00 76.19 352 SER A N 1
ATOM 2793 C CA . SER A 1 352 ? 27.173 8.091 -10.000 1.00 76.19 352 SER A CA 1
ATOM 2794 C C . SER A 1 352 ? 26.344 7.769 -8.744 1.00 76.19 352 SER A C 1
ATOM 2796 O O . SER A 1 352 ? 26.244 6.609 -8.350 1.00 76.19 352 SER A O 1
ATOM 2798 N N . ALA A 1 353 ? 25.670 8.770 -8.164 1.00 74.81 353 ALA A N 1
ATOM 2799 C CA . ALA A 1 353 ? 24.814 8.590 -6.989 1.00 74.81 353 ALA A CA 1
ATOM 2800 C C . ALA A 1 353 ? 23.502 7.847 -7.318 1.00 74.81 353 ALA A C 1
ATOM 2802 O O . ALA A 1 353 ? 23.082 6.964 -6.575 1.00 74.81 353 ALA A O 1
ATOM 2803 N N . LYS A 1 354 ? 22.882 8.143 -8.467 1.00 83.44 354 LYS A N 1
ATOM 2804 C CA . LYS A 1 354 ? 21.635 7.510 -8.926 1.00 83.44 354 LYS A CA 1
ATOM 2805 C C . LYS A 1 354 ? 21.825 6.083 -9.429 1.00 83.44 354 LYS A C 1
ATOM 2807 O O . LYS A 1 354 ? 20.865 5.319 -9.447 1.00 83.44 354 LYS A O 1
ATOM 2812 N N . LEU A 1 355 ? 23.037 5.694 -9.826 1.00 87.56 355 LEU A N 1
ATOM 2813 C CA . LEU A 1 355 ? 23.285 4.367 -10.391 1.00 87.56 355 LEU A CA 1
ATOM 2814 C C . LEU A 1 355 ? 22.924 3.238 -9.413 1.00 87.56 355 LEU A C 1
ATOM 2816 O O . LEU A 1 355 ? 22.296 2.263 -9.818 1.00 87.56 355 LEU A O 1
ATOM 2820 N N . GLN A 1 356 ? 23.261 3.389 -8.128 1.00 89.00 356 GLN A N 1
ATOM 2821 C CA . GLN A 1 356 ? 22.917 2.402 -7.097 1.00 89.00 356 GLN A CA 1
ATOM 2822 C C . GLN A 1 356 ? 21.398 2.272 -6.921 1.00 89.00 356 GLN A C 1
ATOM 2824 O O . GLN A 1 356 ? 20.874 1.162 -6.822 1.00 89.00 356 GLN A O 1
ATOM 2829 N N . GLN A 1 357 ? 20.680 3.397 -6.946 1.00 89.31 357 GLN A N 1
ATOM 2830 C CA . GLN A 1 357 ? 19.219 3.411 -6.894 1.00 89.31 357 GLN A CA 1
ATOM 2831 C C . GLN A 1 357 ? 18.620 2.733 -8.130 1.00 89.31 357 GLN A C 1
ATOM 2833 O O . GLN A 1 357 ? 17.757 1.875 -7.990 1.00 89.31 357 GLN A O 1
ATOM 2838 N N . ILE A 1 358 ? 19.111 3.037 -9.333 1.00 92.75 358 ILE A N 1
ATOM 2839 C CA . ILE A 1 358 ? 18.644 2.408 -10.578 1.00 92.75 358 ILE A CA 1
ATOM 2840 C C . ILE A 1 358 ? 18.872 0.891 -10.548 1.00 92.75 358 ILE A C 1
ATOM 2842 O O . ILE A 1 358 ? 17.983 0.137 -10.935 1.00 92.75 358 ILE A O 1
ATOM 2846 N N . GLN A 1 359 ? 20.023 0.422 -10.059 1.00 93.56 359 GLN A N 1
ATOM 2847 C CA . GLN A 1 359 ? 20.290 -1.012 -9.896 1.00 93.56 359 GLN A CA 1
ATOM 2848 C C . GLN A 1 359 ? 19.316 -1.661 -8.910 1.00 93.56 359 GLN A C 1
ATOM 2850 O O . GLN A 1 359 ? 18.751 -2.714 -9.200 1.00 93.56 359 GLN A O 1
ATOM 2855 N N . PHE A 1 360 ? 19.074 -1.014 -7.767 1.00 94.81 360 PHE A N 1
ATOM 2856 C CA . PHE A 1 360 ? 18.087 -1.474 -6.796 1.00 94.81 360 PHE A CA 1
ATOM 2857 C C . PHE A 1 360 ? 16.680 -1.568 -7.408 1.00 94.81 360 PHE A C 1
ATOM 2859 O O . PHE A 1 360 ? 16.040 -2.615 -7.308 1.00 94.81 360 PHE A O 1
ATOM 2866 N N . LEU A 1 361 ? 16.217 -0.516 -8.093 1.00 95.75 361 LEU A N 1
ATOM 2867 C CA . LEU A 1 361 ? 14.916 -0.514 -8.764 1.00 95.75 361 LEU A CA 1
ATOM 2868 C C . LEU A 1 361 ? 14.851 -1.602 -9.847 1.00 95.75 361 LEU A C 1
ATOM 2870 O O . LEU A 1 361 ? 13.838 -2.285 -9.955 1.00 95.75 361 LEU A O 1
ATOM 2874 N N . GLY A 1 362 ? 15.934 -1.819 -10.597 1.00 96.06 362 GLY A N 1
ATOM 2875 C CA . GLY A 1 362 ? 16.031 -2.893 -11.586 1.00 96.06 362 GLY A CA 1
ATOM 2876 C C . GLY A 1 362 ? 15.860 -4.280 -10.960 1.00 96.06 362 GLY A C 1
ATOM 2877 O O . GLY A 1 362 ? 15.076 -5.084 -11.458 1.00 96.06 362 GLY A O 1
ATOM 2878 N N . ASN A 1 363 ? 16.502 -4.537 -9.818 1.00 96.88 363 ASN A N 1
ATOM 2879 C CA . ASN A 1 363 ? 16.326 -5.789 -9.076 1.00 96.88 363 ASN A CA 1
ATOM 2880 C C . ASN A 1 363 ? 14.878 -5.968 -8.588 1.00 96.88 363 ASN A C 1
ATOM 2882 O O . ASN A 1 363 ? 14.336 -7.068 -8.662 1.00 96.88 363 ASN A O 1
ATOM 2886 N N . CYS A 1 364 ? 14.228 -4.891 -8.137 1.00 97.81 364 CYS A N 1
ATOM 2887 C CA . CYS A 1 364 ? 12.808 -4.904 -7.779 1.00 97.81 364 CYS A CA 1
ATOM 2888 C C . CYS A 1 364 ? 11.905 -5.232 -8.977 1.00 97.81 364 CYS A C 1
ATOM 2890 O O . CYS A 1 364 ? 10.965 -6.013 -8.836 1.00 97.81 364 CYS A O 1
ATOM 2892 N N . VAL A 1 365 ? 12.186 -4.661 -10.153 1.00 97.38 365 VAL A N 1
ATOM 2893 C CA . VAL A 1 365 ? 11.463 -4.989 -11.390 1.00 97.38 365 VAL A CA 1
ATOM 2894 C C . VAL A 1 365 ? 11.614 -6.479 -11.692 1.00 97.38 365 VAL A C 1
ATOM 2896 O O . VAL A 1 365 ? 10.607 -7.161 -11.842 1.00 97.38 365 VAL A O 1
ATOM 2899 N N . VAL A 1 366 ? 12.839 -7.013 -11.694 1.00 96.62 366 VAL A N 1
ATOM 2900 C CA . VAL A 1 366 ? 13.087 -8.447 -11.936 1.00 96.62 366 VAL A CA 1
ATOM 2901 C C . VAL A 1 366 ? 12.322 -9.327 -10.943 1.00 96.62 366 VAL A C 1
ATOM 2903 O O . VAL A 1 366 ? 11.646 -10.266 -11.355 1.00 96.62 366 VAL A O 1
ATOM 2906 N N . GLU A 1 367 ? 12.364 -8.999 -9.651 1.00 97.00 367 GLU A N 1
ATOM 2907 C CA . GLU A 1 367 ? 11.646 -9.738 -8.604 1.00 97.00 367 GLU A CA 1
ATOM 2908 C C . GLU A 1 367 ? 10.120 -9.714 -8.811 1.00 97.00 367 GLU A C 1
ATOM 2910 O O . GLU A 1 367 ? 9.462 -10.732 -8.601 1.00 97.00 367 GLU A O 1
ATOM 2915 N N . LEU A 1 368 ? 9.533 -8.584 -9.237 1.00 97.38 368 LEU A N 1
ATOM 2916 C CA . LEU A 1 368 ? 8.086 -8.510 -9.478 1.00 97.38 368 LEU A CA 1
ATOM 2917 C C . LEU A 1 368 ? 7.670 -9.280 -10.735 1.00 97.38 368 LEU A C 1
ATOM 2919 O O . LEU A 1 368 ? 6.678 -10.002 -10.705 1.00 97.38 368 LEU A O 1
ATOM 2923 N N . TYR A 1 369 ? 8.432 -9.160 -11.822 1.00 96.31 369 TYR A N 1
ATOM 2924 C CA . TYR A 1 369 ? 8.192 -9.935 -13.044 1.00 96.31 369 TYR A CA 1
ATOM 2925 C C . TYR A 1 369 ? 8.418 -11.441 -12.823 1.00 96.31 369 TYR A C 1
ATOM 2927 O O . TYR A 1 369 ? 7.835 -12.262 -13.523 1.00 96.31 369 TYR A O 1
ATOM 2935 N N . GLY A 1 370 ? 9.192 -11.821 -11.804 1.00 95.31 370 GLY A N 1
ATOM 2936 C CA . GLY A 1 370 ? 9.328 -13.207 -11.360 1.00 95.31 370 GLY A CA 1
ATOM 2937 C C . GLY A 1 370 ? 8.089 -13.794 -10.670 1.00 95.31 370 GLY A C 1
ATOM 2938 O O . GLY A 1 370 ? 8.073 -14.995 -10.411 1.00 95.31 370 GLY A O 1
ATOM 2939 N N . VAL A 1 371 ? 7.057 -12.994 -10.360 1.00 94.38 371 VAL A N 1
ATOM 2940 C CA . VAL A 1 371 ? 5.824 -13.481 -9.710 1.00 94.38 371 VAL A CA 1
ATOM 2941 C C . VAL A 1 371 ? 4.997 -14.367 -10.642 1.00 94.38 371 VAL A C 1
ATOM 2943 O O . VAL A 1 371 ? 4.484 -15.390 -10.191 1.00 94.38 371 VAL A O 1
ATOM 2946 N N . ASP A 1 372 ? 4.874 -13.990 -11.915 1.00 94.75 372 ASP A N 1
ATOM 2947 C CA . ASP A 1 372 ? 4.192 -14.785 -12.937 1.00 94.75 372 ASP A CA 1
ATOM 2948 C C . ASP A 1 372 ? 4.858 -14.602 -14.305 1.00 94.75 372 ASP A C 1
ATOM 2950 O O . ASP A 1 372 ? 4.844 -13.517 -14.888 1.00 94.75 372 ASP A O 1
ATOM 2954 N N . LEU A 1 373 ? 5.444 -15.683 -14.824 1.00 93.81 373 LEU A N 1
ATOM 2955 C CA . LEU A 1 373 ? 6.217 -15.640 -16.066 1.00 93.81 373 LEU A CA 1
ATOM 2956 C C . LEU A 1 373 ? 5.340 -15.438 -17.309 1.00 93.81 373 LEU A C 1
ATOM 2958 O O . LEU A 1 373 ? 5.824 -14.895 -18.302 1.00 93.81 373 LEU A O 1
ATOM 2962 N N . ALA A 1 374 ? 4.071 -15.853 -17.269 1.00 92.81 374 ALA A N 1
ATOM 2963 C CA . ALA A 1 374 ? 3.159 -15.704 -18.398 1.00 92.81 374 ALA A CA 1
ATOM 2964 C C . ALA A 1 374 ? 2.785 -14.227 -18.612 1.00 92.81 374 ALA A C 1
ATOM 2966 O O . ALA A 1 374 ? 3.030 -13.685 -19.693 1.00 92.81 374 ALA A O 1
ATOM 2967 N N . SER A 1 375 ? 2.304 -13.549 -17.566 1.00 91.50 375 SER A N 1
ATOM 2968 C CA . SER A 1 375 ? 2.070 -12.100 -17.561 1.00 91.50 375 SER A CA 1
ATOM 2969 C C . SER A 1 375 ? 3.352 -11.319 -17.853 1.00 91.50 375 SER A C 1
ATOM 2971 O O . SER A 1 375 ? 3.343 -10.357 -18.626 1.00 91.50 375 SER A O 1
ATOM 2973 N N . ALA A 1 376 ? 4.486 -11.735 -17.279 1.00 92.81 376 ALA A N 1
ATOM 2974 C CA . ALA A 1 376 ? 5.776 -11.099 -17.529 1.00 92.81 376 ALA A CA 1
ATOM 2975 C C . ALA A 1 376 ? 6.170 -11.136 -19.010 1.00 92.81 376 ALA A C 1
ATOM 2977 O O . ALA A 1 376 ? 6.615 -10.119 -19.544 1.00 92.81 376 ALA A O 1
ATOM 2978 N N . TYR A 1 377 ? 5.984 -12.278 -19.678 1.00 92.94 377 TYR A N 1
ATOM 2979 C CA . TYR A 1 377 ? 6.285 -12.436 -21.099 1.00 92.94 377 TYR A CA 1
ATOM 2980 C C . TYR A 1 377 ? 5.448 -11.492 -21.970 1.00 92.94 377 TYR A C 1
ATOM 2982 O O . TYR A 1 377 ? 6.004 -10.812 -22.834 1.00 92.94 377 TYR A O 1
ATOM 2990 N N . GLN A 1 378 ? 4.140 -11.395 -21.707 1.00 91.62 378 GLN A N 1
ATOM 2991 C CA . GLN A 1 378 ? 3.239 -10.507 -22.451 1.00 91.62 378 GLN A CA 1
ATOM 2992 C C . GLN A 1 378 ? 3.686 -9.042 -22.359 1.00 91.62 378 GLN A C 1
ATOM 2994 O O . GLN A 1 378 ? 3.841 -8.365 -23.376 1.00 91.62 378 GLN A O 1
ATOM 2999 N N . HIS A 1 379 ? 3.990 -8.571 -21.149 1.00 89.44 379 HIS A N 1
ATOM 3000 C CA . HIS A 1 379 ? 4.509 -7.220 -20.939 1.00 89.44 379 HIS A CA 1
ATOM 3001 C C . HIS A 1 379 ? 5.882 -7.009 -21.583 1.00 89.44 379 HIS A C 1
ATOM 3003 O O . HIS A 1 379 ? 6.115 -5.987 -22.229 1.00 89.44 379 HIS A O 1
ATOM 3009 N N . ALA A 1 380 ? 6.805 -7.959 -21.407 1.00 89.19 380 ALA A N 1
ATOM 3010 C CA . ALA A 1 380 ? 8.156 -7.858 -21.946 1.00 89.19 380 ALA A CA 1
ATOM 3011 C C . ALA A 1 380 ? 8.138 -7.755 -23.475 1.00 89.19 380 ALA A C 1
ATOM 3013 O O . ALA A 1 380 ? 8.835 -6.909 -24.032 1.00 89.19 380 ALA A O 1
ATOM 3014 N N . PHE A 1 381 ? 7.307 -8.554 -24.149 1.00 88.81 381 PHE A N 1
ATOM 3015 C CA . PHE A 1 381 ? 7.142 -8.493 -25.598 1.00 88.81 381 PHE A CA 1
ATOM 3016 C C . PHE A 1 381 ? 6.714 -7.094 -26.067 1.00 88.81 381 PHE A C 1
ATOM 3018 O O . PHE A 1 381 ? 7.350 -6.517 -26.955 1.00 88.81 381 PHE A O 1
ATOM 3025 N N . VAL A 1 382 ? 5.693 -6.513 -25.426 1.00 88.69 382 VAL A N 1
ATOM 3026 C CA . VAL A 1 382 ? 5.205 -5.159 -25.739 1.00 88.69 382 VAL A CA 1
ATOM 3027 C C . VAL A 1 382 ? 6.307 -4.118 -25.528 1.00 88.69 382 VAL A C 1
ATOM 3029 O O . VAL A 1 382 ? 6.587 -3.325 -26.428 1.00 88.69 382 VAL A O 1
ATOM 3032 N N . PHE A 1 383 ? 6.987 -4.141 -24.380 1.00 87.69 383 PHE A N 1
ATOM 3033 C CA . PHE A 1 383 ? 8.014 -3.149 -24.056 1.00 87.69 383 PHE A CA 1
ATOM 3034 C C . PHE A 1 383 ? 9.278 -3.273 -24.919 1.00 87.69 383 PHE A C 1
ATOM 3036 O O . PHE A 1 383 ? 9.863 -2.256 -25.292 1.00 87.69 383 PHE A O 1
ATOM 3043 N N . ILE A 1 384 ? 9.682 -4.487 -25.307 1.00 89.00 384 ILE A N 1
ATOM 3044 C CA . ILE A 1 384 ? 10.795 -4.704 -26.245 1.00 89.00 384 ILE A CA 1
ATOM 3045 C C . ILE A 1 384 ? 10.441 -4.156 -27.631 1.00 89.00 384 ILE A C 1
ATOM 3047 O O . ILE A 1 384 ? 11.246 -3.442 -28.233 1.00 89.00 384 ILE A O 1
ATOM 3051 N N . ARG A 1 385 ? 9.230 -4.438 -28.130 1.00 88.25 385 ARG A N 1
ATOM 3052 C CA . ARG A 1 385 ? 8.755 -3.907 -29.417 1.00 88.25 385 ARG A CA 1
ATOM 3053 C C . ARG A 1 385 ? 8.733 -2.377 -29.413 1.00 88.25 385 ARG A C 1
ATOM 3055 O O . ARG A 1 385 ? 9.195 -1.758 -30.369 1.00 88.25 385 ARG A O 1
ATOM 3062 N N . GLN A 1 386 ? 8.261 -1.767 -28.327 1.00 84.88 386 GLN A N 1
ATOM 3063 C CA . GLN A 1 386 ? 8.266 -0.311 -28.161 1.00 84.88 386 GLN A CA 1
ATOM 3064 C C . GLN A 1 386 ? 9.683 0.264 -28.149 1.00 84.88 386 GLN A C 1
ATOM 3066 O O . GLN A 1 386 ? 9.957 1.243 -28.842 1.00 84.88 386 GLN A O 1
ATOM 3071 N N . LEU A 1 387 ? 10.606 -0.366 -27.420 1.00 85.38 387 LEU A N 1
ATOM 3072 C CA . LEU A 1 387 ? 12.003 0.056 -27.399 1.00 85.38 387 LEU A CA 1
ATOM 3073 C C . LEU A 1 387 ? 12.634 -0.010 -28.797 1.00 85.38 387 LEU A C 1
ATOM 3075 O O . LEU A 1 387 ? 13.344 0.914 -29.191 1.00 85.38 387 LEU A O 1
ATOM 3079 N N . ALA A 1 388 ? 12.335 -1.056 -29.573 1.00 86.06 388 ALA A N 1
ATOM 3080 C CA . ALA A 1 388 ? 12.800 -1.182 -30.951 1.00 86.06 388 ALA A CA 1
ATOM 3081 C C . ALA A 1 388 ? 12.260 -0.058 -31.855 1.00 86.06 388 ALA A C 1
ATOM 3083 O O . ALA A 1 388 ? 13.011 0.492 -32.662 1.00 86.06 388 ALA A O 1
ATOM 3084 N N . MET A 1 389 ? 10.990 0.334 -31.696 1.00 86.50 389 MET A N 1
ATOM 3085 C CA . MET A 1 389 ? 10.404 1.471 -32.419 1.00 86.50 389 MET A CA 1
ATOM 3086 C C . MET A 1 389 ? 11.069 2.798 -32.041 1.00 86.50 389 MET A C 1
ATOM 3088 O O . MET A 1 389 ? 11.439 3.568 -32.927 1.00 86.50 389 MET A O 1
ATOM 3092 N N . ILE A 1 390 ? 11.278 3.051 -30.745 1.00 85.19 390 ILE A N 1
ATOM 3093 C CA . ILE A 1 390 ? 11.971 4.255 -30.259 1.00 85.19 390 ILE A CA 1
ATOM 3094 C C . ILE A 1 390 ? 13.393 4.313 -30.825 1.00 85.19 390 ILE A C 1
ATOM 3096 O O . ILE A 1 390 ? 13.815 5.358 -31.318 1.00 85.19 390 ILE A O 1
ATOM 3100 N N . LEU A 1 391 ? 14.115 3.189 -30.812 1.00 85.94 391 LEU A N 1
ATOM 3101 C CA . LEU A 1 391 ? 15.469 3.101 -31.353 1.00 85.94 391 LEU A CA 1
ATOM 3102 C C . LEU A 1 391 ? 15.492 3.357 -32.865 1.00 85.94 391 LEU A C 1
ATOM 3104 O O . LEU A 1 391 ? 16.312 4.139 -33.342 1.00 85.94 391 LEU A O 1
ATOM 3108 N N . ARG A 1 392 ? 14.568 2.754 -33.622 1.00 89.06 392 ARG A N 1
ATOM 3109 C CA . ARG A 1 392 ? 14.418 3.011 -35.061 1.00 89.06 392 ARG A CA 1
ATOM 3110 C C . ARG A 1 392 ? 14.151 4.492 -35.334 1.00 89.06 392 ARG A C 1
ATOM 3112 O O . ARG A 1 392 ? 14.781 5.059 -36.224 1.00 89.06 392 ARG A O 1
ATOM 3119 N N . ASN A 1 393 ? 13.260 5.127 -34.576 1.00 86.62 393 ASN A N 1
ATOM 3120 C CA . ASN A 1 393 ? 12.959 6.553 -34.720 1.00 86.62 393 ASN A CA 1
ATOM 3121 C C . ASN A 1 393 ? 14.186 7.416 -34.400 1.00 86.62 393 ASN A C 1
ATOM 3123 O O . ASN A 1 393 ? 14.523 8.303 -35.174 1.00 86.62 393 ASN A O 1
ATOM 3127 N N . ALA A 1 394 ? 14.917 7.106 -33.329 1.00 86.31 394 ALA A N 1
ATOM 3128 C CA . ALA A 1 394 ? 16.141 7.821 -32.973 1.00 86.31 394 ALA A CA 1
ATOM 3129 C C . ALA A 1 394 ? 17.240 7.705 -34.047 1.00 86.31 394 ALA A C 1
ATOM 3131 O O . ALA A 1 394 ? 17.951 8.672 -34.295 1.00 86.31 394 ALA A O 1
ATOM 3132 N N . ILE A 1 395 ? 17.365 6.549 -34.709 1.00 88.06 395 ILE A N 1
ATOM 3133 C CA . ILE A 1 395 ? 18.335 6.338 -35.800 1.00 88.06 395 ILE A CA 1
ATOM 3134 C C . ILE A 1 395 ? 17.901 7.057 -37.088 1.00 88.06 395 ILE A C 1
ATOM 3136 O O . ILE A 1 395 ? 18.737 7.567 -37.832 1.00 88.06 395 ILE A O 1
ATOM 3140 N N . THR A 1 396 ? 16.599 7.076 -37.382 1.00 87.62 396 THR A N 1
ATOM 3141 C CA . THR A 1 396 ? 16.047 7.640 -38.629 1.00 87.62 396 THR A CA 1
ATOM 3142 C C . THR A 1 396 ? 15.849 9.155 -38.570 1.00 87.62 396 THR A C 1
ATOM 3144 O O . THR A 1 396 ? 15.890 9.815 -39.612 1.00 87.62 396 THR A O 1
ATOM 3147 N N . MET A 1 397 ? 15.704 9.732 -37.373 1.00 74.50 397 MET A N 1
ATOM 3148 C CA . MET A 1 397 ? 15.759 11.174 -37.150 1.00 74.50 397 MET A CA 1
ATOM 3149 C C . MET A 1 397 ? 17.192 11.668 -37.376 1.00 74.50 397 MET A C 1
ATOM 3151 O O . MET A 1 397 ? 18.007 11.714 -36.460 1.00 74.50 397 MET A O 1
ATOM 3155 N N . LYS A 1 398 ? 17.506 12.050 -38.620 1.00 56.84 398 LYS A N 1
ATOM 3156 C CA . LYS A 1 398 ? 18.735 12.785 -38.944 1.00 56.84 398 LYS A CA 1
ATOM 3157 C C . LYS A 1 398 ? 18.844 13.992 -38.008 1.00 56.84 398 LYS A C 1
ATOM 3159 O O . LYS A 1 398 ? 17.934 14.821 -37.971 1.00 56.84 398 LYS A O 1
ATOM 3164 N N . THR A 1 399 ? 19.950 14.075 -37.272 1.00 54.75 399 THR A N 1
ATOM 3165 C CA . THR A 1 399 ? 20.376 15.270 -36.539 1.00 54.75 399 THR A CA 1
ATOM 3166 C C . THR A 1 399 ? 20.303 16.464 -37.486 1.00 54.75 399 THR A C 1
ATOM 3168 O O . THR A 1 399 ? 21.002 16.494 -38.500 1.00 54.75 399 THR A O 1
ATOM 3171 N N . LYS A 1 400 ? 19.386 17.386 -37.198 1.00 39.62 400 LYS A N 1
ATOM 3172 C CA . LYS A 1 400 ? 19.214 18.633 -37.941 1.00 39.62 400 LYS A CA 1
ATOM 3173 C C . LYS A 1 400 ? 20.158 19.695 -37.407 1.00 39.62 400 LYS A C 1
ATOM 3175 O O . LYS A 1 400 ? 20.319 19.735 -36.166 1.00 39.62 400 LYS A O 1
#

InterPro domains:
  IPR005343 Nucleolar complex protein 2 [PF03715] (331-400)
  IPR005343 Nucleolar complex protein 2 [PTHR12687] (5-400)

Radius of gyration: 29.78 Å; chains: 1; bounding box: 92×62×90 Å

Foldseek 3Di:
DDDDDDDDDDDDPPPPPPPPVVVVVVVVVVVVVVVVVVVVPPDPPDDDPDPPDDDDDDDDDDDDDDDDDDDDDDPPDDPVRVVVVVLVVCCVVPVPVNVVCVVPPVPVVDDDPPVDDPDPDDPDDPDPPPDDDDDDDDDDDDDDDDPPADADDPVLLVVLLCCCVPVVDPVSLVVLLVVLLCLLCVPVPPDDDDDDHHHPYDPVNSVSSLVSCLACVLQSLCVLLVHDSFDAALVRVVVSCPPPSCVVCVVSLVSSLVSLLSSLVVDDDLVVNLSSLLSCLRVLSSCSVVVVSLLSLLVSLLCQLLPPDDSSVVSSLVSLLSNLLRNDDVSLLSSLVSLVVSLVVLVPDDDPVSVVSNVVSVVSNVVSCVSDVVSSVVVVVVVVVVVVVVVVCVVPPPDD

Secondary structure (DSSP, 8-state):
------------S-SSSSSSHHHHHHHHHHHHHHHHHHHH-SSTTS--------------------------------HHHHHHHHHHHHHHH-HHHHHHHHHH-GGGG---TTS--------------------------------------HHHHHHHHHHHHHH--HHHHHHHHHHHHHHHTTT--SS----S------HHHHHHHHHHHHHHHHHHHHHHHT--SS---HHHHHTTTTSHHHHHHHHHHHHHHHHHHHHHHH---HHHHHHHHHHHGGGGGGGGG-HHHHHHHHHHHHHHHHH--THHHHHHHHHHHHHHHHH-HHHHHHHHHHHHHHHHHHTSS--HHHHHHHHHHHHHHHHHHTT-HHHHHHHHHHHHHHHHHHHHHHHHS---